Protein AF-X0DCT4-F1 (afdb_monomer_lite)

Radius of gyration: 77.32 Å; chains: 1; bounding box: 174×90×267 Å

Foldseek 3Di:
DVVVVVVVVVVVVVVVVVVVVVVVVLVVQQVVQVVLVVVLVVLQVVLDPDDDPDDPDDPPGGDDPDDPDPVRVVVVVVVVVVVSVVSVVVSVVSVVVVVPDDDPVVVVVVVVVVVVVVVVVVVVVVVVVVVVVVVVVVVVVVVVVVVVVVVVVVVVVVVVVVVVVVVVVVVVVPDDDDDDDDDDDDDDDDDDDPVVVVVVVVVVVVVVVVVVVVVVVVVVVVVVVVVVVVVVVVVVVPDDVVNVCPDVVNVVVVVVVVVVVVVVVVVVVVVVVVVVVVVVVVVVVVVVVVVVVVVVVVVVVVVVVVVVVVVVVVVVVVVVVVVVVVVVVVVVVVVVVVVVVVVLVVLVVVLVVLQVVLVVLVVVLVPDPPPDDDDPDDPVPDDPVRVVVVVVNVVVSVVSCVVSVVSNVVSVVSVVVSVVVVVVVVVVVVVVVVVVVVVVVVVVVVVVVVVVVVVVVVVVVVVVVVVVVVVVVVVVVVVVVVVVVVVVVVVVVVVVVVVVVVVVVVVVVVVVVVVVVVVVVVVVVVVVVVVVVVVVVVVVVVVVVVVVVVVVVVVVVVVVVVVVVVVVVVVVVVVVVVVVVVVVVVVCVVVPDDDDDDDD

Organism: NCBI:txid1089458

Sequence (600 aa):
MQEYSRKASTYESRLEELHKRSVHHDDHLRLIDAWWRQVLEEMELLSDSEITSTTPSDPPYLSGVTFKDLHEFQKHLSDKGKTIKSRAEALLGRLASSRGKIDPDAAALENKVASLLATQKEYLFKLDRLKSEKDQLSEQLNAATLRYFKAEKKLDRAKSFQVQKLEQQAFANATRPSASGDGSAEAGETNGNAGELLLKYEEATAAATKQKEQLDVILAEIKTLQDENSTLKAKRETLTDEDFIRTDVFKQFKNQNEDLIKRINTLEATNKQLREEAEKLQAERSMFRTQLEADANQVTQELEAEIISRDQDLARVRSARDELLAETTQHKARLEQDRASIDQVKALASAKEDRITALEAKLSRLQPNEDQQAIRPDIEALTIDELRLHYTKLERDFNSINTEFPAMEKAYKKIIQIAQKKAMDTSAAEERMAILIAEKSKADQKYFAARKDADTRNNEIRSLRHQNSKSSEIIAQLKDLESQNRTLLGNLDKQLTDLKQANAALMTENKKMETASLDALRRTESLNKQVADLTNLVKSKDAASAVVRERNTMQETEVEKMKVRLEHTQKDRDNWKNKALSNASEEEEMLRVSDPRKQS

Secondary structure (DSSP, 8-state):
-HHHHHHHHHHHHHHHHHHHHHHHHHHHHHHHHHHHHHHHHHHHHHH-SS----S----SS------SSHHHHHHHHHHHHHHHHHHHHHHHHHHHHHT----HHHHHHHHHHHHHHHHHHHHHHHHHHHHHHHHHHHHHHHHHHHHHHHHHHHHHHHHHHHHHHHHHHHHHTS-------------------HHHHHHHHHHHHHHHHHHHHHHHHHHHHHHHHHHHHHHHHHHHHH--HHHHHHSHHHHHHHHHHHHHHHHHHHHHHHHHHHHHHHHHHHHHHHHHHHHHHHHHHHHHHHHHHHHHHHHHHHHHHHHHHHHHHHHHHHHHHHHHHHHHHHHHHHHHHHHHHHHHHHHHHHHHHHS--TT-------GGGS-HHHHHHHHHHHHHHHHHHHHHHHHHHHHHHHHHHHHHHHHHHHHHHHHHHHHHHHHHHHHHHHHHHHHHHHHHHHHHHHHHHHHHHHHHHHHHHHHHHHHHHHHHHHHHHHHHHHHHHHHHHHHHHHHHHHHHHHHHHHHHHHHHHHHHHHHHHHHHHHHHHHHHHHHHHHHHHHHHHHHHHHHHHHHHHHHHHHHHHHHHHHHHHSSS-S------

InterPro domains:
  IPR013956 E3 ubiquitin ligase Bre1 [PTHR23163] (1-374)
  IPR058643 BRE1-like, coiled-coil containing domain [PF26095] (17-158)
  IPR059244 BRE1 E3 ubiquitin ligase [PF08647] (401-495)

Structure (mmCIF, N/CA/C/O backbone):
data_AF-X0DCT4-F1
#
_entry.id   AF-X0DCT4-F1
#
loop_
_atom_site.group_PDB
_atom_site.id
_atom_site.type_symbol
_atom_site.label_atom_id
_atom_site.label_alt_id
_atom_site.label_comp_id
_atom_site.label_asym_id
_atom_site.label_entity_id
_atom_site.label_seq_id
_atom_site.pdbx_PDB_ins_code
_atom_site.Cartn_x
_atom_site.Cartn_y
_atom_site.Cartn_z
_atom_site.occupancy
_atom_site.B_iso_or_equiv
_atom_site.auth_seq_id
_atom_site.auth_comp_id
_atom_site.auth_asym_id
_atom_site.auth_atom_id
_atom_site.pdbx_PDB_model_num
ATOM 1 N N . MET A 1 1 ? 56.841 -25.012 -13.421 1.00 60.53 1 MET A N 1
ATOM 2 C CA . MET A 1 1 ? 57.025 -24.608 -12.004 1.00 60.53 1 MET A CA 1
ATOM 3 C C . MET A 1 1 ? 56.128 -23.440 -11.586 1.00 60.53 1 MET A C 1
ATOM 5 O O . MET A 1 1 ? 55.363 -23.612 -10.648 1.00 60.53 1 MET A O 1
ATOM 9 N N . GLN A 1 2 ? 56.127 -22.291 -12.277 1.00 68.25 2 GLN A N 1
ATOM 10 C CA . GLN A 1 2 ? 55.295 -21.131 -11.886 1.00 68.25 2 GLN A CA 1
ATOM 11 C C . GLN A 1 2 ? 53.773 -21.386 -11.933 1.00 68.25 2 GLN A C 1
ATOM 13 O O . GLN A 1 2 ? 53.050 -20.924 -11.056 1.00 68.25 2 GLN A O 1
ATOM 18 N N . GLU A 1 3 ? 53.272 -22.165 -12.897 1.00 70.88 3 GLU A N 1
ATOM 19 C CA . GLU A 1 3 ? 51.845 -22.533 -12.940 1.00 70.88 3 GLU A CA 1
ATOM 20 C C . GLU A 1 3 ? 51.421 -23.458 -11.794 1.00 70.88 3 GLU A C 1
ATOM 22 O O . GLU A 1 3 ? 50.315 -23.324 -11.278 1.00 70.88 3 GLU A O 1
ATOM 27 N N . TYR A 1 4 ? 52.303 -24.364 -11.363 1.00 72.88 4 TYR A N 1
ATOM 28 C CA . TYR A 1 4 ? 52.052 -25.226 -10.206 1.00 72.88 4 TYR A CA 1
ATOM 29 C C . TYR A 1 4 ? 52.020 -24.416 -8.908 1.00 72.88 4 TYR A C 1
ATOM 31 O O . TYR A 1 4 ? 51.128 -24.629 -8.098 1.00 72.88 4 TYR A O 1
ATOM 39 N N . SER A 1 5 ? 52.907 -23.427 -8.753 1.00 81.75 5 SER A N 1
ATOM 40 C CA . SER A 1 5 ? 52.882 -22.486 -7.623 1.00 81.75 5 SER A CA 1
ATOM 41 C C . SER A 1 5 ? 51.604 -21.632 -7.603 1.00 81.75 5 SER A C 1
ATOM 43 O O . SER A 1 5 ? 50.980 -21.489 -6.555 1.00 81.75 5 SER A O 1
ATOM 45 N N . ARG A 1 6 ? 51.138 -21.142 -8.762 1.00 81.38 6 ARG A N 1
ATOM 46 C CA . ARG A 1 6 ? 49.854 -20.419 -8.861 1.00 81.38 6 ARG A CA 1
ATOM 47 C C . ARG A 1 6 ? 48.655 -21.305 -8.527 1.00 81.38 6 ARG A C 1
ATOM 49 O O . ARG A 1 6 ? 47.757 -20.865 -7.813 1.00 81.38 6 ARG A O 1
ATOM 56 N N . LYS A 1 7 ? 48.633 -22.549 -9.019 1.00 84.19 7 LYS A N 1
ATOM 57 C CA . LYS A 1 7 ? 47.580 -23.522 -8.688 1.00 84.19 7 LYS A CA 1
ATOM 58 C C . LYS A 1 7 ? 47.597 -23.873 -7.198 1.00 84.19 7 LYS A C 1
ATOM 60 O O . LYS A 1 7 ? 46.535 -23.866 -6.594 1.00 84.19 7 LYS A O 1
ATOM 65 N N . ALA A 1 8 ? 48.771 -24.095 -6.604 1.00 85.19 8 ALA A N 1
ATOM 66 C CA . ALA A 1 8 ? 48.926 -24.348 -5.169 1.00 85.19 8 ALA A CA 1
ATOM 67 C C . ALA A 1 8 ? 48.393 -23.182 -4.325 1.00 85.19 8 ALA A C 1
ATOM 69 O O . ALA A 1 8 ? 47.515 -23.398 -3.502 1.00 85.19 8 ALA A O 1
ATOM 70 N N . SER A 1 9 ? 48.794 -21.944 -4.629 1.00 84.12 9 SER A N 1
ATOM 71 C CA . SER A 1 9 ? 48.281 -20.743 -3.951 1.00 84.12 9 SER A CA 1
ATOM 72 C C . SER A 1 9 ? 46.762 -20.567 -4.116 1.00 84.12 9 SER A C 1
ATOM 74 O O . SER A 1 9 ? 46.071 -20.174 -3.179 1.00 84.12 9 SER A O 1
ATOM 76 N N . THR A 1 10 ? 46.206 -20.916 -5.283 1.00 85.25 10 THR A N 1
ATOM 77 C CA . THR A 1 10 ? 44.748 -20.891 -5.508 1.00 85.25 10 THR A CA 1
ATOM 78 C C . THR A 1 10 ? 44.031 -21.959 -4.674 1.00 85.25 10 THR A C 1
ATOM 80 O O . THR A 1 10 ? 42.955 -21.704 -4.138 1.00 85.25 10 THR A O 1
ATOM 83 N N . TYR A 1 11 ? 44.611 -23.158 -4.553 1.00 88.12 11 TYR A N 1
ATOM 84 C CA . TYR A 1 11 ? 44.052 -24.232 -3.732 1.00 88.12 11 TYR A CA 1
ATOM 85 C C . TYR A 1 11 ? 44.164 -23.943 -2.235 1.00 88.12 11 TYR A C 1
ATOM 87 O O . TYR A 1 11 ? 43.200 -24.198 -1.522 1.00 88.12 11 TYR A O 1
ATOM 95 N N . GLU A 1 12 ? 45.276 -23.369 -1.773 1.00 90.25 12 GLU A N 1
ATOM 96 C CA . GLU A 1 12 ? 45.451 -22.897 -0.393 1.00 90.25 12 GLU A CA 1
ATOM 97 C C . GLU A 1 12 ? 44.429 -21.810 -0.054 1.00 90.25 12 GLU A C 1
ATOM 99 O O . GLU A 1 12 ? 43.708 -21.938 0.930 1.00 90.25 12 GLU A O 1
ATOM 104 N N . SER A 1 13 ? 44.262 -20.808 -0.925 1.00 85.06 13 SER A N 1
ATOM 105 C CA . SER A 1 13 ? 43.245 -19.766 -0.746 1.00 85.06 13 SER A CA 1
ATOM 106 C C . SER A 1 13 ? 41.823 -20.342 -0.696 1.00 85.06 13 SER A C 1
ATOM 108 O O . SER A 1 13 ? 41.026 -19.948 0.155 1.00 85.06 13 SER A O 1
ATOM 110 N N . ARG A 1 14 ? 41.508 -21.323 -1.553 1.00 87.62 14 ARG A N 1
ATOM 111 C CA . ARG A 1 14 ? 40.206 -22.007 -1.542 1.00 87.62 14 ARG A CA 1
ATOM 112 C C . ARG A 1 14 ? 40.009 -22.868 -0.290 1.00 87.62 14 ARG A C 1
ATOM 114 O O . ARG A 1 14 ? 38.883 -22.967 0.191 1.00 87.62 14 ARG A O 1
ATOM 121 N N . LEU A 1 15 ? 41.070 -23.493 0.224 1.00 88.94 15 LEU A N 1
ATOM 122 C CA . LEU A 1 15 ? 41.053 -24.255 1.477 1.00 88.94 15 LEU A CA 1
ATOM 123 C C . LEU A 1 15 ? 40.823 -23.342 2.681 1.00 88.94 15 LEU A C 1
ATOM 125 O O . LEU A 1 15 ? 39.982 -23.659 3.517 1.00 88.94 15 LEU A O 1
ATOM 129 N N . GLU A 1 16 ? 41.500 -22.195 2.743 1.00 90.00 16 GLU A N 1
ATOM 130 C CA . GLU A 1 16 ? 41.264 -21.183 3.776 1.00 90.00 16 GLU A CA 1
ATOM 131 C C . GLU A 1 16 ? 39.830 -20.645 3.728 1.00 90.00 16 GLU A C 1
ATOM 133 O O . GLU A 1 16 ? 39.189 -20.495 4.768 1.00 90.00 16 GLU A O 1
ATOM 138 N N . GLU A 1 17 ? 39.298 -20.376 2.534 1.00 85.69 17 GLU A N 1
ATOM 139 C CA . GLU A 1 17 ? 37.915 -19.926 2.359 1.00 85.69 17 GLU A CA 1
ATOM 140 C C . GLU A 1 17 ? 36.903 -21.001 2.787 1.00 85.69 17 GLU A C 1
ATOM 142 O O . GLU A 1 17 ? 35.937 -20.703 3.490 1.00 85.69 17 GLU A O 1
ATOM 147 N N . LEU A 1 18 ? 37.141 -22.266 2.423 1.00 87.44 18 LEU A N 1
ATOM 148 C CA . LEU A 1 18 ? 36.334 -23.404 2.872 1.00 87.44 18 LEU A CA 1
ATOM 149 C C . LEU A 1 18 ? 36.386 -23.578 4.389 1.00 87.44 18 LEU A C 1
ATOM 151 O O . LEU A 1 18 ? 35.343 -23.792 5.002 1.00 87.44 18 LEU A O 1
ATOM 155 N N . HIS A 1 19 ? 37.564 -23.449 4.997 1.00 87.75 19 HIS A N 1
ATOM 156 C CA . HIS A 1 19 ? 37.726 -23.544 6.443 1.00 87.75 19 HIS A CA 1
ATOM 157 C C . HIS A 1 19 ? 36.976 -22.416 7.162 1.00 87.75 19 HIS A C 1
ATOM 159 O O . HIS A 1 19 ? 36.196 -22.687 8.072 1.00 87.75 19 HIS A O 1
ATOM 165 N N . LYS A 1 20 ? 37.112 -21.166 6.692 1.00 87.31 20 LYS A N 1
ATOM 166 C CA . LYS A 1 20 ? 36.346 -20.017 7.207 1.00 87.31 20 LYS A CA 1
ATOM 167 C C . LYS A 1 20 ? 34.841 -20.242 7.094 1.00 87.31 20 LYS A C 1
ATOM 169 O O . LYS A 1 20 ? 34.114 -19.999 8.053 1.00 87.31 20 LYS A O 1
ATOM 174 N N . ARG A 1 21 ? 34.367 -20.742 5.946 1.00 87.00 21 ARG A N 1
ATOM 175 C CA . ARG A 1 21 ? 32.952 -21.092 5.767 1.00 87.00 21 ARG A CA 1
ATOM 176 C C . ARG A 1 21 ? 32.536 -22.201 6.726 1.00 87.00 21 ARG A C 1
ATOM 178 O O . ARG A 1 21 ? 31.468 -22.076 7.302 1.00 87.00 21 ARG A O 1
ATOM 185 N N . SER A 1 22 ? 33.335 -23.247 6.918 1.00 84.50 22 SER A N 1
ATOM 186 C CA . SER A 1 22 ? 33.015 -24.333 7.857 1.00 84.50 22 SER A CA 1
ATOM 187 C C . SER A 1 22 ? 32.808 -23.798 9.272 1.00 84.50 22 SER A C 1
ATOM 189 O O . SER A 1 22 ? 31.739 -23.999 9.832 1.00 84.50 22 SER A O 1
ATOM 191 N N . VAL A 1 23 ? 33.768 -23.024 9.792 1.00 84.44 23 VAL A N 1
ATOM 192 C CA . VAL A 1 23 ? 33.679 -22.414 11.131 1.00 84.44 23 VAL A CA 1
ATOM 193 C C . VAL A 1 23 ? 32.429 -21.540 11.257 1.00 84.44 23 VAL A C 1
ATOM 195 O O . VAL A 1 23 ? 31.693 -21.644 12.231 1.00 84.44 23 VAL A O 1
ATOM 198 N N . HIS A 1 24 ? 32.133 -20.737 10.234 1.00 83.00 24 HIS A N 1
ATOM 199 C CA . HIS A 1 24 ? 30.947 -19.883 10.216 1.00 83.00 24 HIS A CA 1
ATOM 200 C C . HIS A 1 24 ? 29.627 -20.676 10.231 1.00 83.00 24 HIS A C 1
ATOM 202 O O . HIS A 1 24 ? 28.680 -20.290 10.914 1.00 83.00 24 HIS A O 1
ATOM 208 N N . HIS A 1 25 ? 29.535 -21.789 9.494 1.00 84.12 25 HIS A N 1
ATOM 209 C CA . HIS A 1 25 ? 28.353 -22.658 9.553 1.00 84.12 25 HIS A CA 1
ATOM 210 C C . HIS A 1 25 ? 28.250 -23.374 10.904 1.00 84.12 25 HIS A C 1
ATOM 212 O O . HIS A 1 25 ? 27.142 -23.519 11.420 1.00 84.12 25 HIS A O 1
ATOM 218 N N . ASP A 1 26 ? 29.376 -23.769 11.500 1.00 84.00 26 ASP A N 1
ATOM 219 C CA . ASP A 1 26 ? 29.387 -24.391 12.824 1.00 84.00 26 ASP A CA 1
ATOM 220 C C . ASP A 1 26 ? 28.872 -23.421 13.897 1.00 84.00 26 ASP A C 1
ATOM 222 O O . ASP A 1 26 ? 28.058 -23.797 14.743 1.00 84.00 26 ASP A O 1
ATOM 226 N N . ASP A 1 27 ? 29.274 -22.151 13.826 1.00 81.12 27 ASP A N 1
ATOM 227 C CA . ASP A 1 27 ? 28.778 -21.096 14.713 1.00 81.12 27 ASP A CA 1
ATOM 228 C C . ASP A 1 27 ? 27.290 -20.797 14.485 1.00 81.12 27 ASP A C 1
ATOM 230 O O . ASP A 1 27 ? 26.541 -20.631 15.450 1.00 81.12 27 ASP A O 1
ATOM 234 N N . HIS A 1 28 ? 26.819 -20.814 13.234 1.00 82.62 28 HIS A N 1
ATOM 235 C CA . HIS A 1 28 ? 25.389 -20.706 12.930 1.00 82.62 28 HIS A CA 1
ATOM 236 C C . HIS A 1 28 ? 24.576 -21.846 13.553 1.00 82.62 28 HIS A C 1
ATOM 238 O O . HIS A 1 28 ? 23.513 -21.603 14.121 1.00 82.62 28 HIS A O 1
ATOM 244 N N . LEU A 1 29 ? 25.067 -23.087 13.479 1.00 81.94 29 LEU A N 1
ATOM 245 C CA . LEU A 1 29 ? 24.392 -24.241 14.079 1.00 81.94 29 LEU A CA 1
ATOM 246 C C . LEU A 1 29 ? 24.346 -24.140 15.609 1.00 81.94 29 LEU A C 1
ATOM 248 O O . LEU A 1 29 ? 23.309 -24.427 16.208 1.00 81.94 29 LEU A O 1
ATOM 252 N N . ARG A 1 30 ? 25.431 -23.671 16.238 1.00 82.31 30 ARG A N 1
ATOM 253 C CA . ARG A 1 30 ? 25.473 -23.391 17.683 1.00 82.31 30 ARG A CA 1
ATOM 254 C C . ARG A 1 30 ? 24.474 -22.310 18.088 1.00 82.31 30 ARG A C 1
ATOM 256 O O . ARG A 1 30 ? 23.791 -22.471 19.095 1.00 82.31 30 ARG A O 1
ATOM 263 N N . LEU A 1 31 ? 24.369 -21.235 17.307 1.00 82.75 31 LEU A N 1
ATOM 264 C CA . LEU A 1 31 ? 23.426 -20.149 17.570 1.00 82.75 31 LEU A CA 1
ATOM 265 C C . LEU A 1 31 ? 21.972 -20.617 17.437 1.00 82.75 31 LEU A C 1
ATOM 267 O O . LEU A 1 31 ? 21.148 -20.293 18.287 1.00 82.75 31 LEU A O 1
ATOM 271 N N . ILE A 1 32 ? 21.664 -21.419 16.414 1.00 83.06 32 ILE A N 1
ATOM 272 C CA . ILE A 1 32 ? 20.329 -22.004 16.229 1.00 83.06 32 ILE A CA 1
ATOM 273 C C . ILE A 1 32 ? 19.959 -22.909 17.415 1.00 83.06 32 ILE A C 1
ATOM 275 O O . ILE A 1 32 ? 18.835 -22.828 17.909 1.00 83.06 32 ILE A O 1
ATOM 279 N N . ASP A 1 33 ? 20.885 -23.741 17.903 1.00 82.06 33 ASP A N 1
ATOM 280 C CA . ASP A 1 33 ? 20.663 -24.566 19.104 1.00 82.06 33 ASP A CA 1
ATOM 281 C C . ASP A 1 33 ? 20.436 -23.702 20.357 1.00 82.06 33 ASP A C 1
ATOM 283 O O . ASP A 1 33 ? 19.527 -23.975 21.142 1.00 82.06 33 ASP A O 1
ATOM 287 N N . ALA A 1 34 ? 21.206 -22.618 20.521 1.00 79.50 34 ALA A N 1
ATOM 288 C CA . ALA A 1 34 ? 21.024 -21.661 21.614 1.00 79.50 34 ALA A CA 1
ATOM 289 C C . ALA A 1 34 ? 19.634 -21.006 21.579 1.00 79.50 34 ALA A C 1
ATOM 291 O O . ALA A 1 34 ? 18.961 -20.924 22.604 1.00 79.50 34 ALA A O 1
ATOM 292 N N . TRP A 1 35 ? 19.180 -20.586 20.396 1.00 85.19 35 TRP A N 1
ATOM 293 C CA . TRP A 1 35 ? 17.868 -19.966 20.212 1.00 85.19 35 TRP A CA 1
ATOM 294 C C . TRP A 1 35 ? 16.724 -20.918 20.536 1.00 85.19 35 TRP A C 1
ATOM 296 O O . TRP A 1 35 ? 15.781 -20.525 21.215 1.00 85.19 35 TRP A O 1
ATOM 306 N N . TRP A 1 36 ? 16.800 -22.175 20.095 1.00 84.12 36 TRP A N 1
ATOM 307 C CA . TRP A 1 36 ? 15.769 -23.157 20.428 1.00 84.12 36 TRP A CA 1
ATOM 308 C C . TRP A 1 36 ? 15.687 -23.432 21.927 1.00 84.12 36 TRP A C 1
ATOM 310 O O . TRP A 1 36 ? 14.585 -23.565 22.455 1.00 84.12 36 TRP A O 1
ATOM 320 N N . ARG A 1 37 ? 16.829 -23.479 22.622 1.00 81.12 37 ARG A N 1
ATOM 321 C CA . ARG A 1 37 ? 16.858 -23.592 24.087 1.00 81.12 37 ARG A CA 1
ATOM 322 C C . ARG A 1 37 ? 16.219 -22.376 24.752 1.00 81.12 37 ARG A C 1
ATOM 324 O O . ARG A 1 37 ? 15.306 -22.558 25.547 1.00 81.12 37 ARG A O 1
ATOM 331 N N . GLN A 1 38 ? 16.620 -21.169 24.355 1.00 82.75 38 GLN A N 1
ATOM 332 C CA . GLN A 1 38 ? 16.071 -19.924 24.894 1.00 82.75 38 GLN A CA 1
ATOM 333 C C . GLN A 1 38 ? 14.549 -19.841 24.708 1.00 82.75 38 GLN A C 1
ATOM 335 O O . GLN A 1 38 ? 13.829 -19.553 25.656 1.00 82.75 38 GLN A O 1
ATOM 340 N N . VAL A 1 39 ? 14.040 -20.141 23.510 1.00 85.00 39 VAL A N 1
ATOM 341 C CA . VAL A 1 39 ? 12.593 -20.113 23.238 1.00 85.00 39 VAL A CA 1
ATOM 342 C C . VAL A 1 39 ? 11.844 -21.119 24.111 1.00 85.00 39 VAL A C 1
ATOM 344 O O . VAL A 1 39 ? 10.780 -20.799 24.633 1.00 85.00 39 VAL A O 1
ATOM 347 N N . LEU A 1 40 ? 12.383 -22.329 24.294 1.00 82.94 40 LEU A N 1
ATOM 348 C CA . LEU A 1 40 ? 11.762 -23.334 25.158 1.00 82.94 40 LEU A CA 1
ATOM 349 C C . LEU A 1 40 ? 11.764 -22.907 26.633 1.00 82.94 40 LEU A C 1
ATOM 351 O O . LEU A 1 40 ? 10.761 -23.117 27.308 1.00 82.94 40 LEU A O 1
ATOM 355 N N . GLU A 1 41 ? 12.842 -22.287 27.114 1.00 81.44 41 GLU A N 1
ATOM 356 C CA . GLU A 1 41 ? 12.946 -21.748 28.479 1.00 81.44 41 GLU A CA 1
ATOM 357 C C . GLU A 1 41 ? 11.976 -20.576 28.710 1.00 81.44 41 GLU A C 1
ATOM 359 O O . GLU A 1 41 ? 11.281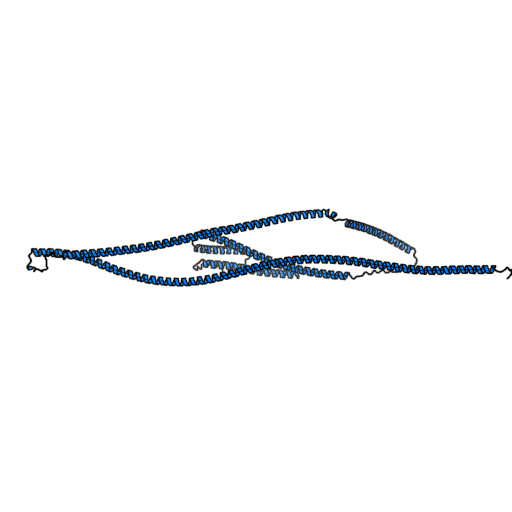 -20.536 29.725 1.00 81.44 41 GLU A O 1
ATOM 364 N N . GLU A 1 42 ? 11.856 -19.652 27.752 1.00 81.50 42 GLU A N 1
ATOM 365 C CA . GLU A 1 42 ? 10.892 -18.545 27.811 1.00 81.50 42 GLU A CA 1
ATOM 366 C C . GLU A 1 42 ? 9.439 -19.048 27.771 1.00 81.50 42 GLU A C 1
ATOM 368 O O . GLU A 1 42 ? 8.586 -18.557 28.513 1.00 81.50 42 GLU A O 1
ATOM 373 N N . MET A 1 43 ? 9.143 -20.057 26.944 1.00 80.06 43 MET A N 1
ATOM 374 C CA . MET A 1 43 ? 7.821 -20.693 26.901 1.00 80.06 43 MET A CA 1
ATOM 375 C C . MET A 1 43 ? 7.480 -21.422 28.203 1.00 80.06 43 MET A C 1
ATOM 377 O O . MET A 1 43 ? 6.323 -21.402 28.622 1.00 80.06 43 MET A O 1
ATOM 381 N N . GLU A 1 44 ? 8.465 -22.055 28.839 1.00 80.88 44 GLU A N 1
ATOM 382 C CA . GLU A 1 44 ? 8.304 -22.705 30.140 1.00 80.88 44 GLU A CA 1
ATOM 383 C C . GLU A 1 44 ? 7.952 -21.677 31.220 1.00 80.88 44 GLU A C 1
ATOM 385 O O . GLU A 1 44 ? 6.957 -21.854 31.925 1.00 80.88 44 GLU A O 1
ATOM 390 N N . LEU A 1 45 ? 8.657 -20.542 31.240 1.00 76.50 45 LEU A N 1
ATOM 391 C CA . LEU A 1 45 ? 8.411 -19.421 32.154 1.00 76.50 45 LEU A CA 1
ATOM 392 C C . LEU A 1 45 ? 7.031 -18.770 31.954 1.00 76.50 45 LEU A C 1
ATOM 394 O O . LEU A 1 45 ? 6.407 -18.334 32.916 1.00 76.50 45 LEU A O 1
ATOM 398 N N . LEU A 1 46 ? 6.521 -18.727 30.719 1.00 74.25 46 LEU A N 1
ATOM 399 C CA . LEU A 1 46 ? 5.160 -18.257 30.424 1.00 74.25 46 LEU A CA 1
ATOM 400 C C . LEU A 1 46 ? 4.071 -19.269 30.815 1.00 74.25 46 LEU A C 1
ATOM 402 O O . LEU A 1 46 ? 2.923 -18.877 31.030 1.00 74.25 46 LEU A O 1
ATOM 406 N N . SER A 1 47 ? 4.402 -20.562 30.857 1.00 72.56 47 SER A N 1
ATOM 407 C CA . SER A 1 47 ? 3.452 -21.634 31.171 1.00 72.56 47 SER A CA 1
ATOM 408 C C . SER A 1 47 ? 3.295 -21.896 32.672 1.00 72.56 47 SER A C 1
ATOM 410 O O . SER A 1 47 ? 2.198 -22.245 33.108 1.00 72.56 47 SER A O 1
ATOM 412 N N . ASP A 1 48 ? 4.352 -21.675 33.456 1.00 64.88 48 ASP A N 1
ATOM 413 C CA . ASP A 1 48 ? 4.375 -21.882 34.902 1.00 64.88 48 ASP A CA 1
ATOM 414 C C . ASP A 1 48 ? 4.252 -20.528 35.631 1.00 64.88 48 ASP A C 1
ATOM 416 O O . ASP A 1 48 ? 5.167 -19.711 35.634 1.00 64.88 48 ASP A O 1
ATOM 420 N N . SER A 1 49 ? 3.113 -20.274 36.291 1.00 54.50 49 SER A N 1
ATOM 421 C CA . SER A 1 49 ? 2.951 -19.106 37.186 1.00 54.50 49 SER A CA 1
ATOM 422 C C . SER A 1 49 ? 3.699 -19.257 38.524 1.00 54.50 49 SER A C 1
ATOM 424 O O . SER A 1 49 ? 3.789 -18.298 39.287 1.00 54.50 49 SER A O 1
ATOM 426 N N . GLU A 1 50 ? 4.260 -20.439 38.800 1.00 47.88 50 GLU A N 1
ATOM 427 C CA . GLU A 1 50 ? 5.144 -20.726 39.932 1.00 47.88 50 GLU A CA 1
ATOM 428 C C . GLU A 1 50 ? 6.390 -21.472 39.441 1.00 47.88 50 GLU A C 1
ATOM 430 O O . GLU A 1 50 ? 6.293 -22.477 38.740 1.00 47.88 50 GLU A O 1
ATOM 435 N N . ILE A 1 51 ? 7.573 -20.982 39.824 1.00 48.00 51 ILE A N 1
ATOM 436 C CA . ILE A 1 51 ? 8.872 -21.549 39.441 1.00 48.00 51 ILE A CA 1
ATOM 437 C C . ILE A 1 51 ? 8.994 -22.953 40.046 1.00 48.00 51 ILE A C 1
ATOM 439 O O . ILE A 1 51 ? 9.392 -23.104 41.202 1.00 48.00 51 ILE A O 1
ATOM 443 N N . THR A 1 52 ? 8.689 -23.991 39.267 1.00 43.81 52 THR A N 1
ATOM 444 C CA . THR A 1 52 ? 8.899 -25.378 39.698 1.00 43.81 52 THR A CA 1
ATOM 445 C C . THR A 1 52 ? 10.172 -25.913 39.052 1.00 43.81 52 THR A C 1
ATOM 447 O O . THR A 1 52 ? 10.168 -26.516 37.984 1.00 43.81 52 THR A O 1
ATOM 450 N N . SER A 1 53 ? 11.307 -25.682 39.712 1.00 47.81 53 SER A N 1
ATOM 451 C CA . SER A 1 53 ? 12.628 -26.144 39.275 1.00 47.81 53 SER A CA 1
ATOM 452 C C . SER A 1 53 ? 12.778 -27.661 39.441 1.00 47.81 53 SER A C 1
ATOM 454 O O . SER A 1 53 ? 13.377 -28.121 40.411 1.00 47.81 53 SER A O 1
ATOM 456 N N . THR A 1 54 ? 12.234 -28.464 38.529 1.00 48.09 54 THR A N 1
ATOM 457 C CA . THR A 1 54 ? 12.502 -29.914 38.502 1.00 48.09 54 THR A CA 1
ATOM 458 C C . THR A 1 54 ? 12.484 -30.497 37.087 1.00 48.09 54 THR A C 1
ATOM 460 O O . THR A 1 54 ? 11.691 -31.375 36.769 1.00 48.09 54 THR A O 1
ATOM 463 N N . THR A 1 55 ? 13.419 -30.091 36.228 1.00 47.47 55 THR A N 1
ATOM 464 C CA . THR A 1 55 ? 13.914 -31.010 35.189 1.00 47.47 55 THR A CA 1
ATOM 465 C C . THR A 1 55 ? 15.442 -30.998 35.150 1.00 47.47 55 THR A C 1
ATOM 467 O O . THR A 1 55 ? 16.051 -29.971 35.455 1.00 47.47 55 THR A O 1
ATOM 470 N N . PRO A 1 56 ? 16.093 -32.144 34.864 1.00 45.69 56 PRO A N 1
ATOM 471 C CA . PRO A 1 56 ? 17.547 -32.229 34.848 1.00 45.69 56 PRO A CA 1
ATOM 472 C C . PRO A 1 56 ? 18.071 -31.269 33.783 1.00 45.69 56 PRO A C 1
ATOM 474 O O . PRO A 1 56 ? 17.700 -31.387 32.616 1.00 45.69 56 PRO A O 1
ATOM 477 N N . SER A 1 57 ? 18.909 -30.319 34.197 1.00 49.91 57 SER A N 1
ATOM 478 C CA . SER A 1 57 ? 19.638 -29.428 33.298 1.00 49.91 57 SER A CA 1
ATOM 479 C C . SER A 1 57 ? 20.353 -30.278 32.255 1.00 49.91 57 SER A C 1
ATOM 481 O O . SER A 1 57 ? 21.308 -30.989 32.578 1.00 49.91 57 SER A O 1
ATOM 483 N N . ASP A 1 58 ? 19.914 -30.174 31.001 1.00 56.34 58 ASP A N 1
ATOM 484 C CA . ASP A 1 58 ? 20.752 -30.512 29.857 1.00 56.34 58 ASP A CA 1
ATOM 485 C C . ASP A 1 58 ? 22.123 -29.825 30.055 1.00 56.34 58 ASP A C 1
ATOM 487 O O . ASP A 1 58 ? 22.187 -28.750 30.668 1.00 56.34 58 ASP A O 1
ATOM 491 N N . PRO A 1 59 ? 23.236 -30.412 29.584 1.00 56.94 59 PRO A N 1
ATOM 492 C CA . PRO A 1 59 ? 24.554 -29.821 29.768 1.00 56.94 59 PRO A CA 1
ATOM 493 C C . PRO A 1 59 ? 24.566 -28.351 29.310 1.00 56.94 59 PRO A C 1
ATOM 495 O O . PRO A 1 59 ? 23.956 -28.039 28.278 1.00 56.94 59 PRO A O 1
ATOM 498 N N . PRO A 1 60 ? 25.292 -27.460 30.015 1.00 57.16 60 PRO A N 1
ATOM 499 C CA . PRO A 1 60 ? 25.332 -26.021 29.724 1.00 57.16 60 PRO A CA 1
ATOM 500 C C . PRO A 1 60 ? 26.004 -25.685 28.382 1.00 57.16 60 PRO A C 1
ATOM 502 O O . PRO A 1 60 ? 26.086 -24.522 27.997 1.00 57.16 60 PRO A O 1
ATOM 505 N N . TYR A 1 61 ? 26.509 -26.690 27.667 1.00 56.75 61 TYR A N 1
ATOM 506 C CA . TYR A 1 61 ? 27.240 -26.524 26.422 1.00 56.75 61 TYR A CA 1
ATOM 507 C C . TYR A 1 61 ? 26.324 -26.722 25.208 1.00 56.75 61 TYR A C 1
ATOM 509 O O . TYR A 1 61 ? 25.494 -27.638 25.157 1.00 56.75 61 TYR A O 1
ATOM 517 N N . LEU A 1 62 ? 26.503 -25.841 24.221 1.00 59.78 62 LEU A N 1
ATOM 518 C CA . LEU A 1 62 ? 25.875 -25.919 22.902 1.00 59.78 62 LEU A CA 1
ATOM 519 C C . LEU A 1 62 ? 26.265 -27.231 22.214 1.00 59.78 62 LEU A C 1
ATOM 521 O O . LEU A 1 62 ? 27.352 -27.763 22.450 1.00 59.78 62 LEU A O 1
ATOM 525 N N . SER A 1 63 ? 25.364 -27.749 21.381 1.00 64.44 63 SER A N 1
ATOM 526 C CA . SER A 1 63 ? 25.541 -28.991 20.623 1.00 64.44 63 SER A CA 1
ATOM 527 C C . SER A 1 63 ? 26.952 -29.134 20.039 1.00 64.44 63 SER A C 1
ATOM 529 O O . SER A 1 63 ? 27.463 -28.221 19.387 1.00 64.44 63 SER A O 1
ATOM 531 N N . GLY A 1 64 ? 27.585 -30.291 20.256 1.00 66.31 64 GLY A N 1
ATOM 532 C CA . GLY A 1 64 ? 28.860 -30.606 19.616 1.00 66.31 64 GLY A CA 1
ATOM 533 C C . GLY A 1 64 ? 28.678 -30.608 18.101 1.00 66.31 64 GLY A C 1
ATOM 534 O O . GLY A 1 64 ? 27.794 -31.291 17.606 1.00 66.31 64 GLY A O 1
ATOM 535 N N . VAL A 1 65 ? 29.476 -29.822 17.374 1.00 68.75 65 VAL A N 1
ATOM 536 C CA . VAL A 1 65 ? 29.402 -29.719 15.898 1.00 68.75 65 VAL A CA 1
ATOM 537 C C . VAL A 1 65 ? 30.412 -30.645 15.205 1.00 68.75 65 VAL A C 1
ATOM 539 O O . VAL A 1 65 ? 30.431 -30.799 13.990 1.00 68.75 65 VAL A O 1
ATOM 542 N N . THR A 1 66 ? 31.260 -31.297 15.996 1.00 75.12 66 THR A N 1
ATOM 543 C CA . THR A 1 66 ? 32.291 -32.225 15.539 1.00 75.12 66 THR A CA 1
ATOM 544 C C . THR A 1 66 ? 31.750 -33.650 15.555 1.00 75.12 66 THR A C 1
ATOM 546 O O . THR A 1 66 ? 31.684 -34.277 16.613 1.00 75.12 66 THR A O 1
ATOM 549 N N . PHE A 1 67 ? 31.390 -34.160 14.381 1.00 77.62 67 PHE A N 1
ATOM 550 C CA . PHE A 1 67 ? 30.919 -35.532 14.179 1.00 77.62 67 PHE A CA 1
ATOM 551 C C . PHE A 1 67 ? 31.945 -36.322 13.372 1.00 77.62 67 PHE A C 1
ATOM 553 O O . PHE A 1 67 ? 32.628 -35.752 12.518 1.00 77.62 67 PHE A O 1
ATOM 560 N N . LYS A 1 68 ? 32.077 -37.627 13.636 1.00 77.12 68 LYS A N 1
ATOM 561 C CA . LYS A 1 68 ? 33.024 -38.469 12.887 1.00 77.12 68 LYS A CA 1
ATOM 562 C C . LYS A 1 68 ? 32.537 -38.740 11.469 1.00 77.12 68 LYS A C 1
ATOM 564 O O . LYS A 1 68 ? 33.353 -38.863 10.559 1.00 77.12 68 LYS A O 1
ATOM 569 N N . ASP A 1 69 ? 31.222 -38.817 11.286 1.00 79.81 69 ASP A N 1
ATOM 570 C CA . ASP A 1 69 ? 30.586 -39.007 9.992 1.00 79.81 69 ASP A CA 1
ATOM 571 C C . ASP A 1 69 ? 29.214 -38.308 9.903 1.00 79.81 69 ASP A C 1
ATOM 573 O O . ASP A 1 69 ? 28.666 -37.782 10.877 1.00 79.81 69 ASP A O 1
ATOM 577 N N . LEU A 1 70 ? 28.658 -38.290 8.687 1.00 82.12 70 LEU A N 1
ATOM 578 C CA . LEU A 1 70 ? 27.347 -37.703 8.400 1.00 82.12 70 LEU A CA 1
ATOM 579 C C . LEU A 1 70 ? 26.207 -38.438 9.128 1.00 82.12 70 LEU A C 1
ATOM 581 O O . LEU A 1 70 ? 25.167 -37.841 9.405 1.00 82.12 70 LEU A O 1
ATOM 585 N N . HIS A 1 71 ? 26.386 -39.724 9.434 1.00 82.62 71 HIS A N 1
ATOM 586 C CA . HIS A 1 71 ? 25.351 -40.551 10.042 1.00 82.62 71 HIS A CA 1
ATOM 587 C C . HIS A 1 71 ? 25.173 -40.215 11.528 1.00 82.62 71 HIS A C 1
ATOM 589 O O . HIS A 1 71 ? 24.044 -40.039 11.988 1.00 82.62 71 HIS A O 1
ATOM 595 N N . GLU A 1 72 ? 26.274 -40.036 12.261 1.00 81.75 72 GLU A N 1
ATOM 596 C CA . GLU A 1 72 ? 26.291 -39.530 13.634 1.00 81.75 72 GLU A CA 1
ATOM 597 C C . GLU A 1 72 ? 25.671 -38.129 13.718 1.00 81.75 72 GLU A C 1
ATOM 599 O O . GLU A 1 72 ? 24.846 -37.884 14.601 1.00 81.75 72 GLU A O 1
ATOM 604 N N . PHE A 1 73 ? 25.989 -37.237 12.770 1.00 81.31 73 PHE A N 1
ATOM 605 C CA . PHE A 1 73 ? 25.373 -35.908 12.694 1.00 81.31 73 PHE A CA 1
ATOM 606 C C . PHE A 1 73 ? 23.857 -35.982 12.481 1.00 81.31 73 PHE A C 1
ATOM 608 O O . PHE A 1 73 ? 23.088 -35.357 13.213 1.00 81.31 73 PHE A O 1
ATOM 615 N N . GLN A 1 74 ? 23.407 -36.772 11.503 1.00 83.75 74 GLN A N 1
ATOM 616 C CA . GLN A 1 74 ? 21.987 -36.914 11.187 1.00 83.75 74 GLN A CA 1
ATOM 617 C C . GLN A 1 74 ? 21.206 -37.546 12.346 1.00 83.75 74 GLN A C 1
ATOM 619 O O . GLN A 1 74 ? 20.083 -37.128 12.638 1.00 83.75 74 GLN A O 1
ATOM 624 N N . LYS A 1 75 ? 21.810 -38.517 13.042 1.00 85.31 75 LYS A N 1
ATOM 625 C CA . LYS A 1 75 ? 21.241 -39.122 14.248 1.00 85.31 75 LYS A CA 1
ATOM 626 C C . LYS A 1 75 ? 21.116 -38.099 15.376 1.00 85.31 75 LYS A C 1
ATOM 628 O O . LYS A 1 75 ? 20.027 -37.946 15.922 1.00 85.31 75 LYS A O 1
ATOM 633 N N . HIS A 1 76 ? 22.180 -37.348 15.663 1.00 83.31 76 HIS A N 1
ATOM 634 C CA . HIS A 1 76 ? 22.157 -36.283 16.666 1.00 83.31 76 HIS A CA 1
ATOM 635 C C . HIS A 1 76 ? 21.084 -35.228 16.356 1.00 83.31 76 HIS A C 1
ATOM 637 O O . HIS A 1 76 ? 20.311 -34.855 17.237 1.00 83.31 76 HIS A O 1
ATOM 643 N N . LEU A 1 77 ? 20.982 -34.790 15.096 1.00 82.56 77 LEU A N 1
ATOM 644 C CA . LEU A 1 77 ? 19.965 -33.834 14.658 1.00 82.56 77 LEU A CA 1
ATOM 645 C C . LEU A 1 77 ? 18.546 -34.393 14.831 1.00 82.56 77 LEU A C 1
ATOM 647 O O . LEU A 1 77 ? 17.657 -33.684 15.302 1.00 82.56 77 LEU A O 1
ATOM 651 N N . SER A 1 78 ? 18.329 -35.668 14.493 1.00 85.06 78 SER A N 1
ATOM 652 C CA . SER A 1 78 ? 17.036 -36.324 14.698 1.00 85.06 78 SER A CA 1
ATOM 653 C C . SER A 1 78 ? 16.677 -36.443 16.177 1.00 85.06 78 SER A C 1
ATOM 655 O O . SER A 1 78 ? 15.510 -36.251 16.517 1.00 85.06 78 SER A O 1
ATOM 657 N N . ASP A 1 79 ? 17.629 -36.795 17.038 1.00 84.44 79 ASP A N 1
ATOM 658 C CA . ASP A 1 79 ? 17.384 -36.976 18.468 1.00 84.44 79 ASP A CA 1
ATOM 659 C C . ASP A 1 79 ? 17.112 -35.625 19.140 1.00 84.44 79 ASP A C 1
ATOM 661 O O . ASP A 1 79 ? 16.113 -35.484 19.845 1.00 84.44 79 ASP A O 1
ATOM 665 N N . LYS A 1 80 ? 17.894 -34.586 18.817 1.00 81.94 80 LYS A N 1
ATOM 666 C CA . LYS A 1 80 ? 17.613 -33.210 19.258 1.00 81.94 80 LYS A CA 1
ATOM 667 C C . LYS A 1 80 ? 16.265 -32.702 18.752 1.00 81.94 80 LYS A C 1
ATOM 669 O O . LYS A 1 80 ? 15.504 -32.135 19.533 1.00 81.94 80 LYS A O 1
ATOM 674 N N . GLY A 1 81 ? 15.932 -32.950 17.486 1.00 84.81 81 GLY A N 1
ATOM 675 C CA . GLY A 1 81 ? 14.634 -32.584 16.916 1.00 84.81 81 GLY A CA 1
ATOM 676 C C . GLY A 1 81 ? 13.461 -33.247 17.645 1.00 84.81 81 GLY A C 1
ATOM 677 O O . GLY A 1 81 ? 12.466 -32.583 17.933 1.00 84.81 81 GLY A O 1
ATOM 678 N N . LYS A 1 82 ? 13.590 -34.531 18.010 1.00 86.19 82 LYS A N 1
ATOM 679 C CA . LYS A 1 82 ? 12.588 -35.237 18.827 1.00 86.19 82 LYS A CA 1
ATOM 680 C C . LYS A 1 82 ? 12.446 -34.606 20.210 1.00 86.19 82 LYS A C 1
ATOM 682 O O . LYS A 1 82 ? 11.317 -34.357 20.619 1.00 86.19 82 LYS A O 1
ATOM 687 N N . THR A 1 83 ? 13.554 -34.305 20.888 1.00 84.00 83 THR A N 1
ATOM 688 C CA . THR A 1 83 ? 13.541 -33.686 22.224 1.00 84.00 83 THR A CA 1
ATOM 689 C C . THR A 1 83 ? 12.891 -32.301 22.214 1.00 84.00 83 THR A C 1
ATOM 691 O O . THR A 1 83 ? 12.045 -32.010 23.062 1.00 84.00 83 THR A O 1
ATOM 694 N N . ILE A 1 84 ? 13.237 -31.455 21.234 1.00 84.69 84 ILE A N 1
ATOM 695 C CA . ILE A 1 84 ? 12.626 -30.127 21.058 1.00 84.69 84 ILE A CA 1
ATOM 696 C C . ILE A 1 84 ? 11.121 -30.275 20.832 1.00 84.69 84 ILE A C 1
ATOM 698 O O . ILE A 1 84 ? 10.331 -29.615 21.504 1.00 84.69 84 ILE A O 1
ATOM 702 N N . LYS A 1 85 ? 10.719 -31.183 19.934 1.00 85.94 85 LYS A N 1
ATOM 703 C CA . LYS A 1 85 ? 9.309 -31.429 19.625 1.00 85.94 85 LYS A CA 1
ATOM 704 C C . LYS A 1 85 ? 8.530 -31.900 20.854 1.00 85.94 85 LYS A C 1
ATOM 706 O O . LYS A 1 85 ? 7.499 -31.313 21.160 1.00 85.94 85 LYS A O 1
ATOM 711 N N . SER A 1 86 ? 9.040 -32.887 21.593 1.00 85.31 86 SER A N 1
ATOM 712 C CA . SER A 1 86 ? 8.360 -33.399 22.788 1.00 85.31 86 SER A CA 1
ATOM 713 C C . SER A 1 86 ? 8.222 -32.341 23.884 1.00 85.31 86 SER A C 1
ATOM 715 O O . SER A 1 86 ? 7.184 -32.268 24.538 1.00 85.31 86 SER A O 1
ATOM 717 N N . ARG A 1 87 ? 9.247 -31.496 24.082 1.00 83.12 87 ARG A N 1
ATOM 718 C CA . ARG A 1 87 ? 9.208 -30.427 25.093 1.00 83.12 87 ARG A CA 1
ATOM 719 C C . ARG A 1 87 ? 8.245 -29.311 24.683 1.00 83.12 87 ARG A C 1
ATOM 721 O O . ARG A 1 87 ? 7.440 -28.882 25.503 1.00 83.12 87 ARG A O 1
ATOM 728 N N . ALA A 1 88 ? 8.263 -28.901 23.415 1.00 83.88 88 ALA A N 1
ATOM 729 C CA . ALA A 1 88 ? 7.329 -27.911 22.882 1.00 83.88 88 ALA A CA 1
ATOM 730 C C . ALA A 1 88 ? 5.868 -28.390 22.953 1.00 83.88 88 ALA A C 1
ATOM 732 O O . ALA A 1 88 ? 5.003 -27.630 23.378 1.00 83.88 88 ALA A O 1
ATOM 733 N N . GLU A 1 89 ? 5.587 -29.647 22.590 1.00 85.06 89 GLU A N 1
ATOM 734 C CA . GLU A 1 89 ? 4.243 -30.239 22.682 1.00 85.06 89 GLU A CA 1
ATOM 735 C C . GLU A 1 89 ? 3.732 -30.268 24.130 1.00 85.06 89 GLU A C 1
ATOM 737 O O . GLU A 1 89 ? 2.582 -29.907 24.382 1.00 85.06 89 GLU A O 1
ATOM 742 N N . ALA A 1 90 ? 4.592 -30.622 25.092 1.00 83.00 90 ALA A N 1
ATOM 743 C CA . ALA A 1 90 ? 4.240 -30.606 26.509 1.00 83.00 90 ALA A CA 1
ATOM 744 C C . ALA A 1 90 ? 3.910 -29.188 27.018 1.00 83.00 90 ALA A C 1
ATOM 746 O O . ALA A 1 90 ? 2.899 -29.005 27.700 1.00 83.00 90 ALA A O 1
ATOM 747 N N . LEU A 1 91 ? 4.720 -28.183 26.665 1.00 81.69 91 LEU A N 1
ATOM 748 C CA . LEU A 1 91 ? 4.515 -26.786 27.074 1.00 81.69 91 LEU A CA 1
ATOM 749 C C . LEU A 1 91 ? 3.275 -26.162 26.419 1.00 81.69 91 LEU A C 1
ATOM 751 O O . LEU A 1 91 ? 2.452 -25.547 27.098 1.00 81.69 91 LEU A O 1
ATOM 755 N N . LEU A 1 92 ? 3.090 -26.369 25.112 1.00 82.44 92 LEU A N 1
ATOM 756 C CA . LEU A 1 92 ? 1.909 -25.898 24.384 1.00 82.44 92 LEU A CA 1
ATOM 757 C C . LEU A 1 92 ? 0.628 -26.569 24.889 1.00 82.44 92 LEU A C 1
ATOM 759 O O . LEU A 1 92 ? -0.396 -25.902 25.004 1.00 82.44 92 LEU A O 1
ATOM 763 N N . GLY A 1 93 ? 0.683 -27.856 25.243 1.00 80.06 93 GLY A N 1
ATOM 764 C CA . GLY A 1 93 ? -0.439 -28.567 25.856 1.00 80.06 93 GLY A CA 1
ATOM 765 C C . GLY A 1 93 ? -0.846 -27.977 27.209 1.00 80.06 93 GLY A C 1
ATOM 766 O O . GLY A 1 93 ? -2.040 -27.807 27.470 1.00 80.06 93 GLY A O 1
ATOM 767 N N . ARG A 1 94 ? 0.125 -27.593 28.052 1.00 80.00 94 ARG A N 1
ATOM 768 C CA . ARG A 1 94 ? -0.143 -26.895 29.325 1.00 80.00 94 ARG A CA 1
ATOM 769 C C . ARG A 1 94 ? -0.747 -25.507 29.103 1.00 80.00 94 ARG A C 1
ATOM 771 O O . ARG A 1 94 ? -1.765 -25.197 29.713 1.00 80.00 94 ARG A O 1
ATOM 778 N N . LEU A 1 95 ? -0.186 -24.713 28.187 1.00 76.00 95 LEU A N 1
ATOM 779 C CA . LEU A 1 95 ? -0.709 -23.388 27.816 1.00 76.00 95 LEU A CA 1
ATOM 780 C C . LEU A 1 95 ? -2.119 -23.454 27.206 1.00 76.00 95 LEU A C 1
ATOM 782 O O . LEU A 1 95 ? -2.961 -22.601 27.471 1.00 76.00 95 LEU A O 1
ATOM 786 N N . ALA A 1 96 ? -2.404 -24.473 26.397 1.00 74.94 96 ALA A N 1
ATOM 787 C CA . ALA A 1 96 ? -3.745 -24.700 25.866 1.00 74.94 96 ALA A CA 1
ATOM 788 C C . ALA A 1 96 ? -4.727 -25.091 26.982 1.00 74.94 96 ALA A C 1
ATOM 790 O O . ALA A 1 96 ? -5.865 -24.629 26.993 1.00 74.94 96 ALA A O 1
ATOM 791 N N . SER A 1 97 ? -4.273 -25.889 27.953 1.00 74.06 97 SER A N 1
ATOM 792 C CA . SER A 1 97 ? -5.080 -26.298 29.109 1.00 74.06 97 SER A CA 1
ATOM 793 C C . SER A 1 97 ? -5.381 -25.132 30.061 1.00 74.06 97 SER A C 1
ATOM 795 O O . SER A 1 97 ? -6.473 -25.084 30.626 1.00 74.06 97 SER A O 1
ATOM 797 N N . SER A 1 98 ? -4.467 -24.163 30.210 1.00 69.31 98 SER A N 1
ATOM 798 C CA . SER A 1 98 ? -4.694 -22.953 31.020 1.00 69.31 98 SER A CA 1
ATOM 799 C C . SER A 1 98 ? -5.665 -21.957 30.372 1.00 69.31 98 SER A C 1
ATOM 801 O O . SER A 1 98 ? -6.262 -21.138 31.068 1.00 69.31 98 SER A O 1
ATOM 803 N N . ARG A 1 99 ? -5.885 -22.057 29.053 1.00 68.69 99 ARG A N 1
ATOM 804 C CA . ARG A 1 99 ? -6.785 -21.190 28.272 1.00 68.69 99 ARG A CA 1
ATOM 805 C C . ARG A 1 99 ? -8.284 -21.466 28.478 1.00 68.69 99 ARG A C 1
ATOM 807 O O . ARG A 1 99 ? -9.104 -20.660 28.044 1.00 68.69 99 ARG A O 1
ATOM 814 N N . GLY A 1 100 ? -8.655 -22.567 29.140 1.00 67.75 100 GLY A N 1
ATOM 815 C CA . GLY A 1 100 ? -10.054 -22.950 29.380 1.00 67.75 100 GLY A CA 1
ATOM 816 C C . GLY A 1 100 ? -10.790 -23.472 28.133 1.00 67.75 100 GLY A C 1
ATOM 817 O O . GLY A 1 100 ? -10.184 -23.755 27.103 1.00 67.75 100 GLY A O 1
ATOM 818 N N . LYS A 1 101 ? -12.121 -23.647 28.223 1.00 66.69 101 LYS A N 1
ATOM 819 C CA . LYS A 1 101 ? -12.951 -24.075 27.078 1.00 66.69 101 LYS A CA 1
ATOM 820 C C . LYS A 1 101 ? -13.118 -22.920 26.087 1.00 66.69 101 LYS A C 1
ATOM 822 O O . LYS A 1 101 ? -13.808 -21.952 26.390 1.00 66.69 101 LYS A O 1
ATOM 827 N N . ILE A 1 102 ? -12.512 -23.058 24.912 1.00 68.50 102 ILE A N 1
ATOM 828 C CA . ILE A 1 102 ? -12.642 -22.129 23.783 1.00 68.50 102 ILE A CA 1
ATOM 829 C C . ILE A 1 102 ? -13.902 -22.492 22.984 1.00 68.50 102 ILE A C 1
ATOM 831 O O . ILE A 1 102 ? -14.191 -23.672 22.778 1.00 68.50 102 ILE A O 1
ATOM 835 N N . ASP A 1 103 ? -14.651 -21.477 22.557 1.00 78.12 103 ASP A N 1
ATOM 836 C CA . ASP A 1 103 ? -15.815 -21.621 21.679 1.00 78.12 103 ASP A CA 1
ATOM 837 C C . ASP A 1 103 ? -15.411 -22.324 20.358 1.00 78.12 103 ASP A C 1
ATOM 839 O O . ASP A 1 103 ? -14.399 -21.937 19.760 1.00 78.12 103 ASP A O 1
ATOM 843 N N . PRO A 1 104 ? -16.135 -23.361 19.890 1.00 78.44 104 PRO A N 1
ATOM 844 C CA . PRO A 1 104 ? -15.810 -24.076 18.653 1.00 78.44 104 PRO A CA 1
ATOM 845 C C . PRO A 1 104 ? -15.667 -23.169 17.419 1.00 78.44 104 PRO A C 1
ATOM 847 O O . PRO A 1 104 ? -14.799 -23.438 16.583 1.00 78.44 104 PRO A O 1
ATOM 850 N N . ASP A 1 105 ? -16.429 -22.074 17.324 1.00 78.94 105 ASP A N 1
ATOM 851 C CA . ASP A 1 105 ? -16.306 -21.127 16.206 1.00 78.94 105 ASP A CA 1
ATOM 852 C C . ASP A 1 105 ? -15.022 -20.291 16.310 1.00 78.94 105 ASP A C 1
ATOM 854 O O . ASP A 1 105 ? -14.329 -20.067 15.312 1.00 78.94 105 ASP A O 1
ATOM 858 N N . ALA A 1 106 ? -14.639 -19.899 17.528 1.00 79.12 106 ALA A N 1
ATOM 859 C CA . ALA A 1 106 ? -13.375 -19.213 17.781 1.00 79.12 106 ALA A CA 1
ATOM 860 C C . ALA A 1 106 ? -12.173 -20.119 17.467 1.00 79.12 106 ALA A C 1
ATOM 862 O O . ALA A 1 106 ? -11.219 -19.670 16.836 1.00 79.12 106 ALA A O 1
ATOM 863 N N . ALA A 1 107 ? -12.244 -21.409 17.810 1.00 79.75 107 ALA A N 1
ATOM 864 C CA . ALA A 1 107 ? -11.208 -22.385 17.469 1.00 79.75 107 ALA A CA 1
ATOM 865 C C . ALA A 1 107 ? -11.088 -22.607 15.947 1.00 79.75 107 ALA A C 1
ATOM 867 O O . ALA A 1 107 ? -9.982 -22.738 15.413 1.00 79.75 107 ALA A O 1
ATOM 868 N N . ALA A 1 108 ? -12.208 -22.619 15.216 1.00 82.44 108 ALA A N 1
ATOM 869 C CA . ALA A 1 108 ? -12.203 -22.710 13.755 1.00 82.44 108 ALA A CA 1
ATOM 870 C C . ALA A 1 108 ? -11.568 -21.466 13.100 1.00 82.44 108 ALA A C 1
ATOM 872 O O . ALA A 1 108 ? -10.769 -21.591 12.164 1.00 82.44 108 ALA A O 1
ATOM 873 N N . LEU A 1 109 ? -11.872 -20.273 13.619 1.00 83.31 109 LEU A N 1
ATOM 874 C CA . LEU A 1 109 ? -11.264 -19.007 13.201 1.00 83.31 109 LEU A CA 1
ATOM 875 C C . LEU A 1 109 ? -9.764 -18.950 13.514 1.00 83.31 109 LEU A C 1
ATOM 877 O O . LEU A 1 109 ? -8.983 -18.606 12.626 1.00 83.31 109 LEU A O 1
ATOM 881 N N . GLU A 1 110 ? -9.342 -19.343 14.719 1.00 83.50 110 GLU A N 1
ATOM 882 C CA . GLU A 1 110 ? -7.925 -19.423 15.099 1.00 83.50 110 GLU A CA 1
ATOM 883 C C . GLU A 1 110 ? -7.148 -20.359 14.163 1.00 83.50 110 GLU A C 1
ATOM 885 O O . GLU A 1 110 ? -6.088 -19.986 13.659 1.00 83.50 110 GLU A O 1
ATOM 890 N N . ASN A 1 111 ? -7.702 -21.533 13.843 1.00 84.56 111 ASN A N 1
ATOM 891 C CA . ASN A 1 111 ? -7.087 -22.473 12.902 1.00 84.56 111 ASN A CA 1
ATOM 892 C C . ASN A 1 111 ? -6.974 -21.895 11.485 1.00 84.56 111 ASN A C 1
ATOM 894 O O . ASN A 1 111 ? -5.942 -22.051 10.826 1.00 84.56 111 ASN A O 1
ATOM 898 N N . LYS A 1 112 ? -8.009 -21.192 11.010 1.00 89.69 112 LYS A N 1
ATOM 899 C CA . LYS A 1 112 ? -7.988 -20.539 9.694 1.00 89.69 112 LYS A CA 1
ATOM 900 C C . LYS A 1 112 ? -6.948 -19.420 9.642 1.00 89.69 112 LYS A C 1
ATOM 902 O O . LYS A 1 112 ? -6.217 -19.315 8.656 1.00 89.69 112 LYS A O 1
ATOM 907 N N . VAL A 1 113 ? -6.841 -18.624 10.705 1.00 87.62 113 VAL A N 1
ATOM 908 C CA . VAL A 1 113 ? -5.824 -17.574 10.838 1.00 87.62 113 VAL A CA 1
ATOM 909 C C . VAL A 1 113 ? -4.425 -18.184 10.894 1.00 87.62 113 VAL A C 1
ATOM 911 O O . VAL A 1 113 ? -3.557 -17.736 10.152 1.00 87.62 113 VAL A O 1
ATOM 914 N N . ALA A 1 114 ? -4.204 -19.238 11.682 1.00 86.38 114 ALA A N 1
ATOM 915 C CA . ALA A 1 114 ? -2.918 -19.931 11.756 1.00 86.38 114 ALA A CA 1
ATOM 916 C C . ALA A 1 114 ? -2.492 -20.509 10.394 1.00 86.38 114 ALA A C 1
ATOM 918 O O . ALA A 1 114 ? -1.344 -20.337 9.983 1.00 86.38 114 ALA A O 1
ATOM 919 N N . SER A 1 115 ? -3.430 -21.119 9.662 1.00 89.62 115 SER A N 1
ATOM 920 C CA . SER A 1 115 ? -3.238 -21.597 8.286 1.00 89.62 115 SER A CA 1
ATOM 921 C C . SER A 1 115 ? -2.820 -20.464 7.344 1.00 89.62 115 SER A C 1
ATOM 923 O O . SER A 1 115 ? -1.798 -20.557 6.663 1.00 89.62 115 SER A O 1
ATOM 925 N N . LEU A 1 116 ? -3.578 -19.363 7.325 1.00 89.75 116 LEU A N 1
ATOM 926 C CA . LEU A 1 116 ? -3.269 -18.216 6.469 1.00 89.75 116 LEU A CA 1
ATOM 927 C C . LEU A 1 116 ? -1.913 -17.599 6.827 1.00 89.75 116 LEU A C 1
ATOM 929 O O . LEU A 1 116 ? -1.122 -17.296 5.937 1.00 89.75 116 LEU A O 1
ATOM 933 N N . LEU A 1 117 ? -1.595 -17.493 8.115 1.00 89.50 117 LEU A N 1
ATOM 934 C CA . LEU A 1 117 ? -0.330 -16.949 8.601 1.00 89.50 117 LEU A CA 1
ATOM 935 C C . LEU A 1 117 ? 0.854 -17.859 8.224 1.00 89.50 117 LEU A C 1
ATOM 937 O O . LEU A 1 117 ? 1.911 -17.361 7.834 1.00 89.50 117 LEU A O 1
ATOM 941 N N . ALA A 1 118 ? 0.675 -19.184 8.248 1.00 88.00 118 ALA A N 1
ATOM 942 C CA . ALA A 1 118 ? 1.662 -20.134 7.737 1.00 88.00 118 ALA A CA 1
ATOM 943 C C . ALA A 1 118 ? 1.902 -19.949 6.228 1.00 88.00 118 ALA A C 1
ATOM 945 O O . ALA A 1 118 ? 3.052 -19.804 5.809 1.00 88.00 118 ALA A O 1
ATOM 946 N N . THR A 1 119 ? 0.836 -19.853 5.422 1.00 89.94 119 THR A N 1
ATOM 947 C CA . THR A 1 119 ? 0.970 -19.608 3.971 1.00 89.94 119 THR A CA 1
ATOM 948 C C . THR A 1 119 ? 1.615 -18.253 3.666 1.00 89.94 119 THR A C 1
ATOM 950 O O . THR A 1 119 ? 2.475 -18.156 2.794 1.00 89.94 119 THR A O 1
ATOM 953 N N . GLN A 1 120 ? 1.284 -17.204 4.425 1.00 90.12 120 GLN A N 1
ATOM 954 C CA . GLN A 1 120 ? 1.897 -15.883 4.293 1.00 90.12 120 GLN A CA 1
ATOM 955 C C . GLN A 1 120 ? 3.401 -15.931 4.584 1.00 90.12 120 GLN A C 1
ATOM 957 O O . GLN A 1 120 ? 4.189 -15.366 3.826 1.00 90.12 120 GLN A O 1
ATOM 962 N N . LYS A 1 121 ? 3.813 -16.622 5.654 1.00 91.44 121 LYS A N 1
ATOM 963 C CA . LYS A 1 121 ? 5.233 -16.817 5.985 1.00 91.44 121 LYS A CA 1
ATOM 964 C C . LYS A 1 121 ? 5.969 -17.584 4.888 1.00 91.44 121 LYS A C 1
ATOM 966 O O . LYS A 1 121 ? 7.087 -17.213 4.539 1.00 91.44 121 LYS A O 1
ATOM 971 N N . GLU A 1 122 ? 5.336 -18.596 4.298 1.00 91.00 122 GLU A N 1
ATOM 972 C CA . GLU A 1 122 ? 5.903 -19.323 3.160 1.00 91.00 122 GLU A CA 1
ATOM 973 C C . GLU A 1 122 ? 6.106 -18.406 1.941 1.00 91.00 122 GLU A C 1
ATOM 975 O O . GLU A 1 122 ? 7.168 -18.429 1.314 1.00 91.00 122 GLU A O 1
ATOM 980 N N . TYR A 1 123 ? 5.130 -17.547 1.625 1.00 89.62 123 TYR A N 1
ATOM 981 C CA . TYR A 1 123 ? 5.271 -16.557 0.555 1.00 89.62 123 TYR A CA 1
ATOM 982 C C . TYR A 1 123 ? 6.361 -15.526 0.843 1.00 89.62 123 TYR A C 1
ATOM 984 O O . TYR A 1 123 ? 7.114 -15.186 -0.068 1.00 89.62 123 TYR A O 1
ATOM 992 N N . LEU A 1 124 ? 6.485 -15.056 2.087 1.00 87.75 124 LEU A N 1
ATOM 993 C CA . LEU A 1 124 ? 7.560 -14.146 2.486 1.00 87.75 124 LEU A CA 1
ATOM 994 C C . LEU A 1 124 ? 8.934 -14.788 2.288 1.00 87.75 124 LEU A C 1
ATOM 996 O O . LEU A 1 124 ? 9.814 -14.150 1.719 1.00 87.75 124 LEU A O 1
ATOM 1000 N N . PHE A 1 125 ? 9.097 -16.059 2.664 1.00 87.12 125 PHE A N 1
ATOM 1001 C CA . PHE A 1 125 ? 10.349 -16.785 2.451 1.00 87.12 125 PHE A CA 1
ATOM 1002 C C . PHE A 1 125 ? 10.666 -16.960 0.959 1.00 87.12 125 PHE A C 1
ATOM 1004 O O . PHE A 1 125 ? 11.793 -16.724 0.527 1.00 87.12 125 PHE A O 1
ATOM 1011 N N . LYS A 1 126 ? 9.667 -17.315 0.138 1.00 91.50 126 LYS A N 1
ATOM 1012 C CA . LYS A 1 126 ? 9.831 -17.391 -1.325 1.00 91.50 126 LYS A CA 1
ATOM 1013 C C . LYS A 1 126 ? 10.220 -16.039 -1.921 1.00 91.50 126 LYS A C 1
ATOM 1015 O O . LYS A 1 126 ? 11.075 -15.985 -2.799 1.00 91.50 126 LYS A O 1
ATOM 1020 N N . LEU A 1 127 ? 9.608 -14.958 -1.448 1.00 90.25 127 LEU A N 1
ATOM 1021 C CA . LEU A 1 127 ? 9.872 -13.603 -1.917 1.00 90.25 127 LEU A CA 1
ATOM 1022 C C . LEU A 1 127 ? 11.278 -13.134 -1.531 1.00 90.25 127 LEU A C 1
ATOM 1024 O O . LEU A 1 127 ? 11.950 -12.522 -2.354 1.00 90.25 127 LEU A O 1
ATOM 1028 N N . ASP A 1 128 ? 11.736 -13.452 -0.322 1.00 90.06 128 ASP A N 1
ATOM 1029 C CA . ASP A 1 128 ? 13.094 -13.142 0.125 1.00 90.06 128 ASP A CA 1
ATOM 1030 C C . ASP A 1 128 ? 14.146 -13.936 -0.665 1.00 90.06 128 ASP A C 1
ATOM 1032 O O . ASP A 1 128 ? 15.116 -13.370 -1.171 1.00 90.06 128 ASP A O 1
ATOM 1036 N N . ARG A 1 129 ? 13.885 -15.228 -0.913 1.00 90.81 129 ARG A N 1
ATOM 1037 C CA . ARG A 1 129 ? 14.728 -16.057 -1.785 1.00 90.81 129 ARG A CA 1
ATOM 1038 C C . ARG A 1 129 ? 14.823 -15.483 -3.199 1.00 90.81 129 ARG A C 1
ATOM 1040 O O . ARG A 1 129 ? 15.922 -15.318 -3.716 1.00 90.81 129 ARG A O 1
ATOM 1047 N N . LEU A 1 130 ? 13.686 -15.135 -3.806 1.00 90.25 130 LEU A N 1
ATOM 1048 C CA . LEU A 1 130 ? 13.641 -14.542 -5.146 1.00 90.25 130 LEU A CA 1
ATOM 1049 C C . LEU A 1 130 ? 14.325 -13.170 -5.201 1.00 90.25 130 LEU A C 1
ATOM 1051 O O . LEU A 1 130 ? 14.937 -12.839 -6.214 1.00 90.25 130 LEU A O 1
ATOM 1055 N N . LYS A 1 131 ? 14.250 -12.371 -4.129 1.00 89.25 131 LYS A N 1
ATOM 1056 C CA . LYS A 1 131 ? 15.006 -11.114 -4.019 1.00 89.25 131 LYS A CA 1
ATOM 1057 C C . LYS A 1 131 ? 16.508 -11.372 -3.996 1.00 89.25 131 LYS A C 1
ATOM 1059 O O . LYS A 1 131 ? 17.219 -10.769 -4.789 1.00 89.25 131 LYS A O 1
ATOM 1064 N N . SER A 1 132 ? 16.971 -12.305 -3.166 1.00 90.31 132 SER A N 1
ATOM 1065 C CA . SER A 1 132 ? 18.389 -12.675 -3.114 1.00 90.31 132 SER A CA 1
ATOM 1066 C C . SER A 1 132 ? 18.889 -13.214 -4.461 1.00 90.31 132 SER A C 1
ATOM 1068 O O . SER A 1 132 ? 19.937 -12.789 -4.943 1.00 90.31 132 SER A O 1
ATOM 1070 N N . GLU A 1 133 ? 18.111 -14.078 -5.124 1.00 91.81 133 GLU A N 1
ATOM 1071 C CA . GLU A 1 133 ? 18.416 -14.577 -6.473 1.00 91.81 133 GLU A CA 1
ATOM 1072 C C . GLU A 1 133 ? 18.474 -13.436 -7.504 1.00 91.81 133 GLU A C 1
ATOM 1074 O O . GLU A 1 133 ? 19.398 -13.381 -8.317 1.00 91.81 133 GLU A O 1
ATOM 1079 N N . LYS A 1 134 ? 17.530 -12.486 -7.458 1.00 93.88 134 LYS A N 1
ATOM 1080 C CA . LYS A 1 134 ? 17.531 -11.297 -8.323 1.00 93.88 134 LYS A CA 1
ATOM 1081 C C . LYS A 1 134 ? 18.779 -10.444 -8.102 1.00 93.88 134 LYS A C 1
ATOM 1083 O O . LYS A 1 134 ? 19.387 -10.013 -9.081 1.00 93.88 134 LYS A O 1
ATOM 1088 N N . ASP A 1 135 ? 19.149 -10.187 -6.852 1.00 90.50 135 ASP A N 1
ATOM 1089 C CA . ASP A 1 135 ? 20.306 -9.357 -6.518 1.00 90.50 135 ASP A CA 1
ATOM 1090 C C . ASP A 1 135 ? 21.608 -10.031 -6.973 1.00 90.50 135 ASP A C 1
ATOM 1092 O O . ASP A 1 135 ? 22.437 -9.386 -7.616 1.00 90.50 135 ASP A O 1
ATOM 1096 N N . GLN A 1 136 ? 21.738 -11.348 -6.777 1.00 89.50 136 GLN A N 1
ATOM 1097 C CA . GLN A 1 136 ? 22.861 -12.134 -7.302 1.00 89.50 136 GLN A CA 1
ATOM 1098 C C . GLN A 1 136 ? 22.930 -12.100 -8.834 1.00 89.50 136 GLN A C 1
ATOM 1100 O O . GLN A 1 136 ? 24.005 -11.898 -9.398 1.00 89.50 136 GLN A O 1
ATOM 1105 N N . LEU A 1 137 ? 21.801 -12.277 -9.530 1.00 88.00 137 LEU A N 1
ATOM 1106 C CA . LEU A 1 137 ? 21.751 -12.207 -10.994 1.00 88.00 137 LEU A CA 1
ATOM 1107 C C . LEU A 1 137 ? 22.070 -10.798 -11.510 1.00 88.00 137 LEU A C 1
ATOM 1109 O O . LEU A 1 137 ? 22.764 -10.658 -12.515 1.00 88.00 137 LEU A O 1
ATOM 1113 N N . SER A 1 138 ? 21.613 -9.759 -10.811 1.00 88.88 138 SER A N 1
ATOM 1114 C CA . SER A 1 138 ? 21.940 -8.360 -11.102 1.00 88.88 138 SER A CA 1
ATOM 1115 C C . SER A 1 138 ? 23.441 -8.098 -10.951 1.00 88.88 138 SER A C 1
ATOM 1117 O O . SER A 1 138 ? 24.069 -7.512 -11.833 1.00 88.88 138 SER A O 1
ATOM 1119 N N . GLU A 1 139 ? 24.057 -8.596 -9.878 1.00 90.12 139 GLU A N 1
ATOM 1120 C CA . GLU A 1 139 ? 25.497 -8.476 -9.656 1.00 90.12 139 GLU A CA 1
ATOM 1121 C C . GLU A 1 139 ? 26.307 -9.247 -10.711 1.00 90.12 139 GLU A C 1
ATOM 1123 O O . GLU A 1 139 ? 27.261 -8.707 -11.280 1.00 90.12 139 GLU A O 1
ATOM 1128 N N . GLN A 1 140 ? 25.886 -10.468 -11.060 1.00 88.38 140 GLN A N 1
ATOM 1129 C CA . GLN A 1 140 ? 26.486 -11.243 -12.150 1.00 88.38 140 GLN A CA 1
ATOM 1130 C C . GLN A 1 140 ? 26.366 -10.524 -13.499 1.00 88.38 140 GLN A C 1
ATOM 1132 O O . GLN A 1 140 ? 27.342 -10.482 -14.254 1.00 88.38 140 GLN A O 1
ATOM 1137 N N . LEU A 1 141 ? 25.212 -9.918 -13.794 1.00 87.56 141 LEU A N 1
ATOM 1138 C CA . LEU A 1 141 ? 24.993 -9.130 -15.005 1.00 87.56 141 LEU A CA 1
ATOM 1139 C C . LEU A 1 141 ? 25.902 -7.896 -15.038 1.00 87.56 141 LEU A C 1
ATOM 1141 O O . LEU A 1 141 ? 26.535 -7.630 -16.061 1.00 87.56 141 LEU A O 1
ATOM 1145 N N . ASN A 1 142 ? 26.035 -7.174 -13.924 1.00 86.81 142 ASN A N 1
ATOM 1146 C CA . ASN A 1 142 ? 26.936 -6.027 -13.809 1.00 86.81 142 ASN A CA 1
ATOM 1147 C C . ASN A 1 142 ? 28.404 -6.440 -14.007 1.00 86.81 142 ASN A C 1
ATOM 1149 O O . ASN A 1 142 ? 29.143 -5.796 -14.757 1.00 86.81 142 ASN A O 1
ATOM 1153 N N . ALA A 1 143 ? 28.827 -7.556 -13.406 1.00 85.62 143 ALA A N 1
ATOM 1154 C CA . ALA A 1 143 ? 30.172 -8.099 -13.572 1.00 85.62 143 ALA A CA 1
ATOM 1155 C C . ALA A 1 143 ? 30.445 -8.557 -15.017 1.00 85.62 143 ALA A C 1
ATOM 1157 O O . ALA A 1 143 ? 31.528 -8.301 -15.559 1.00 85.62 143 ALA A O 1
ATOM 1158 N N . ALA A 1 144 ? 29.468 -9.201 -15.664 1.00 82.50 144 ALA A N 1
ATOM 1159 C CA . ALA A 1 144 ? 29.539 -9.601 -17.068 1.00 82.50 144 ALA A CA 1
ATOM 1160 C C . ALA A 1 144 ? 29.606 -8.382 -17.999 1.00 82.50 144 ALA A C 1
ATOM 1162 O O . ALA A 1 144 ? 30.462 -8.336 -18.882 1.00 82.50 144 ALA A O 1
ATOM 1163 N N . THR A 1 145 ? 28.792 -7.357 -17.742 1.00 84.88 145 THR A N 1
ATOM 1164 C CA . THR A 1 145 ? 28.787 -6.089 -18.487 1.00 84.88 145 THR A CA 1
ATOM 1165 C C . THR A 1 145 ? 30.133 -5.377 -18.363 1.00 84.88 145 THR A C 1
ATOM 1167 O O . THR A 1 145 ? 30.715 -4.962 -19.365 1.00 84.88 145 THR A O 1
ATOM 1170 N N . LEU A 1 146 ? 30.709 -5.319 -17.157 1.00 82.25 146 LEU A N 1
ATOM 1171 C CA . LEU A 1 146 ? 32.038 -4.746 -16.937 1.00 82.25 146 LEU A CA 1
ATOM 1172 C C . LEU A 1 146 ? 33.137 -5.546 -17.656 1.00 82.25 146 LEU A C 1
ATOM 1174 O O . LEU A 1 146 ? 34.080 -4.958 -18.195 1.00 82.25 146 LEU A O 1
ATOM 1178 N N . ARG A 1 147 ? 33.044 -6.884 -17.676 1.00 85.75 147 ARG A N 1
ATOM 1179 C CA . ARG A 1 147 ? 33.953 -7.737 -18.462 1.00 85.75 147 ARG A CA 1
ATOM 1180 C C . ARG A 1 147 ? 33.825 -7.460 -19.955 1.00 85.75 147 ARG A C 1
ATOM 1182 O O . ARG A 1 147 ? 34.859 -7.335 -20.609 1.00 85.75 147 ARG A O 1
ATOM 1189 N N . TYR A 1 148 ? 32.604 -7.328 -20.467 1.00 82.12 148 TYR A N 1
ATOM 1190 C CA . TYR A 1 148 ? 32.348 -7.044 -21.876 1.00 82.12 148 TYR A CA 1
ATOM 1191 C C . TYR A 1 148 ? 32.901 -5.673 -22.271 1.00 82.12 148 TYR A C 1
ATOM 1193 O O . TYR A 1 148 ? 33.701 -5.586 -23.193 1.00 82.12 148 TYR A O 1
ATOM 1201 N N . PHE A 1 149 ? 32.630 -4.633 -21.480 1.00 84.25 149 PHE A N 1
ATOM 1202 C CA . PHE A 1 149 ? 33.177 -3.291 -21.688 1.00 84.25 149 PHE A CA 1
ATOM 1203 C C . PHE A 1 149 ? 34.716 -3.263 -21.666 1.00 84.25 149 PHE A C 1
ATOM 1205 O O . PHE A 1 149 ? 35.364 -2.580 -22.460 1.00 84.25 149 PHE A O 1
ATOM 1212 N N . LYS A 1 150 ? 35.344 -4.037 -20.768 1.00 85.31 150 LYS A N 1
ATOM 1213 C CA . LYS A 1 150 ? 36.808 -4.202 -20.746 1.00 85.31 150 LYS A CA 1
ATOM 1214 C C . LYS A 1 150 ? 37.326 -4.948 -21.981 1.00 85.31 150 LYS A C 1
ATOM 1216 O O . LYS A 1 150 ? 38.418 -4.626 -22.450 1.00 85.31 150 LYS A O 1
ATOM 1221 N N . ALA A 1 151 ? 36.595 -5.944 -22.478 1.00 80.44 151 ALA A N 1
ATOM 1222 C CA . ALA A 1 151 ? 36.947 -6.685 -23.687 1.00 80.44 151 ALA A CA 1
ATOM 1223 C C . ALA A 1 151 ? 36.793 -5.818 -24.946 1.00 80.44 151 ALA A C 1
ATOM 1225 O O . ALA A 1 151 ? 37.693 -5.802 -25.779 1.00 80.44 151 ALA A O 1
ATOM 1226 N N . GLU A 1 152 ? 35.729 -5.025 -25.028 1.00 78.06 152 GLU A N 1
ATOM 1227 C CA . GLU A 1 152 ? 35.464 -4.062 -26.099 1.00 78.06 152 GLU A CA 1
ATOM 1228 C C . GLU A 1 152 ? 36.550 -2.981 -26.156 1.00 78.06 152 GLU A C 1
ATOM 1230 O O . GLU A 1 152 ? 37.205 -2.816 -27.181 1.00 78.06 152 GLU A O 1
ATOM 1235 N N . LYS A 1 153 ? 36.905 -2.372 -25.014 1.00 82.44 153 LYS A N 1
ATOM 1236 C CA . LYS A 1 153 ? 38.050 -1.443 -24.943 1.00 82.44 153 LYS A CA 1
ATOM 1237 C C . LYS A 1 153 ? 39.379 -2.073 -25.367 1.00 82.44 153 LYS A C 1
ATOM 1239 O O . LYS A 1 153 ? 40.254 -1.372 -25.874 1.00 82.44 153 LYS A O 1
ATOM 1244 N N . LYS A 1 154 ? 39.586 -3.371 -25.122 1.00 80.81 154 LYS A N 1
ATOM 1245 C CA . LYS A 1 154 ? 40.784 -4.091 -25.590 1.00 80.81 154 LYS A CA 1
ATOM 1246 C C . LYS A 1 154 ? 40.734 -4.347 -27.097 1.00 80.81 154 LYS A C 1
ATOM 1248 O O . LYS A 1 154 ? 41.765 -4.207 -27.749 1.00 80.81 154 LYS A O 1
ATOM 1253 N N . LEU A 1 155 ? 39.562 -4.681 -27.634 1.00 75.38 155 LEU A N 1
ATOM 1254 C CA . LEU A 1 155 ? 39.325 -4.854 -29.065 1.00 75.38 155 LEU A CA 1
ATOM 1255 C C . LEU A 1 155 ? 39.588 -3.548 -29.826 1.00 75.38 155 LEU A C 1
ATOM 1257 O O . LEU A 1 155 ? 40.298 -3.569 -30.825 1.00 75.38 155 LEU A O 1
ATOM 1261 N N . ASP A 1 156 ? 39.098 -2.415 -29.324 1.00 77.62 156 ASP A N 1
ATOM 1262 C CA . ASP A 1 156 ? 39.304 -1.105 -29.954 1.00 77.62 156 ASP A CA 1
ATOM 1263 C C . ASP A 1 156 ? 40.775 -0.685 -29.951 1.00 77.62 156 ASP A C 1
ATOM 1265 O O . ASP A 1 156 ? 41.294 -0.221 -30.966 1.00 77.62 156 ASP A O 1
ATOM 1269 N N . ARG A 1 157 ? 41.493 -0.933 -28.847 1.00 76.81 157 ARG A N 1
ATOM 1270 C CA . ARG A 1 157 ? 42.951 -0.725 -28.786 1.00 76.81 157 ARG A CA 1
ATOM 1271 C C . ARG A 1 157 ? 43.696 -1.603 -29.793 1.00 76.81 157 ARG A C 1
ATOM 1273 O O . ARG A 1 157 ? 44.620 -1.124 -30.442 1.00 76.81 157 ARG A O 1
ATOM 1280 N N . ALA A 1 158 ? 43.295 -2.867 -29.940 1.00 72.69 158 ALA A N 1
ATOM 1281 C CA . ALA A 1 158 ? 43.904 -3.783 -30.902 1.00 72.69 158 ALA A CA 1
ATOM 1282 C C . ALA A 1 158 ? 43.611 -3.374 -32.355 1.00 72.69 158 ALA A C 1
ATOM 1284 O O . ALA A 1 158 ? 44.518 -3.390 -33.182 1.00 72.69 158 ALA A O 1
ATOM 1285 N N . LYS A 1 159 ? 42.379 -2.946 -32.660 1.00 74.69 159 LYS A N 1
ATOM 1286 C CA . LYS A 1 159 ? 42.001 -2.418 -33.979 1.00 74.69 159 LYS A CA 1
ATOM 1287 C C . LYS A 1 159 ? 42.771 -1.144 -34.316 1.00 74.69 159 LYS A C 1
ATOM 1289 O O . LYS A 1 159 ? 43.316 -1.057 -35.407 1.00 74.69 159 LYS A O 1
ATOM 1294 N N . SER A 1 160 ? 42.885 -0.203 -33.379 1.00 74.06 160 SER A N 1
ATOM 1295 C CA . SER A 1 160 ? 43.661 1.030 -33.566 1.00 74.06 160 SER A CA 1
ATOM 1296 C C . SER A 1 160 ? 45.145 0.739 -33.829 1.00 74.06 160 SER A C 1
ATOM 1298 O O . SER A 1 160 ? 45.714 1.290 -34.766 1.00 74.06 160 SER A O 1
ATOM 1300 N N . PHE A 1 161 ? 45.748 -0.205 -33.098 1.00 74.06 161 PHE A N 1
ATOM 1301 C CA . PHE A 1 161 ? 47.129 -0.638 -33.341 1.00 74.06 161 PHE A CA 1
ATOM 1302 C C . PHE A 1 161 ? 47.305 -1.340 -34.701 1.00 74.06 161 PHE A C 1
ATOM 1304 O O . PHE A 1 161 ? 48.284 -1.104 -35.408 1.00 74.06 161 PHE A O 1
ATOM 1311 N N . GLN A 1 162 ? 46.347 -2.184 -35.097 1.00 70.56 162 GLN A N 1
ATOM 1312 C CA . GLN A 1 162 ? 46.367 -2.884 -36.384 1.00 70.56 162 GLN A CA 1
ATOM 1313 C C . GLN A 1 162 ? 46.216 -1.910 -37.563 1.00 70.56 162 GLN A C 1
ATOM 1315 O O . GLN A 1 162 ? 46.930 -2.043 -38.555 1.00 70.56 162 GLN A O 1
ATOM 1320 N N . VAL A 1 163 ? 45.324 -0.921 -37.444 1.00 67.06 163 VAL A N 1
ATOM 1321 C CA . VAL A 1 163 ? 45.129 0.145 -38.439 1.00 67.06 163 VAL A CA 1
ATOM 1322 C C . VAL A 1 163 ? 46.399 0.986 -38.567 1.00 67.06 163 VAL A C 1
ATOM 1324 O O . VAL A 1 163 ? 46.895 1.155 -39.673 1.00 67.06 163 VAL A O 1
ATOM 1327 N N . GLN A 1 164 ? 47.013 1.382 -37.451 1.00 67.31 164 GLN A N 1
ATOM 1328 C CA . GLN A 1 164 ? 48.262 2.151 -37.450 1.00 67.31 164 GLN A CA 1
ATOM 1329 C C . GLN A 1 164 ? 49.440 1.382 -38.084 1.00 67.31 164 GLN A C 1
ATOM 1331 O O . GLN A 1 164 ? 50.287 1.961 -38.766 1.00 67.31 164 GLN A O 1
ATOM 1336 N N . LYS A 1 165 ? 49.482 0.053 -37.911 1.00 73.38 165 LYS A N 1
ATOM 1337 C CA . LYS A 1 165 ? 50.469 -0.820 -38.565 1.00 73.38 165 LYS A CA 1
ATOM 1338 C C . LYS A 1 165 ? 50.213 -0.962 -40.069 1.00 73.38 165 LYS A C 1
ATOM 1340 O O . LYS A 1 165 ? 51.169 -0.958 -40.840 1.00 73.38 165 LYS A O 1
ATOM 1345 N N . LEU A 1 166 ? 48.951 -1.070 -40.489 1.00 67.81 166 LEU A N 1
ATOM 1346 C CA . LEU A 1 166 ? 48.570 -1.111 -41.906 1.00 67.81 166 LEU A CA 1
ATOM 1347 C C . LEU A 1 166 ? 48.858 0.225 -42.608 1.00 67.81 166 LEU A C 1
ATOM 1349 O O . LEU A 1 166 ? 49.348 0.218 -43.734 1.00 67.81 166 LEU A O 1
ATOM 1353 N N . GLU A 1 167 ? 48.654 1.351 -41.924 1.00 60.81 167 GLU A N 1
ATOM 1354 C CA . GLU A 1 167 ? 49.027 2.684 -42.409 1.00 60.81 167 GLU A CA 1
ATOM 1355 C C . GLU A 1 167 ? 50.551 2.818 -42.581 1.00 60.81 167 GLU A C 1
ATOM 1357 O O . GLU A 1 167 ? 51.011 3.252 -43.637 1.00 60.81 167 GLU A O 1
ATOM 1362 N N . GLN A 1 168 ? 51.361 2.356 -41.618 1.00 63.59 168 GLN A N 1
ATOM 1363 C CA . GLN A 1 168 ? 52.827 2.328 -41.769 1.00 63.59 168 GLN A CA 1
ATOM 1364 C C . GLN A 1 168 ? 53.300 1.414 -42.910 1.00 63.59 168 GLN A C 1
ATOM 1366 O O . GLN A 1 168 ? 54.261 1.739 -43.610 1.00 63.59 168 GLN A O 1
ATOM 1371 N N . GLN A 1 169 ? 52.631 0.280 -43.126 1.00 59.88 169 GLN A N 1
ATOM 1372 C CA . GLN A 1 169 ? 52.989 -0.670 -44.180 1.00 59.88 169 GLN A CA 1
ATOM 1373 C C . GLN A 1 169 ? 52.594 -0.162 -45.579 1.00 59.88 169 GLN A C 1
ATOM 1375 O O . GLN A 1 169 ? 53.320 -0.399 -46.545 1.00 59.88 169 GLN A O 1
ATOM 1380 N N . ALA A 1 170 ? 51.500 0.598 -45.683 1.00 52.75 170 ALA A N 1
ATOM 1381 C CA . ALA A 1 170 ? 51.092 1.274 -46.913 1.00 52.75 170 ALA A CA 1
ATOM 1382 C C . ALA A 1 170 ? 52.071 2.394 -47.315 1.00 52.75 170 ALA A C 1
ATOM 1384 O O . ALA A 1 170 ? 52.386 2.533 -48.496 1.00 52.75 170 ALA A O 1
ATOM 1385 N N . PHE A 1 171 ? 52.627 3.132 -46.346 1.00 53.56 171 PHE A N 1
ATOM 1386 C CA . PHE A 1 171 ? 53.664 4.140 -46.607 1.00 53.56 171 PHE A CA 1
ATOM 1387 C C . PHE A 1 171 ? 55.017 3.534 -47.019 1.00 53.56 171 PHE A C 1
ATOM 1389 O O . PHE A 1 171 ? 55.717 4.119 -47.843 1.00 53.56 171 PHE A O 1
ATOM 1396 N N . ALA A 1 172 ? 55.382 2.356 -46.503 1.00 54.53 172 ALA A N 1
ATOM 1397 C CA . ALA A 1 172 ? 56.651 1.694 -46.830 1.00 54.53 172 ALA A CA 1
ATOM 1398 C C . ALA A 1 172 ? 56.678 1.042 -48.229 1.00 54.53 172 ALA A C 1
ATOM 1400 O O . ALA A 1 172 ? 57.753 0.868 -48.804 1.00 54.53 172 ALA A O 1
ATOM 1401 N N . ASN A 1 173 ? 55.516 0.701 -48.797 1.00 45.34 173 ASN A N 1
ATOM 1402 C CA . ASN A 1 173 ? 55.412 0.080 -50.125 1.00 45.34 173 ASN A CA 1
ATOM 1403 C C . ASN A 1 173 ? 55.322 1.085 -51.290 1.00 45.34 173 ASN A C 1
ATOM 1405 O O . ASN A 1 173 ? 55.414 0.672 -52.444 1.00 45.34 173 ASN A O 1
ATOM 1409 N N . ALA A 1 174 ? 55.171 2.386 -51.020 1.00 46.44 174 ALA A N 1
ATOM 1410 C CA . ALA A 1 174 ? 55.043 3.418 -52.054 1.00 46.44 174 ALA A CA 1
ATOM 1411 C C . ALA A 1 174 ? 56.393 3.956 -52.590 1.00 46.44 174 ALA A C 1
ATOM 1413 O O . ALA A 1 174 ? 56.405 4.738 -53.538 1.00 46.44 174 ALA A O 1
ATOM 1414 N N . THR A 1 175 ? 57.537 3.543 -52.027 1.00 40.00 175 THR A N 1
ATOM 1415 C CA . THR A 1 175 ? 58.870 4.123 -52.312 1.00 40.00 175 THR A CA 1
ATOM 1416 C C . THR A 1 175 ? 59.946 3.081 -52.659 1.00 40.00 175 THR A C 1
ATOM 1418 O O . THR A 1 175 ? 61.015 3.035 -52.052 1.00 40.00 175 THR A O 1
ATOM 1421 N N . ARG A 1 176 ? 59.721 2.263 -53.699 1.00 35.06 176 ARG A N 1
ATOM 1422 C CA . ARG A 1 176 ? 60.811 1.518 -54.369 1.00 35.06 176 ARG A CA 1
ATOM 1423 C C . ARG A 1 176 ? 60.707 1.575 -55.901 1.00 35.06 176 ARG A C 1
ATOM 1425 O O . ARG A 1 176 ? 59.767 1.005 -56.449 1.00 35.06 176 ARG A O 1
ATOM 1432 N N . PRO A 1 177 ? 61.675 2.192 -56.606 1.00 36.44 177 PRO A N 1
ATOM 1433 C CA . PRO A 1 177 ? 61.813 2.060 -58.052 1.00 36.44 177 PRO A CA 1
ATOM 1434 C C . PRO A 1 177 ? 62.631 0.807 -58.412 1.00 36.44 177 PRO A C 1
ATOM 1436 O O . PRO A 1 177 ? 63.670 0.536 -57.809 1.00 36.44 177 PRO A O 1
ATOM 1439 N N . SER A 1 178 ? 62.153 0.044 -59.401 1.00 31.25 178 SER A N 1
ATOM 1440 C CA . SER A 1 178 ? 62.906 -1.043 -60.045 1.00 31.25 178 SER A CA 1
ATOM 1441 C C . SER A 1 178 ? 63.929 -0.459 -61.014 1.00 31.25 178 SER A C 1
ATOM 1443 O O . SER A 1 178 ? 63.561 0.310 -61.899 1.00 31.25 178 SER A O 1
ATOM 1445 N N . ALA A 1 179 ? 65.195 -0.848 -60.863 1.00 30.11 179 ALA A N 1
ATOM 1446 C CA . ALA A 1 179 ? 66.254 -0.578 -61.825 1.00 30.11 179 ALA A CA 1
ATOM 1447 C C . ALA A 1 179 ? 66.569 -1.868 -62.594 1.00 30.11 179 ALA A C 1
ATOM 1449 O O . ALA A 1 179 ? 67.018 -2.860 -62.022 1.00 30.11 179 ALA A O 1
ATOM 1450 N N . SER A 1 180 ? 66.289 -1.835 -63.892 1.00 33.19 180 SER A N 1
ATOM 1451 C CA . SER A 1 180 ? 66.724 -2.788 -64.907 1.00 33.19 180 SER A CA 1
ATOM 1452 C C . SER A 1 180 ? 68.219 -2.609 -65.177 1.00 33.19 180 SER A C 1
ATOM 1454 O O . SER A 1 180 ? 68.637 -1.527 -65.590 1.00 33.19 180 SER A O 1
ATOM 1456 N N . GLY A 1 181 ? 69.009 -3.657 -64.942 1.00 29.98 181 GLY A N 1
ATOM 1457 C CA . GLY A 1 181 ? 70.406 -3.747 -65.359 1.00 29.98 181 GLY A CA 1
ATOM 1458 C C . GLY A 1 181 ? 70.521 -4.662 -66.573 1.00 29.98 181 GLY A C 1
ATOM 1459 O O . GLY A 1 181 ? 70.303 -5.863 -66.448 1.00 29.98 181 GLY A O 1
ATOM 1460 N N . ASP A 1 182 ? 70.841 -4.074 -67.721 1.00 33.66 182 ASP A N 1
ATOM 1461 C CA . ASP A 1 182 ? 71.348 -4.760 -68.908 1.00 33.66 182 ASP A CA 1
ATOM 1462 C C . ASP A 1 182 ? 72.840 -4.415 -69.046 1.00 33.66 182 ASP A C 1
ATOM 1464 O O . ASP A 1 182 ? 73.254 -3.298 -68.722 1.00 33.66 182 ASP A O 1
ATOM 1468 N N . GLY A 1 183 ? 73.652 -5.390 -69.450 1.00 30.61 183 GLY A N 1
ATOM 1469 C CA . GLY A 1 183 ? 75.110 -5.305 -69.384 1.00 30.61 183 GLY A CA 1
ATOM 1470 C C . GLY A 1 183 ? 75.825 -6.547 -69.914 1.00 30.61 183 GLY A C 1
ATOM 1471 O O . GLY A 1 183 ? 76.299 -7.365 -69.137 1.00 30.61 183 GLY A O 1
ATOM 1472 N N . SER A 1 184 ? 75.878 -6.655 -71.245 1.00 31.44 184 SER A N 1
ATOM 1473 C CA . SER A 1 184 ? 77.084 -6.877 -72.072 1.00 31.44 184 SER A CA 1
ATOM 1474 C C . SER A 1 184 ? 78.289 -7.620 -71.462 1.00 31.44 184 SER A C 1
ATOM 1476 O O . SER A 1 184 ? 78.921 -7.094 -70.549 1.00 31.44 184 SER A O 1
ATOM 1478 N N . ALA A 1 185 ? 78.758 -8.686 -72.133 1.00 30.61 185 ALA A N 1
ATOM 1479 C CA . ALA A 1 185 ? 80.191 -9.008 -72.216 1.00 30.61 185 ALA A CA 1
ATOM 1480 C C . ALA A 1 185 ? 80.566 -9.879 -73.441 1.00 30.61 185 ALA A C 1
ATOM 1482 O O . ALA A 1 185 ? 80.219 -11.052 -73.527 1.00 30.61 185 ALA A O 1
ATOM 1483 N N . GLU A 1 186 ? 81.314 -9.230 -74.335 1.00 30.75 186 GLU A N 1
ATOM 1484 C CA . GLU A 1 186 ? 82.638 -9.608 -74.861 1.00 30.75 186 GLU A CA 1
ATOM 1485 C C . GLU A 1 186 ? 82.868 -10.619 -76.000 1.00 30.75 186 GLU A C 1
ATOM 1487 O O . GLU A 1 186 ? 82.374 -11.741 -76.071 1.00 30.75 186 GLU A O 1
ATOM 1492 N N . ALA A 1 187 ? 83.736 -10.115 -76.882 1.00 33.62 187 ALA A N 1
ATOM 1493 C CA . ALA A 1 187 ? 84.380 -10.683 -78.048 1.00 33.62 187 ALA A CA 1
ATOM 1494 C C . ALA A 1 187 ? 85.672 -11.438 -77.683 1.00 33.62 187 ALA A C 1
ATOM 1496 O O . ALA A 1 187 ? 86.236 -11.233 -76.611 1.00 33.62 187 ALA A O 1
ATOM 1497 N N . GLY A 1 188 ? 86.207 -12.234 -78.613 1.00 32.66 188 GLY A N 1
ATOM 1498 C CA . GLY A 1 188 ? 87.561 -12.778 -78.480 1.00 32.66 188 GLY A CA 1
ATOM 1499 C C . GLY A 1 188 ? 87.906 -13.825 -79.533 1.00 32.66 188 GLY A C 1
ATOM 1500 O O . GLY A 1 188 ? 87.338 -14.908 -79.550 1.00 32.66 188 GLY A O 1
ATOM 1501 N N . GLU A 1 189 ? 88.828 -13.473 -80.417 1.00 31.69 189 GLU A N 1
ATOM 1502 C CA . GLU A 1 189 ? 89.202 -14.124 -81.672 1.00 31.69 189 GLU A CA 1
ATOM 1503 C C . GLU A 1 189 ? 90.027 -15.431 -81.564 1.00 31.69 189 GLU A C 1
ATOM 1505 O O . GLU A 1 189 ? 90.874 -15.593 -80.694 1.00 31.69 189 GLU A O 1
ATOM 1510 N N . THR A 1 190 ? 89.840 -16.289 -82.584 1.00 31.36 190 THR A N 1
ATOM 1511 C CA . THR A 1 190 ? 90.845 -17.106 -83.318 1.00 31.36 190 THR A CA 1
ATOM 1512 C C . THR A 1 190 ? 91.716 -18.136 -82.572 1.00 31.36 190 THR A C 1
ATOM 1514 O O . THR A 1 190 ? 92.603 -17.779 -81.811 1.00 31.36 190 THR A O 1
ATOM 1517 N N . ASN A 1 191 ? 91.643 -19.423 -82.948 1.00 35.75 191 ASN A N 1
ATOM 1518 C CA . ASN A 1 191 ? 92.448 -20.019 -84.032 1.00 35.75 191 ASN A CA 1
ATOM 1519 C C . ASN A 1 191 ? 91.998 -21.477 -84.307 1.00 35.75 191 ASN A C 1
ATOM 1521 O O . ASN A 1 191 ? 91.370 -22.111 -83.466 1.00 35.75 191 ASN A O 1
ATOM 1525 N N . GLY A 1 192 ? 92.244 -21.965 -85.522 1.00 47.53 192 GLY A N 1
ATOM 1526 C CA . GLY A 1 192 ? 91.469 -23.019 -86.182 1.00 47.53 192 GLY A CA 1
ATOM 1527 C C . GLY A 1 192 ? 91.423 -24.402 -85.520 1.00 47.53 192 GLY A C 1
ATOM 1528 O O . GLY A 1 192 ? 92.447 -25.032 -85.279 1.00 47.53 192 GLY A O 1
ATOM 1529 N N . ASN A 1 193 ? 90.200 -24.921 -85.369 1.00 45.53 193 ASN A N 1
ATOM 1530 C CA . ASN A 1 193 ? 89.933 -26.351 -85.240 1.00 45.53 193 ASN A CA 1
ATOM 1531 C C . ASN A 1 193 ? 88.543 -26.652 -85.836 1.00 45.53 193 ASN A C 1
ATOM 1533 O O . ASN A 1 193 ? 87.517 -26.558 -85.164 1.00 45.53 193 ASN A O 1
ATOM 1537 N N . ALA A 1 194 ? 88.489 -26.930 -87.144 1.00 54.03 194 ALA A N 1
ATOM 1538 C CA . ALA A 1 194 ? 87.244 -27.034 -87.917 1.00 54.03 194 ALA A CA 1
ATOM 1539 C C . ALA A 1 194 ? 86.246 -28.085 -87.383 1.00 54.03 194 ALA A C 1
ATOM 1541 O O . ALA A 1 194 ? 85.059 -27.975 -87.662 1.00 54.03 194 ALA A O 1
ATOM 1542 N N . GLY A 1 195 ? 86.695 -29.064 -86.587 1.00 57.91 195 GLY A N 1
ATOM 1543 C CA . GLY A 1 195 ? 85.817 -30.049 -85.942 1.00 57.91 195 GLY A CA 1
ATOM 1544 C C . GLY A 1 195 ? 85.109 -29.543 -84.678 1.00 57.91 195 GLY A C 1
ATOM 1545 O O . GLY A 1 195 ? 83.973 -29.919 -84.416 1.00 57.91 195 GLY A O 1
ATOM 1546 N N . GLU A 1 196 ? 85.735 -28.649 -83.914 1.00 57.88 196 GLU A N 1
ATOM 1547 C CA . GLU A 1 196 ? 85.195 -28.152 -82.638 1.00 57.88 196 GLU A CA 1
ATOM 1548 C C . GLU A 1 196 ? 84.159 -27.037 -82.856 1.00 57.88 196 GLU A C 1
ATOM 1550 O O . GLU A 1 196 ? 83.192 -26.904 -82.108 1.00 57.88 196 GLU A O 1
ATOM 1555 N N . LEU A 1 197 ? 84.325 -26.272 -83.940 1.00 58.84 197 LEU A N 1
ATOM 1556 C CA . LEU A 1 197 ? 83.349 -25.280 -84.390 1.00 58.84 197 LEU A CA 1
ATOM 1557 C C . LEU A 1 197 ? 82.077 -25.941 -84.942 1.00 58.84 197 LEU A C 1
ATOM 1559 O O . LEU A 1 197 ? 80.985 -25.410 -84.764 1.00 58.84 197 LEU A O 1
ATOM 1563 N N . LEU A 1 198 ? 82.224 -27.103 -85.584 1.00 68.81 198 LEU A N 1
ATOM 1564 C CA . LEU A 1 198 ? 81.119 -27.874 -86.152 1.00 68.81 198 LEU A CA 1
ATOM 1565 C C . LEU A 1 198 ? 80.298 -28.541 -85.041 1.00 68.81 198 LEU A C 1
ATOM 1567 O O . LEU A 1 198 ? 79.080 -28.413 -85.041 1.00 68.81 198 LEU A O 1
ATOM 1571 N N . LEU A 1 199 ? 80.961 -29.109 -84.026 1.00 72.00 199 LEU A N 1
ATOM 1572 C CA . LEU A 1 199 ? 80.293 -29.647 -82.836 1.00 72.00 199 LEU A CA 1
ATOM 1573 C C . LEU A 1 199 ? 79.545 -28.554 -82.052 1.00 72.00 199 LEU A C 1
ATOM 1575 O O . LEU A 1 199 ? 78.378 -28.727 -81.723 1.00 72.00 199 LEU A O 1
ATOM 1579 N N . LYS A 1 200 ? 80.165 -27.388 -81.815 1.00 73.75 200 LYS A N 1
ATOM 1580 C CA . LYS A 1 200 ? 79.485 -26.257 -81.154 1.00 73.75 200 LYS A CA 1
ATOM 1581 C C . LYS A 1 200 ? 78.329 -25.698 -81.983 1.00 73.75 200 LYS A C 1
ATOM 1583 O O . LYS A 1 200 ? 77.338 -25.247 -81.416 1.00 73.75 200 LYS A O 1
ATOM 1588 N N . TYR A 1 201 ? 78.437 -25.720 -83.312 1.00 73.12 201 TYR A N 1
ATOM 1589 C CA . TYR A 1 201 ? 77.346 -25.330 -84.203 1.00 73.12 201 TYR A CA 1
ATOM 1590 C C . TYR A 1 201 ? 76.184 -26.330 -84.141 1.00 73.12 201 TYR A C 1
ATOM 1592 O O . TYR A 1 201 ? 75.031 -25.909 -84.054 1.00 73.12 201 TYR A O 1
ATOM 1600 N N . GLU A 1 202 ? 76.471 -27.633 -84.119 1.00 72.81 202 GLU A N 1
ATOM 1601 C CA . GLU A 1 202 ? 75.478 -28.702 -83.944 1.00 72.81 202 GLU A CA 1
ATOM 1602 C C . GLU A 1 202 ? 74.813 -28.651 -82.556 1.00 72.81 202 GLU A C 1
ATOM 1604 O O . GLU A 1 202 ? 73.591 -28.724 -82.451 1.00 72.81 202 GLU A O 1
ATOM 1609 N N . GLU A 1 203 ? 75.577 -28.423 -81.485 1.00 76.56 203 GLU A N 1
ATOM 1610 C CA . GLU A 1 203 ? 75.047 -28.241 -80.127 1.00 76.56 203 GLU A CA 1
ATOM 1611 C C . GLU A 1 203 ? 74.185 -26.976 -80.009 1.00 76.56 203 GLU A C 1
ATOM 1613 O O . GLU A 1 203 ? 73.100 -27.013 -79.424 1.00 76.56 203 GLU A O 1
ATOM 1618 N N . ALA A 1 204 ? 74.620 -25.859 -80.601 1.00 73.94 204 ALA A N 1
ATOM 1619 C CA . ALA A 1 204 ? 73.856 -24.614 -80.611 1.00 73.94 204 ALA A CA 1
ATOM 1620 C C . ALA A 1 204 ? 72.574 -24.733 -81.447 1.00 73.94 204 ALA A C 1
ATOM 1622 O O . ALA A 1 204 ? 71.531 -24.215 -81.047 1.00 73.94 204 ALA A O 1
ATOM 1623 N N . THR A 1 205 ? 72.611 -25.442 -82.578 1.00 77.44 205 THR A N 1
ATOM 1624 C CA . THR A 1 205 ? 71.412 -25.691 -83.394 1.00 77.44 205 THR A CA 1
ATOM 1625 C C . THR A 1 205 ? 70.451 -26.664 -82.719 1.00 77.44 205 THR A C 1
ATOM 1627 O O . THR A 1 205 ? 69.243 -26.426 -82.778 1.00 77.44 205 THR A O 1
ATOM 1630 N N . ALA A 1 206 ? 70.942 -27.684 -82.006 1.00 77.06 206 ALA A N 1
ATOM 1631 C CA . ALA A 1 206 ? 70.127 -28.577 -81.177 1.00 77.06 206 ALA A CA 1
ATOM 1632 C C . ALA A 1 206 ? 69.487 -27.845 -79.980 1.00 77.06 206 ALA A C 1
ATOM 1634 O O . ALA A 1 206 ? 68.302 -28.020 -79.686 1.00 77.06 206 ALA A O 1
ATOM 1635 N N . ALA A 1 207 ? 70.239 -26.970 -79.304 1.00 77.12 207 ALA A N 1
ATOM 1636 C CA . ALA A 1 207 ? 69.710 -26.129 -78.233 1.00 77.12 207 ALA A CA 1
ATOM 1637 C C . ALA A 1 207 ? 68.664 -25.134 -78.762 1.00 77.12 207 ALA A C 1
ATOM 1639 O O . ALA A 1 207 ? 67.603 -24.986 -78.157 1.00 77.12 207 ALA A O 1
ATOM 1640 N N . ALA A 1 208 ? 68.915 -24.511 -79.918 1.00 73.06 208 ALA A N 1
ATOM 1641 C CA . ALA A 1 208 ? 67.982 -23.587 -80.557 1.00 73.06 208 ALA A CA 1
ATOM 1642 C C . ALA A 1 208 ? 66.698 -24.285 -81.035 1.00 73.06 208 ALA A C 1
ATOM 1644 O O . ALA A 1 208 ? 65.610 -23.733 -80.879 1.00 73.06 208 ALA A O 1
ATOM 1645 N N . THR A 1 209 ? 66.790 -25.508 -81.568 1.00 78.12 209 THR A N 1
ATOM 1646 C CA . THR A 1 209 ? 65.599 -26.299 -81.933 1.00 78.12 209 THR A CA 1
ATOM 1647 C C . THR A 1 209 ? 64.790 -26.680 -80.702 1.00 78.12 209 THR A C 1
ATOM 1649 O O . THR A 1 209 ? 63.579 -26.479 -80.699 1.00 78.12 209 THR A O 1
ATOM 1652 N N . LYS A 1 210 ? 65.436 -27.114 -79.616 1.00 82.69 210 LYS A N 1
ATOM 1653 C CA . LYS A 1 210 ? 64.734 -27.450 -78.370 1.00 82.69 210 LYS A CA 1
ATOM 1654 C C . LYS A 1 210 ? 64.102 -26.233 -77.688 1.00 82.69 210 LYS A C 1
ATOM 1656 O O . LYS A 1 210 ? 62.992 -26.326 -77.173 1.00 82.69 210 LYS A O 1
ATOM 1661 N N . GLN A 1 211 ? 64.773 -25.080 -77.707 1.00 78.12 211 GLN A N 1
ATOM 1662 C CA . GLN A 1 211 ? 64.203 -23.818 -77.222 1.00 78.12 211 GLN A CA 1
ATOM 1663 C C . GLN A 1 211 ? 63.013 -23.370 -78.073 1.00 78.12 211 GLN A C 1
ATOM 1665 O O . GLN A 1 211 ? 62.023 -22.891 -77.527 1.00 78.12 211 GLN A O 1
ATOM 1670 N N . LYS A 1 212 ? 63.076 -23.564 -79.395 1.00 83.31 212 LYS A N 1
ATOM 1671 C CA . LYS A 1 212 ? 61.957 -23.284 -80.296 1.00 83.31 212 LYS A CA 1
ATOM 1672 C C . LYS A 1 212 ? 60.756 -24.183 -80.002 1.00 83.31 212 LYS A C 1
ATOM 1674 O O . LYS A 1 212 ? 59.657 -23.667 -79.863 1.00 83.31 212 LYS A O 1
ATOM 1679 N N . GLU A 1 213 ? 60.964 -25.487 -79.818 1.00 81.69 213 GLU A N 1
ATOM 1680 C CA . GLU A 1 213 ? 59.895 -26.414 -79.418 1.00 81.69 213 GLU A CA 1
ATOM 1681 C C . GLU A 1 213 ? 59.261 -26.015 -78.076 1.00 81.69 213 GLU A C 1
ATOM 1683 O O . GLU A 1 213 ? 58.040 -26.012 -77.941 1.00 81.69 213 GLU A O 1
ATOM 1688 N N . GLN A 1 214 ? 60.070 -25.626 -77.086 1.00 81.44 214 GLN A N 1
ATOM 1689 C CA . GLN A 1 214 ? 59.563 -25.156 -75.793 1.00 81.44 214 GLN A CA 1
ATOM 1690 C C . GLN A 1 214 ? 58.776 -23.846 -75.911 1.00 81.44 214 GLN A C 1
ATOM 1692 O O . GLN A 1 214 ? 57.731 -23.703 -75.277 1.00 81.44 214 GLN A O 1
ATOM 1697 N N . LEU A 1 215 ? 59.247 -22.903 -76.732 1.00 80.62 215 LEU A N 1
ATOM 1698 C CA . LEU A 1 215 ? 58.526 -21.663 -77.014 1.00 80.62 215 LEU A CA 1
ATOM 1699 C C . LEU A 1 215 ? 57.206 -21.934 -77.737 1.00 80.62 215 LEU A C 1
ATOM 1701 O O . LEU A 1 215 ? 56.197 -21.346 -77.362 1.00 80.62 215 LEU A O 1
ATOM 1705 N N . ASP A 1 216 ? 57.184 -22.850 -78.704 1.00 85.00 216 ASP A N 1
ATOM 1706 C CA . ASP A 1 216 ? 55.966 -23.224 -79.427 1.00 85.00 216 ASP A CA 1
ATOM 1707 C C . ASP A 1 216 ? 54.927 -23.860 -78.483 1.00 85.00 216 ASP A C 1
ATOM 1709 O O . ASP A 1 216 ? 53.740 -23.537 -78.566 1.00 85.00 216 ASP A O 1
ATOM 1713 N N . VAL A 1 217 ? 55.361 -24.690 -77.523 1.00 88.56 217 VAL A N 1
ATOM 1714 C CA . VAL A 1 217 ? 54.481 -25.258 -76.483 1.00 88.56 217 VAL A CA 1
ATOM 1715 C C . VAL A 1 217 ? 53.928 -24.173 -75.555 1.00 88.56 217 VAL A C 1
ATOM 1717 O O . VAL A 1 217 ? 52.720 -24.129 -75.324 1.00 88.56 217 VAL A O 1
ATOM 1720 N N . ILE A 1 218 ? 54.774 -23.267 -75.057 1.00 84.81 218 ILE A N 1
ATOM 1721 C CA . ILE A 1 218 ? 54.338 -22.181 -74.163 1.00 84.81 218 ILE A CA 1
ATOM 1722 C C . ILE A 1 218 ? 53.386 -21.226 -74.893 1.00 84.81 218 ILE A C 1
ATOM 1724 O O . ILE A 1 218 ? 52.381 -20.800 -74.329 1.00 84.81 218 ILE A O 1
ATOM 1728 N N . LEU A 1 219 ? 53.659 -20.901 -76.158 1.00 84.25 219 LEU A N 1
ATOM 1729 C CA . LEU A 1 219 ? 52.781 -20.057 -76.968 1.00 84.25 219 LEU A CA 1
ATOM 1730 C C . LEU A 1 219 ? 51.426 -20.728 -77.226 1.00 84.25 219 LEU A C 1
ATOM 1732 O O . LEU A 1 219 ? 50.399 -20.046 -77.204 1.00 84.25 219 LEU A O 1
ATOM 1736 N N . ALA A 1 220 ? 51.401 -22.049 -77.423 1.00 88.88 220 ALA A N 1
ATOM 1737 C CA . ALA A 1 220 ? 50.157 -22.804 -77.522 1.00 88.88 220 ALA A CA 1
ATOM 1738 C C . ALA A 1 220 ? 49.358 -22.761 -76.208 1.00 88.88 220 ALA A C 1
ATOM 1740 O O . ALA A 1 220 ? 48.154 -22.506 -76.238 1.00 88.88 220 ALA A O 1
ATOM 1741 N N . GLU A 1 221 ? 50.016 -22.927 -75.058 1.00 90.19 221 GLU A N 1
ATOM 1742 C CA . GLU A 1 221 ? 49.367 -22.870 -73.743 1.00 90.19 221 GLU A CA 1
ATOM 1743 C C . GLU A 1 221 ? 48.829 -21.465 -73.423 1.00 90.19 221 GLU A C 1
ATOM 1745 O O . GLU A 1 221 ? 47.668 -21.316 -73.032 1.00 90.19 221 GLU A O 1
ATOM 1750 N N . ILE A 1 222 ? 49.617 -20.416 -73.689 1.00 84.50 222 ILE A N 1
ATOM 1751 C CA . ILE A 1 222 ? 49.179 -19.018 -73.549 1.00 84.50 222 ILE A CA 1
ATOM 1752 C C . ILE A 1 222 ? 47.930 -18.771 -74.390 1.00 84.50 222 ILE A C 1
ATOM 1754 O O . ILE A 1 222 ? 46.970 -18.183 -73.894 1.00 84.50 222 ILE A O 1
ATOM 1758 N N . LYS A 1 223 ? 47.906 -19.262 -75.633 1.00 90.06 223 LYS A N 1
ATOM 1759 C CA . LYS A 1 223 ? 46.737 -19.136 -76.502 1.00 90.06 223 LYS A CA 1
ATOM 1760 C C . LYS A 1 223 ? 45.511 -19.832 -75.901 1.00 90.06 223 LYS A C 1
ATOM 1762 O O . LYS A 1 223 ? 44.455 -19.212 -75.831 1.00 90.06 223 LYS A O 1
ATOM 1767 N N . THR A 1 224 ? 45.652 -21.062 -75.401 1.00 90.06 224 THR A N 1
ATOM 1768 C CA . THR A 1 224 ? 44.530 -21.787 -74.774 1.00 90.06 224 THR A CA 1
ATOM 1769 C C . THR A 1 224 ? 43.988 -21.082 -73.532 1.00 90.06 224 THR A C 1
ATOM 1771 O O . THR A 1 224 ? 42.781 -20.876 -73.422 1.00 90.06 224 THR A O 1
ATOM 1774 N N . LEU A 1 225 ? 44.861 -20.612 -72.637 1.00 88.12 225 LEU A N 1
ATOM 1775 C CA . LEU A 1 225 ? 44.451 -19.876 -71.441 1.00 88.12 225 LEU A CA 1
ATOM 1776 C C . LEU A 1 225 ? 43.803 -18.535 -71.796 1.00 88.12 225 LEU A C 1
ATOM 1778 O O . LEU A 1 225 ? 42.867 -18.093 -71.129 1.00 88.12 225 LEU A O 1
ATOM 1782 N N . GLN A 1 226 ? 44.283 -17.875 -72.848 1.00 89.00 226 GLN A N 1
ATOM 1783 C CA . GLN A 1 226 ? 43.723 -16.615 -73.320 1.00 89.00 226 GLN A CA 1
ATOM 1784 C C . GLN A 1 226 ? 42.331 -16.811 -73.941 1.00 89.00 226 GLN A C 1
ATOM 1786 O O . GLN A 1 226 ? 41.438 -15.994 -73.690 1.00 89.00 226 GLN A O 1
ATOM 1791 N N . ASP A 1 227 ? 42.110 -17.916 -74.657 1.00 88.12 227 ASP A N 1
ATOM 1792 C CA . ASP A 1 227 ? 40.802 -18.313 -75.188 1.00 88.12 227 ASP A CA 1
ATOM 1793 C C . ASP A 1 227 ? 39.822 -18.682 -74.055 1.00 88.12 227 ASP A C 1
ATOM 1795 O O . ASP A 1 227 ? 38.679 -18.210 -74.036 1.00 88.12 227 ASP A O 1
ATOM 1799 N N . GLU A 1 228 ? 40.262 -19.439 -73.045 1.00 90.56 228 GLU A N 1
ATOM 1800 C CA . GLU A 1 228 ? 39.453 -19.773 -71.864 1.00 90.56 228 GLU A CA 1
ATOM 1801 C C . GLU A 1 228 ? 39.060 -18.529 -71.061 1.00 90.56 228 GLU A C 1
ATOM 1803 O O . GLU A 1 228 ? 37.896 -18.351 -70.693 1.00 90.56 228 GLU A O 1
ATOM 1808 N N . ASN A 1 229 ? 40.010 -17.622 -70.828 1.00 85.12 229 ASN A N 1
ATOM 1809 C CA . ASN A 1 229 ? 39.771 -16.389 -70.083 1.00 85.12 229 ASN A CA 1
ATOM 1810 C C . ASN A 1 229 ? 38.821 -15.455 -70.848 1.00 85.12 229 ASN A C 1
ATOM 1812 O O . ASN A 1 229 ? 37.921 -14.861 -70.254 1.00 85.12 229 ASN A O 1
ATOM 1816 N N . SER A 1 230 ? 38.952 -15.383 -72.175 1.00 86.44 230 SER A N 1
ATOM 1817 C CA . SER A 1 230 ? 38.012 -14.649 -73.032 1.00 86.44 230 SER A CA 1
ATOM 1818 C C . SER A 1 230 ? 36.612 -15.263 -72.980 1.00 86.44 230 SER A C 1
ATOM 1820 O O . SER A 1 230 ? 35.625 -14.542 -72.847 1.00 86.44 230 SER A O 1
ATOM 1822 N N . THR A 1 231 ? 36.517 -16.595 -72.978 1.00 85.69 231 THR A N 1
ATOM 1823 C CA . THR A 1 231 ? 35.242 -17.320 -72.886 1.00 85.69 231 THR A CA 1
ATOM 1824 C C . THR A 1 231 ? 34.563 -17.119 -71.529 1.00 85.69 231 THR A C 1
ATOM 1826 O O . THR A 1 231 ? 33.352 -16.906 -71.463 1.00 85.69 231 THR A O 1
ATOM 1829 N N . LEU A 1 232 ? 35.322 -17.145 -70.432 1.00 83.12 232 LEU A N 1
ATOM 1830 C CA . LEU A 1 232 ? 34.803 -16.890 -69.086 1.00 83.12 232 LEU A CA 1
ATOM 1831 C C . LEU A 1 232 ? 34.396 -15.426 -68.891 1.00 83.12 232 LEU A C 1
ATOM 1833 O O . LEU A 1 232 ? 33.358 -15.165 -68.282 1.00 83.12 232 LEU A O 1
ATOM 1837 N N . LYS A 1 233 ? 35.163 -14.472 -69.434 1.00 84.94 233 LYS A N 1
ATOM 1838 C CA . LYS A 1 233 ? 34.796 -13.048 -69.425 1.00 84.94 233 LYS A CA 1
ATOM 1839 C C . LYS A 1 233 ? 33.510 -12.797 -70.201 1.00 84.94 233 LYS A C 1
ATOM 1841 O O . LYS A 1 233 ? 32.610 -12.176 -69.647 1.00 84.94 233 LYS A O 1
ATOM 1846 N N . ALA A 1 234 ? 33.390 -13.356 -71.407 1.00 79.50 234 ALA A N 1
ATOM 1847 C CA . ALA A 1 234 ? 32.170 -13.267 -72.201 1.00 79.50 234 ALA A CA 1
ATOM 1848 C C . ALA A 1 234 ? 30.975 -13.857 -71.439 1.00 79.50 234 ALA A C 1
ATOM 1850 O O . ALA A 1 234 ? 29.965 -13.182 -71.286 1.00 79.50 234 ALA A O 1
ATOM 1851 N N . LYS A 1 235 ? 31.116 -15.056 -70.853 1.00 79.75 235 LYS A N 1
ATOM 1852 C CA . LYS A 1 235 ? 30.061 -15.671 -70.026 1.00 79.75 235 LYS A CA 1
ATOM 1853 C C . LYS A 1 235 ? 29.653 -14.797 -68.839 1.00 79.75 235 LYS A C 1
ATOM 1855 O O . LYS A 1 235 ? 28.466 -14.684 -68.552 1.00 79.75 235 LYS A O 1
ATOM 1860 N N . ARG A 1 236 ? 30.617 -14.172 -68.157 1.00 78.75 236 ARG A N 1
ATOM 1861 C CA . ARG A 1 236 ? 30.351 -13.275 -67.024 1.00 78.75 236 ARG A CA 1
ATOM 1862 C C . ARG A 1 236 ? 29.614 -12.008 -67.455 1.00 78.75 236 ARG A C 1
ATOM 1864 O O . ARG A 1 236 ? 28.743 -11.554 -66.728 1.00 78.75 236 ARG A O 1
ATOM 1871 N N . GLU A 1 237 ? 29.971 -11.443 -68.603 1.00 78.25 237 GLU A N 1
ATOM 1872 C CA . GLU A 1 237 ? 29.330 -10.240 -69.148 1.00 78.25 237 GLU A CA 1
ATOM 1873 C C . GLU A 1 237 ? 27.942 -10.524 -69.738 1.00 78.25 237 GLU A C 1
ATOM 1875 O O . GLU A 1 237 ? 27.113 -9.622 -69.795 1.00 78.25 237 GLU A O 1
ATOM 1880 N N . THR A 1 238 ? 27.659 -11.773 -70.125 1.00 75.38 238 THR A N 1
ATOM 1881 C CA . THR A 1 238 ? 26.344 -12.188 -70.642 1.00 75.38 238 THR A CA 1
ATOM 1882 C C . THR A 1 238 ? 25.352 -12.652 -69.576 1.00 75.38 238 THR A C 1
ATOM 1884 O O . THR A 1 238 ? 24.183 -12.824 -69.905 1.00 75.38 238 THR A O 1
ATOM 1887 N N . LEU A 1 239 ? 25.784 -12.891 -68.332 1.00 77.69 239 LEU A N 1
ATOM 1888 C CA . LEU A 1 239 ? 24.875 -13.272 -67.246 1.00 77.69 239 LEU A CA 1
ATOM 1889 C C . LEU A 1 239 ? 24.045 -12.063 -66.811 1.00 77.69 239 LEU A C 1
ATOM 1891 O O . LEU A 1 239 ? 24.590 -11.032 -66.418 1.00 77.69 239 LEU A O 1
ATOM 1895 N N . THR A 1 240 ? 22.725 -12.210 -66.861 1.00 79.00 240 THR A N 1
ATOM 1896 C CA . THR A 1 240 ? 21.761 -11.161 -66.507 1.00 79.00 240 THR A CA 1
ATOM 1897 C C . THR A 1 240 ? 21.017 -11.497 -65.216 1.00 79.00 240 THR A C 1
ATOM 1899 O O . THR A 1 240 ? 20.990 -12.647 -64.775 1.00 79.00 240 THR A O 1
ATOM 1902 N N . ASP A 1 241 ? 20.359 -10.506 -64.608 1.00 77.19 241 ASP A N 1
ATOM 1903 C CA . ASP A 1 241 ? 19.534 -10.716 -63.408 1.00 77.19 241 ASP A CA 1
ATOM 1904 C C . ASP A 1 241 ? 18.412 -11.747 -63.642 1.00 77.19 241 ASP A C 1
ATOM 1906 O O . ASP A 1 241 ? 18.034 -12.481 -62.729 1.00 77.19 241 ASP A O 1
ATOM 1910 N N . GLU A 1 242 ? 17.932 -11.880 -64.881 1.00 80.69 242 GLU A N 1
ATOM 1911 C CA . GLU A 1 242 ? 16.968 -12.909 -65.288 1.00 80.69 242 GLU A CA 1
ATOM 1912 C C . GLU A 1 242 ? 17.527 -14.332 -65.146 1.00 80.69 242 GLU A C 1
ATOM 1914 O O . GLU A 1 242 ? 16.810 -15.247 -64.732 1.00 80.69 242 GLU A O 1
ATOM 1919 N N . ASP A 1 243 ? 18.816 -14.532 -65.421 1.00 80.62 243 ASP A N 1
ATOM 1920 C CA . ASP A 1 243 ? 19.477 -15.828 -65.241 1.00 80.62 243 ASP A CA 1
ATOM 1921 C C . ASP A 1 243 ? 19.622 -16.165 -63.749 1.00 80.62 243 ASP A C 1
ATOM 1923 O O . ASP A 1 243 ? 19.441 -17.314 -63.328 1.00 80.62 243 ASP A O 1
ATOM 1927 N N . PHE A 1 244 ? 19.851 -15.146 -62.916 1.00 79.69 244 PHE A N 1
ATOM 1928 C CA . PHE A 1 244 ? 19.898 -15.298 -61.464 1.00 79.69 244 PHE A CA 1
ATOM 1929 C C . PHE A 1 244 ? 18.517 -15.623 -60.874 1.00 79.69 244 PHE A C 1
ATOM 1931 O O . PHE A 1 244 ? 18.391 -16.552 -60.076 1.00 79.69 244 PHE A O 1
ATOM 1938 N N . ILE A 1 245 ? 17.457 -14.943 -61.325 1.00 86.81 245 ILE A N 1
ATOM 1939 C CA . ILE A 1 245 ? 16.069 -15.200 -60.901 1.00 86.81 245 ILE A CA 1
ATOM 1940 C C . ILE A 1 245 ? 15.621 -16.624 -61.263 1.00 86.81 245 ILE A C 1
ATOM 1942 O O . ILE A 1 245 ? 14.850 -17.259 -60.535 1.00 86.81 245 ILE A O 1
ATOM 1946 N N . ARG A 1 246 ? 16.117 -17.160 -62.383 1.00 85.38 246 ARG A N 1
ATOM 1947 C CA . ARG A 1 246 ? 15.827 -18.532 -62.821 1.00 85.38 246 ARG A CA 1
ATOM 1948 C C . ARG A 1 246 ? 16.548 -19.596 -62.000 1.00 85.38 246 ARG A C 1
ATOM 1950 O O . ARG A 1 246 ? 16.114 -20.750 -62.045 1.00 85.38 246 ARG A O 1
ATOM 1957 N N . THR A 1 247 ? 17.577 -19.223 -61.242 1.00 89.06 247 THR A N 1
ATOM 1958 C CA . THR A 1 247 ? 18.339 -20.146 -60.398 1.00 89.06 247 THR A CA 1
ATOM 1959 C C . THR A 1 247 ? 17.458 -20.687 -59.269 1.00 89.06 247 THR A C 1
ATOM 1961 O O . THR A 1 247 ? 16.733 -19.944 -58.605 1.00 89.06 247 THR A O 1
ATOM 1964 N N . ASP A 1 248 ? 17.533 -21.993 -59.009 1.00 90.56 248 ASP A N 1
ATOM 1965 C CA . ASP A 1 248 ? 16.678 -22.651 -58.011 1.00 90.56 248 ASP A CA 1
ATOM 1966 C C . ASP A 1 248 ? 16.911 -22.133 -56.587 1.00 90.56 248 ASP A C 1
ATOM 1968 O O . ASP A 1 248 ? 15.969 -22.036 -55.802 1.00 90.56 248 ASP A O 1
ATOM 1972 N N . VAL A 1 249 ? 18.136 -21.693 -56.284 1.00 89.50 249 VAL A N 1
ATOM 1973 C CA . VAL A 1 249 ? 18.482 -21.036 -55.014 1.00 89.50 249 VAL A CA 1
ATOM 1974 C C . VAL A 1 249 ? 17.664 -19.757 -54.812 1.00 89.50 249 VAL A C 1
ATOM 1976 O O . VAL A 1 249 ? 17.127 -19.536 -53.728 1.00 89.50 249 VAL A O 1
ATOM 1979 N N . PHE A 1 250 ? 17.513 -18.931 -55.855 1.00 91.88 250 PHE A N 1
ATOM 1980 C CA . PHE A 1 250 ? 16.722 -17.702 -55.776 1.00 91.88 250 PHE A CA 1
ATOM 1981 C C . PHE A 1 250 ? 15.233 -18.005 -55.595 1.00 91.88 250 PHE A C 1
ATOM 1983 O O . PHE A 1 250 ? 14.580 -17.401 -54.746 1.00 91.88 250 PHE A O 1
ATOM 1990 N N . LYS A 1 251 ? 14.692 -18.979 -56.337 1.00 93.38 251 LYS A N 1
ATOM 1991 C CA . LYS A 1 251 ? 13.291 -19.407 -56.190 1.00 93.38 251 LYS A CA 1
ATOM 1992 C C . LYS A 1 251 ? 13.009 -19.958 -54.793 1.00 93.38 251 LYS A C 1
ATOM 1994 O O . LYS A 1 251 ? 11.995 -19.608 -54.197 1.00 93.38 251 LYS A O 1
ATOM 1999 N N . GLN A 1 252 ? 13.911 -20.777 -54.250 1.00 93.12 252 GLN A N 1
ATOM 2000 C CA . GLN A 1 252 ? 13.789 -21.307 -52.894 1.00 93.12 252 GLN A CA 1
ATOM 2001 C C . GLN A 1 252 ? 13.815 -20.180 -51.856 1.00 93.12 252 GLN A C 1
ATOM 2003 O O . GLN A 1 252 ? 12.958 -20.151 -50.974 1.00 93.12 252 GLN A O 1
ATOM 2008 N N . PHE A 1 253 ? 14.743 -19.229 -51.991 1.00 92.19 253 PHE A N 1
ATOM 2009 C CA . PHE A 1 253 ? 14.814 -18.060 -51.118 1.00 92.19 253 PHE A CA 1
ATOM 2010 C C . PHE A 1 253 ? 13.549 -17.194 -51.208 1.00 92.19 253 PHE A C 1
ATOM 2012 O O . PHE A 1 253 ? 12.998 -16.799 -50.182 1.00 92.19 253 PHE A O 1
ATOM 2019 N N . LYS A 1 254 ? 13.034 -16.950 -52.420 1.00 94.44 254 LYS A N 1
ATOM 2020 C CA . LYS A 1 254 ? 11.783 -16.214 -52.640 1.00 94.44 254 LYS A CA 1
ATOM 2021 C C . LYS A 1 254 ? 10.598 -16.904 -51.962 1.00 94.44 254 LYS A C 1
ATOM 2023 O O . LYS A 1 254 ? 9.873 -16.244 -51.226 1.00 94.44 254 LYS A O 1
ATOM 2028 N N . ASN A 1 255 ? 10.436 -18.213 -52.155 1.00 94.31 255 ASN A N 1
ATOM 2029 C CA . ASN A 1 255 ? 9.352 -18.980 -51.535 1.00 94.31 255 ASN A CA 1
ATOM 2030 C C . ASN A 1 255 ? 9.441 -18.939 -50.002 1.00 94.31 255 ASN A C 1
ATOM 2032 O O . ASN A 1 255 ? 8.444 -18.686 -49.333 1.00 94.31 255 ASN A O 1
ATOM 2036 N N . GLN A 1 256 ? 10.645 -19.108 -49.444 1.00 95.25 256 GLN A N 1
ATOM 2037 C CA . GLN A 1 256 ? 10.865 -18.969 -48.002 1.00 95.25 256 GLN A CA 1
ATOM 2038 C C . GLN A 1 256 ? 10.496 -17.570 -47.504 1.00 95.25 256 GLN A C 1
ATOM 2040 O O . GLN A 1 256 ? 9.859 -17.439 -46.462 1.00 95.25 256 GLN A O 1
ATOM 2045 N N . ASN A 1 257 ? 10.862 -16.523 -48.244 1.00 95.06 257 ASN A N 1
ATOM 2046 C CA . ASN A 1 257 ? 10.530 -15.153 -47.878 1.00 95.06 257 ASN A CA 1
ATOM 2047 C C . ASN A 1 257 ? 9.014 -14.891 -47.945 1.00 95.06 257 ASN A C 1
ATOM 2049 O O . ASN A 1 257 ? 8.458 -14.272 -47.042 1.00 95.06 257 ASN A O 1
ATOM 2053 N N . GLU A 1 258 ? 8.320 -15.406 -48.961 1.00 96.81 258 GLU A N 1
ATOM 2054 C CA . GLU A 1 258 ? 6.857 -15.325 -49.062 1.00 96.81 258 GLU A CA 1
ATOM 2055 C C . GLU A 1 258 ? 6.154 -16.055 -47.908 1.00 96.81 258 GLU A C 1
ATOM 2057 O O . GLU A 1 258 ? 5.194 -15.530 -47.336 1.00 96.81 258 GLU A O 1
ATOM 2062 N N . ASP A 1 259 ? 6.643 -17.232 -47.519 1.00 96.00 259 ASP A N 1
ATOM 2063 C CA . ASP A 1 259 ? 6.102 -17.985 -46.385 1.00 96.00 259 ASP A CA 1
ATOM 2064 C C . ASP A 1 259 ? 6.367 -17.282 -45.048 1.00 96.00 259 ASP A C 1
ATOM 2066 O O . ASP A 1 259 ? 5.486 -17.239 -44.182 1.00 96.00 259 ASP A O 1
ATOM 2070 N N . LEU A 1 260 ? 7.541 -16.662 -44.887 1.00 95.75 260 LEU A N 1
ATOM 2071 C CA . LEU A 1 260 ? 7.844 -15.816 -43.732 1.00 95.75 260 LEU A CA 1
ATOM 2072 C C . LEU A 1 260 ? 6.900 -14.613 -43.661 1.00 95.75 260 LEU A C 1
ATOM 2074 O O . LEU A 1 260 ? 6.350 -14.355 -42.593 1.00 95.75 260 LEU A O 1
ATOM 2078 N N . ILE A 1 261 ? 6.647 -13.929 -44.780 1.00 96.94 261 ILE A N 1
ATOM 2079 C CA . ILE A 1 261 ? 5.702 -12.803 -44.841 1.00 96.94 261 ILE A CA 1
ATOM 2080 C C . ILE A 1 261 ? 4.294 -13.258 -44.433 1.00 96.94 261 ILE A C 1
ATOM 2082 O O . ILE A 1 261 ? 3.666 -12.630 -43.582 1.00 96.94 261 ILE A O 1
ATOM 2086 N N . LYS A 1 262 ? 3.800 -14.385 -44.967 1.00 97.44 262 LYS A N 1
ATOM 2087 C CA . LYS A 1 262 ? 2.483 -14.934 -44.585 1.00 97.44 262 LYS A CA 1
ATOM 2088 C C . LYS A 1 262 ? 2.412 -15.264 -43.094 1.00 97.44 262 LYS A C 1
ATOM 2090 O O . LYS A 1 262 ? 1.407 -14.968 -42.440 1.00 97.44 262 LYS A O 1
ATOM 2095 N N . ARG A 1 263 ? 3.474 -15.857 -42.541 1.00 96.75 263 ARG A N 1
ATOM 2096 C CA . ARG A 1 263 ? 3.550 -16.192 -41.115 1.00 96.75 263 ARG A CA 1
ATOM 2097 C C . ARG A 1 263 ? 3.578 -14.942 -40.241 1.00 96.75 263 ARG A C 1
ATOM 2099 O O . ARG A 1 263 ? 2.869 -14.919 -39.241 1.00 96.75 263 ARG A O 1
ATOM 2106 N N . ILE A 1 264 ? 4.342 -13.918 -40.623 1.00 95.88 264 ILE A N 1
ATOM 2107 C CA . ILE A 1 264 ? 4.381 -12.626 -39.925 1.00 95.88 264 ILE A CA 1
ATOM 2108 C C . ILE A 1 264 ? 2.990 -11.994 -39.923 1.00 95.88 264 ILE A C 1
ATOM 2110 O O . ILE A 1 264 ? 2.480 -11.706 -38.849 1.00 95.88 264 ILE A O 1
ATOM 2114 N N . ASN A 1 265 ? 2.321 -11.902 -41.074 1.00 96.81 265 ASN A N 1
ATOM 2115 C CA . ASN A 1 265 ? 0.976 -11.323 -41.159 1.00 96.81 265 ASN A CA 1
ATOM 2116 C C . ASN A 1 265 ? -0.043 -12.081 -40.289 1.00 96.81 265 ASN A C 1
ATOM 2118 O O . ASN A 1 265 ? -0.878 -11.476 -39.620 1.00 96.81 265 ASN A O 1
ATOM 2122 N N . THR A 1 266 ? 0.040 -13.415 -40.259 1.00 96.62 266 THR A N 1
ATOM 2123 C CA . THR A 1 266 ? -0.823 -14.245 -39.400 1.00 96.62 266 THR A CA 1
ATOM 2124 C C . THR A 1 266 ? -0.525 -13.996 -37.917 1.00 96.62 266 THR A C 1
ATOM 2126 O O . THR A 1 266 ? -1.440 -13.849 -37.107 1.00 96.62 266 THR A O 1
ATOM 2129 N N . LEU A 1 267 ? 0.756 -13.904 -37.547 1.00 95.12 267 LEU A N 1
ATOM 2130 C CA . LEU A 1 267 ? 1.170 -13.582 -36.181 1.00 95.12 267 LEU A CA 1
ATOM 2131 C C . LEU A 1 267 ? 0.734 -12.171 -35.772 1.00 95.12 267 LEU A C 1
ATOM 2133 O O . LEU A 1 267 ? 0.256 -11.993 -34.660 1.00 95.12 267 LEU A O 1
ATOM 2137 N N . GLU A 1 268 ? 0.824 -11.182 -36.655 1.00 96.44 268 GLU A N 1
ATOM 2138 C CA . GLU A 1 268 ? 0.355 -9.820 -36.391 1.00 96.44 268 GLU A CA 1
ATOM 2139 C C . GLU A 1 268 ? -1.162 -9.768 -36.184 1.00 96.44 268 GLU A C 1
ATOM 2141 O O . GLU A 1 268 ? -1.628 -9.150 -35.224 1.00 96.44 268 GLU A O 1
ATOM 2146 N N . ALA A 1 269 ? -1.932 -10.475 -37.019 1.00 96.81 269 ALA A N 1
ATOM 2147 C CA . ALA A 1 269 ? -3.383 -10.572 -36.874 1.00 96.81 269 ALA A CA 1
ATOM 2148 C C . ALA A 1 269 ? -3.785 -11.237 -35.546 1.00 96.81 269 ALA A C 1
ATOM 2150 O O . ALA A 1 269 ? -4.602 -10.692 -34.804 1.00 96.81 269 ALA A O 1
ATOM 2151 N N . THR A 1 270 ? -3.164 -12.371 -35.203 1.00 96.69 270 THR A N 1
ATOM 2152 C CA . THR A 1 270 ? -3.419 -13.053 -33.919 1.00 96.69 270 THR A CA 1
ATOM 2153 C C . THR A 1 270 ? -2.987 -12.206 -32.723 1.00 96.69 270 THR A C 1
ATOM 2155 O O . THR A 1 270 ? -3.693 -12.154 -31.721 1.00 96.69 270 THR A O 1
ATOM 2158 N N . ASN A 1 271 ? -1.868 -11.483 -32.820 1.00 93.56 271 ASN A N 1
ATOM 2159 C CA . ASN A 1 271 ? -1.409 -10.601 -31.751 1.00 93.56 271 ASN A CA 1
ATOM 2160 C C . ASN A 1 271 ? -2.376 -9.430 -31.528 1.00 93.56 271 ASN A C 1
ATOM 2162 O O . ASN A 1 271 ? -2.654 -9.080 -30.383 1.00 93.56 271 ASN A O 1
ATOM 2166 N N . LYS A 1 272 ? -2.924 -8.860 -32.608 1.00 96.69 272 LYS A N 1
ATOM 2167 C CA . LYS A 1 272 ? -3.968 -7.834 -32.530 1.00 96.69 272 LYS A CA 1
ATOM 2168 C C . LYS A 1 272 ? -5.228 -8.372 -31.846 1.00 96.69 272 LYS A C 1
ATOM 2170 O O . LYS A 1 272 ? -5.695 -7.746 -30.902 1.00 96.69 272 LYS A O 1
ATOM 2175 N N . GLN A 1 273 ? -5.713 -9.545 -32.254 1.00 96.88 273 GLN A N 1
ATOM 2176 C CA . GLN A 1 273 ? -6.887 -10.169 -31.639 1.00 96.88 273 GLN A CA 1
ATOM 2177 C C . GLN A 1 273 ? -6.674 -10.438 -30.140 1.00 96.88 273 GLN A C 1
ATOM 2179 O O . GLN A 1 273 ? -7.518 -10.082 -29.323 1.00 96.88 273 GLN A O 1
ATOM 2184 N N . LEU A 1 274 ? -5.521 -10.996 -29.757 1.00 94.62 274 LEU A N 1
ATOM 2185 C CA . LEU A 1 274 ? -5.203 -11.264 -28.350 1.00 94.62 274 LEU A CA 1
ATOM 2186 C C . LEU A 1 274 ? -5.122 -9.982 -27.508 1.00 94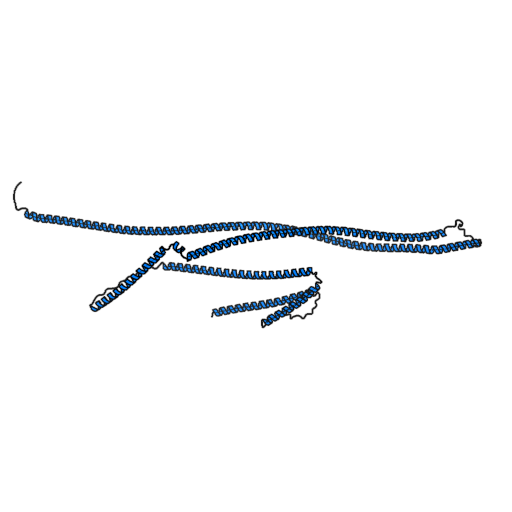.62 274 LEU A C 1
ATOM 2188 O O . LEU A 1 274 ? -5.478 -10.005 -26.332 1.00 94.62 274 LEU A O 1
ATOM 2192 N N . ARG A 1 275 ? -4.666 -8.861 -28.085 1.00 94.81 275 ARG A N 1
ATOM 2193 C CA . ARG A 1 275 ? -4.678 -7.557 -27.402 1.00 94.81 275 ARG A CA 1
ATOM 2194 C C . ARG A 1 275 ? -6.099 -7.046 -27.185 1.00 94.81 275 ARG A C 1
ATOM 2196 O O . ARG A 1 275 ? -6.415 -6.649 -26.070 1.00 94.81 275 ARG A O 1
ATOM 2203 N N . GLU A 1 276 ? -6.948 -7.108 -28.207 1.00 97.12 276 GLU A N 1
ATOM 2204 C CA . GLU A 1 276 ? -8.355 -6.692 -28.110 1.00 97.12 276 GLU A CA 1
ATOM 2205 C C . GLU A 1 276 ? -9.127 -7.545 -27.085 1.00 97.12 276 GLU A C 1
ATOM 2207 O O . GLU A 1 276 ? -9.880 -7.016 -26.267 1.00 97.12 276 GLU A O 1
ATOM 2212 N N . GLU A 1 277 ? -8.894 -8.861 -27.059 1.00 96.38 277 GLU A N 1
ATOM 2213 C CA . GLU A 1 277 ? -9.475 -9.763 -26.057 1.00 96.38 277 GLU A CA 1
ATOM 2214 C C . GLU A 1 277 ? -8.966 -9.460 -24.639 1.00 96.38 277 GLU A C 1
ATOM 2216 O O . GLU A 1 277 ? -9.756 -9.447 -23.692 1.00 96.38 277 GLU A O 1
ATOM 2221 N N . ALA A 1 278 ? -7.671 -9.169 -24.476 1.00 90.31 278 ALA A N 1
ATOM 2222 C CA . ALA A 1 278 ? -7.103 -8.792 -23.184 1.00 90.31 278 ALA A CA 1
ATOM 2223 C C . ALA A 1 278 ? -7.684 -7.467 -22.660 1.00 90.31 278 ALA A C 1
ATOM 2225 O O . ALA A 1 278 ? -8.041 -7.381 -21.484 1.00 90.31 278 ALA A O 1
ATOM 2226 N N . GLU A 1 279 ? -7.830 -6.458 -23.525 1.00 94.69 279 GLU A N 1
ATOM 2227 C CA . GLU A 1 279 ? -8.463 -5.179 -23.182 1.00 94.69 279 GLU A CA 1
ATOM 2228 C C . GLU A 1 279 ? -9.931 -5.368 -22.786 1.00 94.69 279 GLU A C 1
ATOM 2230 O O . GLU A 1 279 ? -10.372 -4.834 -21.764 1.00 94.69 279 GLU A O 1
ATOM 2235 N N . LYS A 1 280 ? -10.675 -6.192 -23.534 1.00 97.31 280 LYS A N 1
ATOM 2236 C CA . LYS A 1 280 ? -12.067 -6.525 -23.218 1.00 97.31 280 LYS A CA 1
ATOM 2237 C C . LYS A 1 280 ? -12.196 -7.219 -21.860 1.00 97.31 280 LYS A C 1
ATOM 2239 O O . LYS A 1 280 ? -12.989 -6.778 -21.030 1.00 97.31 280 LYS A O 1
ATOM 2244 N N . LEU A 1 281 ? -11.393 -8.253 -21.596 1.00 94.88 281 LEU A N 1
ATOM 2245 C CA . LEU A 1 281 ? -11.404 -8.964 -20.312 1.00 94.88 281 LEU A CA 1
ATOM 2246 C C . LEU A 1 281 ? -11.005 -8.050 -19.146 1.00 94.88 281 LEU A C 1
ATOM 2248 O O . LEU A 1 281 ? -11.555 -8.162 -18.048 1.00 94.88 281 LEU A O 1
ATOM 2252 N N . GLN A 1 282 ? -10.070 -7.123 -19.366 1.00 94.62 282 GLN A N 1
ATOM 2253 C CA . GLN A 1 282 ? -9.692 -6.135 -18.360 1.00 94.62 282 GLN A CA 1
ATOM 2254 C C . GLN A 1 282 ? -10.839 -5.157 -18.065 1.00 94.62 282 GLN A C 1
ATOM 2256 O O . GLN A 1 282 ? -11.099 -4.870 -16.892 1.00 94.62 282 GLN A O 1
ATOM 2261 N N . ALA A 1 283 ? -11.545 -4.683 -19.094 1.00 94.56 283 ALA A N 1
ATOM 2262 C CA . ALA A 1 283 ? -12.716 -3.824 -18.936 1.00 94.56 283 ALA A CA 1
ATOM 2263 C C . ALA A 1 283 ? -13.853 -4.547 -18.195 1.00 94.56 283 ALA A C 1
ATOM 2265 O O . ALA A 1 283 ? -14.380 -4.013 -17.220 1.00 94.56 283 ALA A O 1
ATOM 2266 N N . GLU A 1 284 ? -14.174 -5.786 -18.581 1.00 96.81 284 GLU A N 1
ATOM 2267 C CA . GLU A 1 284 ? -15.181 -6.621 -17.910 1.00 96.81 284 GLU A CA 1
ATOM 2268 C C . GLU A 1 284 ? -14.830 -6.869 -16.440 1.00 96.81 284 GLU A C 1
ATOM 2270 O O . GLU A 1 284 ? -15.670 -6.679 -15.559 1.00 96.81 284 GLU A O 1
ATOM 2275 N N . ARG A 1 285 ? -13.567 -7.204 -16.142 1.00 95.06 285 ARG A N 1
ATOM 2276 C CA . ARG A 1 285 ? -13.096 -7.377 -14.762 1.00 95.06 285 ARG A CA 1
ATOM 2277 C C . ARG A 1 285 ? -13.208 -6.088 -13.951 1.00 95.06 285 ARG A C 1
ATOM 2279 O O . ARG A 1 285 ? -13.566 -6.148 -12.776 1.00 95.06 285 ARG A O 1
ATOM 2286 N N . SER A 1 286 ? -12.896 -4.939 -14.551 1.00 94.25 286 SER A N 1
ATOM 2287 C CA . SER A 1 286 ? -13.032 -3.642 -13.884 1.00 94.25 286 SER A CA 1
ATOM 2288 C C . SER A 1 286 ? -14.494 -3.327 -13.578 1.00 94.25 286 SER A C 1
ATOM 2290 O O . SER A 1 286 ? -14.799 -2.956 -12.449 1.00 94.25 286 SER A O 1
ATOM 2292 N N . MET A 1 287 ? -15.396 -3.521 -14.545 1.00 96.56 287 MET A N 1
ATOM 2293 C CA . MET A 1 287 ? -16.834 -3.305 -14.354 1.00 96.56 287 MET A CA 1
ATOM 2294 C C . MET A 1 287 ? -17.403 -4.230 -13.279 1.00 96.56 287 MET A C 1
ATOM 2296 O O . MET A 1 287 ? -18.092 -3.762 -12.378 1.00 96.56 287 MET A O 1
ATOM 2300 N N . PHE A 1 288 ? -17.066 -5.522 -13.325 1.00 96.44 288 PHE A N 1
ATOM 2301 C CA . PHE A 1 288 ? -17.517 -6.486 -12.323 1.00 96.44 288 PHE A CA 1
ATOM 2302 C C . PHE A 1 288 ? -17.013 -6.127 -10.924 1.00 96.44 288 PHE A C 1
ATOM 2304 O O . PHE A 1 288 ? -17.772 -6.194 -9.963 1.00 96.44 288 PHE A O 1
ATOM 2311 N N . ARG A 1 289 ? -15.750 -5.694 -10.800 1.00 96.38 289 ARG A N 1
ATOM 2312 C CA . ARG A 1 289 ? -15.205 -5.242 -9.515 1.00 96.38 289 ARG A CA 1
ATOM 2313 C C . ARG A 1 289 ? -15.957 -4.023 -8.988 1.00 96.38 289 ARG A C 1
ATOM 2315 O O . ARG A 1 289 ? -16.333 -4.019 -7.824 1.00 96.38 289 ARG A O 1
ATOM 2322 N N . THR A 1 290 ? -16.188 -3.018 -9.831 1.00 94.31 290 THR A N 1
ATOM 2323 C CA . THR A 1 290 ? -16.933 -1.814 -9.441 1.00 94.31 290 THR A CA 1
ATOM 2324 C C . THR A 1 290 ? -18.367 -2.143 -9.034 1.00 94.31 290 THR A C 1
ATOM 2326 O O . THR A 1 290 ? -18.835 -1.610 -8.034 1.00 94.31 290 THR A O 1
ATOM 2329 N N . GLN A 1 291 ? -19.042 -3.047 -9.750 1.00 97.06 291 GLN A N 1
ATOM 2330 C CA . GLN A 1 291 ? -20.388 -3.485 -9.384 1.00 97.06 291 GLN A CA 1
ATOM 2331 C C . GLN A 1 291 ? -20.392 -4.232 -8.048 1.00 97.06 291 GLN A C 1
ATOM 2333 O O . GLN A 1 291 ? -21.189 -3.913 -7.177 1.00 97.06 291 GLN A O 1
ATOM 2338 N N . LEU A 1 292 ? -19.462 -5.171 -7.850 1.00 95.94 292 LEU A N 1
ATOM 2339 C CA . LEU A 1 292 ? -19.355 -5.925 -6.601 1.00 95.94 292 LEU A CA 1
ATOM 2340 C C . LEU A 1 292 ? -19.057 -5.010 -5.403 1.00 95.94 292 LEU A C 1
ATOM 2342 O O . LEU A 1 292 ? -19.620 -5.201 -4.329 1.00 95.94 292 LEU A O 1
ATOM 2346 N N . GLU A 1 293 ? -18.187 -4.012 -5.583 1.00 95.00 293 GLU A N 1
ATOM 2347 C CA . GLU A 1 293 ? -17.910 -2.988 -4.569 1.00 95.00 293 GLU A CA 1
ATOM 2348 C C . GLU A 1 293 ? -19.154 -2.132 -4.281 1.00 95.00 293 GLU A C 1
ATOM 2350 O O . GLU A 1 293 ? -19.438 -1.848 -3.119 1.00 95.00 293 GLU A O 1
ATOM 2355 N N . ALA A 1 294 ? -19.918 -1.745 -5.306 1.00 96.75 294 ALA A N 1
ATOM 2356 C CA . ALA A 1 294 ? -21.156 -0.985 -5.140 1.00 96.75 294 ALA A CA 1
ATOM 2357 C C . ALA A 1 294 ? -22.231 -1.788 -4.389 1.00 96.75 294 ALA A C 1
ATOM 2359 O O . ALA A 1 294 ? -22.785 -1.281 -3.414 1.00 96.75 294 ALA A O 1
ATOM 2360 N N . ASP A 1 295 ? -22.461 -3.043 -4.778 1.00 96.44 295 ASP A N 1
ATOM 2361 C CA . ASP A 1 295 ? -23.441 -3.930 -4.145 1.00 96.44 295 ASP A CA 1
ATOM 2362 C C . ASP A 1 295 ? -23.061 -4.211 -2.681 1.00 96.44 295 ASP A C 1
ATOM 2364 O O . ASP A 1 295 ? -23.899 -4.121 -1.783 1.00 96.44 295 ASP A O 1
ATOM 2368 N N . ALA A 1 296 ? -21.779 -4.482 -2.405 1.00 93.19 296 ALA A N 1
ATOM 2369 C CA . ALA A 1 296 ? -21.286 -4.686 -1.043 1.00 93.19 296 ALA A CA 1
ATOM 2370 C C . ALA A 1 296 ? -21.445 -3.429 -0.171 1.00 93.19 296 ALA A C 1
ATOM 2372 O O . ALA A 1 296 ? -21.848 -3.526 0.992 1.00 93.19 296 ALA A O 1
ATOM 2373 N N . ASN A 1 297 ? -21.163 -2.245 -0.726 1.00 94.75 297 ASN A N 1
ATOM 2374 C CA . ASN A 1 297 ? -21.364 -0.977 -0.027 1.00 94.75 297 ASN A CA 1
ATOM 2375 C C . ASN A 1 297 ? -22.848 -0.715 0.253 1.00 94.75 297 ASN A C 1
ATOM 2377 O O . ASN A 1 297 ? -23.179 -0.267 1.348 1.00 94.75 297 ASN A O 1
ATOM 2381 N N . GLN A 1 298 ? -23.736 -1.020 -0.696 1.00 97.81 298 GLN A N 1
ATOM 2382 C CA . GLN A 1 298 ? -25.176 -0.864 -0.509 1.00 97.81 298 GLN A CA 1
ATOM 2383 C C . GLN A 1 298 ? -25.694 -1.769 0.616 1.00 97.81 298 GLN A C 1
ATOM 2385 O O . GLN A 1 298 ? -26.345 -1.278 1.535 1.00 97.81 298 GLN A O 1
ATOM 2390 N N . VAL A 1 299 ? -25.342 -3.060 0.604 1.00 96.88 299 VAL A N 1
ATOM 2391 C CA . VAL A 1 299 ? -25.740 -4.004 1.665 1.00 96.88 299 VAL A CA 1
ATOM 2392 C C . VAL A 1 299 ? -25.200 -3.564 3.026 1.00 96.88 299 VAL A C 1
ATOM 2394 O O . VAL A 1 299 ? -25.903 -3.645 4.030 1.00 96.88 299 VAL A O 1
ATOM 2397 N N . THR A 1 300 ? -23.967 -3.053 3.071 1.00 94.75 300 THR A N 1
ATOM 2398 C CA . THR A 1 300 ? -23.379 -2.530 4.312 1.00 94.75 300 THR A CA 1
ATOM 2399 C C . THR A 1 300 ? -24.182 -1.339 4.842 1.00 94.75 300 THR A C 1
ATOM 2401 O O . THR A 1 300 ? -24.524 -1.323 6.020 1.00 94.75 300 THR A O 1
ATOM 2404 N N . GLN A 1 301 ? -24.554 -0.385 3.983 1.00 97.31 301 GLN A N 1
ATOM 2405 C CA . GLN A 1 301 ? -25.368 0.773 4.375 1.00 97.31 301 GLN A CA 1
ATOM 2406 C C . GLN A 1 301 ? -26.772 0.375 4.846 1.00 97.31 301 GLN A C 1
ATOM 2408 O O . GLN A 1 301 ? -27.277 0.941 5.815 1.00 97.31 301 GLN A O 1
ATOM 2413 N N . GLU A 1 302 ? -27.401 -0.603 4.191 1.00 97.69 302 GLU A N 1
ATOM 2414 C CA . GLU A 1 302 ? -28.711 -1.127 4.592 1.00 97.69 302 GLU A CA 1
ATOM 2415 C C . GLU A 1 302 ? -28.646 -1.791 5.978 1.00 97.69 302 GLU A C 1
ATOM 2417 O O . GLU A 1 302 ? -29.472 -1.492 6.844 1.00 97.69 302 GLU A O 1
ATOM 2422 N N . LEU A 1 303 ? -27.623 -2.618 6.228 1.00 96.25 303 LEU A N 1
ATOM 2423 C CA . LEU A 1 303 ? -27.408 -3.258 7.530 1.00 96.25 303 LEU A CA 1
ATOM 2424 C C . LEU A 1 303 ? -27.073 -2.243 8.630 1.00 96.25 303 LEU A C 1
ATOM 2426 O O . LEU A 1 303 ? -27.590 -2.351 9.741 1.00 96.25 303 LEU A O 1
ATOM 2430 N N . GLU A 1 304 ? -26.247 -1.237 8.341 1.00 95.75 304 GLU A N 1
ATOM 2431 C CA . GLU A 1 304 ? -25.951 -0.152 9.284 1.00 95.75 304 GLU A CA 1
ATOM 2432 C C . GLU A 1 304 ? -27.214 0.641 9.644 1.00 95.75 304 GLU A C 1
ATOM 2434 O O . GLU A 1 304 ? -27.449 0.930 10.821 1.00 95.75 304 GLU A O 1
ATOM 2439 N N . ALA A 1 305 ? -28.064 0.952 8.661 1.00 97.25 305 ALA A N 1
ATOM 2440 C CA . ALA A 1 305 ? -29.333 1.631 8.896 1.00 97.25 305 ALA A CA 1
ATOM 2441 C C . ALA A 1 305 ? -30.288 0.787 9.759 1.00 97.25 305 ALA A C 1
ATOM 2443 O O . ALA A 1 305 ? -30.932 1.320 10.669 1.00 97.25 305 ALA A O 1
ATOM 2444 N N . GLU A 1 306 ? -30.353 -0.528 9.522 1.00 97.00 306 GLU A N 1
ATOM 2445 C CA . GLU A 1 306 ? -31.159 -1.435 10.340 1.00 97.00 306 GLU A CA 1
ATOM 2446 C C . GLU A 1 306 ? -30.633 -1.521 11.779 1.00 97.00 306 GLU A C 1
ATOM 2448 O O . GLU A 1 306 ? -31.424 -1.407 12.718 1.00 97.00 306 GLU A O 1
ATOM 2453 N N . ILE A 1 307 ? -29.313 -1.635 11.974 1.00 95.06 307 ILE A N 1
ATOM 2454 C CA . ILE A 1 307 ? -28.685 -1.626 13.305 1.00 95.06 307 ILE A CA 1
ATOM 2455 C C . ILE A 1 307 ? -29.033 -0.337 14.051 1.00 95.06 307 ILE A C 1
ATOM 2457 O O . ILE A 1 307 ? -29.507 -0.400 15.184 1.00 95.06 307 ILE A O 1
ATOM 2461 N N . ILE A 1 308 ? -28.886 0.827 13.408 1.00 95.94 308 ILE A N 1
ATOM 2462 C CA . ILE A 1 308 ? -29.223 2.119 14.021 1.00 95.94 308 ILE A CA 1
ATOM 2463 C C . ILE A 1 308 ? -30.704 2.162 14.421 1.00 95.94 308 ILE A C 1
ATOM 2465 O O . ILE A 1 308 ? -31.033 2.612 15.521 1.00 95.94 308 ILE A O 1
ATOM 2469 N N . SER A 1 309 ? -31.608 1.679 13.563 1.00 97.50 309 SER A N 1
ATOM 2470 C CA . SER A 1 309 ? -33.035 1.607 13.892 1.00 97.50 309 SER A CA 1
ATOM 2471 C C . SER A 1 309 ? -33.295 0.692 15.092 1.00 97.50 309 SER A C 1
ATOM 2473 O O . SER A 1 309 ? -34.063 1.054 15.983 1.00 97.50 309 SER A O 1
ATOM 2475 N N . ARG A 1 310 ? -32.659 -0.483 15.138 1.00 96.25 310 ARG A N 1
ATOM 2476 C CA . ARG A 1 310 ? -32.801 -1.440 16.244 1.00 96.25 310 ARG A CA 1
ATOM 2477 C C . ARG A 1 310 ? -32.236 -0.890 17.551 1.00 96.25 310 ARG A C 1
ATOM 2479 O O . ARG A 1 310 ? -32.872 -1.056 18.589 1.00 96.25 310 ARG A O 1
ATOM 2486 N N . ASP A 1 311 ? -31.111 -0.184 17.512 1.00 95.88 311 ASP A N 1
ATOM 2487 C CA . ASP A 1 311 ? -30.524 0.474 18.683 1.00 95.88 311 ASP A CA 1
ATOM 2488 C C . ASP A 1 311 ? -31.434 1.578 19.236 1.00 95.88 311 ASP A C 1
ATOM 2490 O O . ASP A 1 311 ? -31.596 1.702 20.454 1.00 95.88 311 ASP A O 1
ATOM 2494 N N . GLN A 1 312 ? -32.085 2.350 18.360 1.00 96.06 312 GLN A N 1
ATOM 2495 C CA . GLN A 1 312 ? -33.081 3.344 18.767 1.00 96.06 312 GLN A CA 1
ATOM 2496 C C . GLN A 1 312 ? -34.299 2.694 19.431 1.00 96.06 312 GLN A C 1
ATOM 2498 O O . GLN A 1 312 ? -34.743 3.159 20.485 1.00 96.06 312 GLN A O 1
ATOM 2503 N N . ASP A 1 313 ? -34.825 1.611 18.856 1.00 96.75 313 ASP A N 1
ATOM 2504 C CA . ASP A 1 313 ? -35.937 0.856 19.441 1.00 96.75 313 ASP A CA 1
ATOM 2505 C C . ASP A 1 313 ? -35.550 0.279 20.811 1.00 96.75 313 ASP A C 1
ATOM 2507 O O . ASP A 1 313 ? -36.299 0.395 21.783 1.00 96.75 313 ASP A O 1
ATOM 2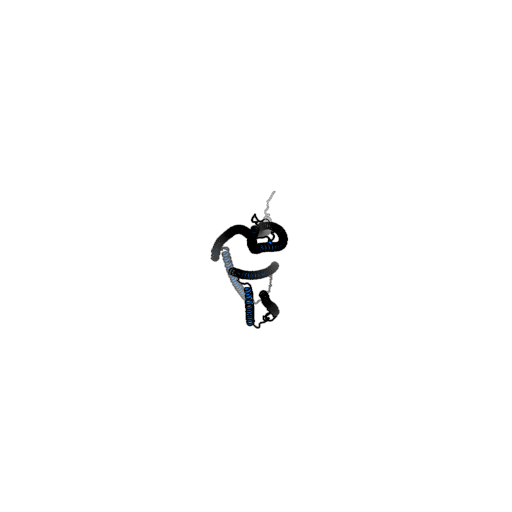511 N N . LEU A 1 314 ? -34.340 -0.269 20.930 1.00 95.94 314 LEU A N 1
ATOM 2512 C CA . LEU A 1 314 ? -33.817 -0.824 22.174 1.00 95.94 314 LEU A CA 1
ATOM 2513 C C . LEU A 1 314 ? -33.649 0.261 23.248 1.00 95.94 314 LEU A C 1
ATOM 2515 O O . LEU A 1 314 ? -34.013 0.043 24.407 1.00 95.94 314 LEU A O 1
ATOM 2519 N N . ALA A 1 315 ? -33.155 1.445 22.879 1.00 93.69 315 ALA A N 1
ATOM 2520 C CA . ALA A 1 315 ? -33.070 2.592 23.779 1.00 93.69 315 ALA A CA 1
ATOM 2521 C C . ALA A 1 315 ? -34.457 3.027 24.287 1.00 93.69 315 ALA A C 1
ATOM 2523 O O . ALA A 1 315 ? -34.621 3.257 25.487 1.00 93.69 315 ALA A O 1
ATOM 2524 N N . ARG A 1 316 ? -35.471 3.064 23.409 1.00 97.00 316 ARG A N 1
ATOM 2525 C CA . ARG A 1 316 ? -36.865 3.351 23.796 1.00 97.00 316 ARG A CA 1
ATOM 2526 C C . ARG A 1 316 ? -37.410 2.303 24.766 1.00 97.00 316 ARG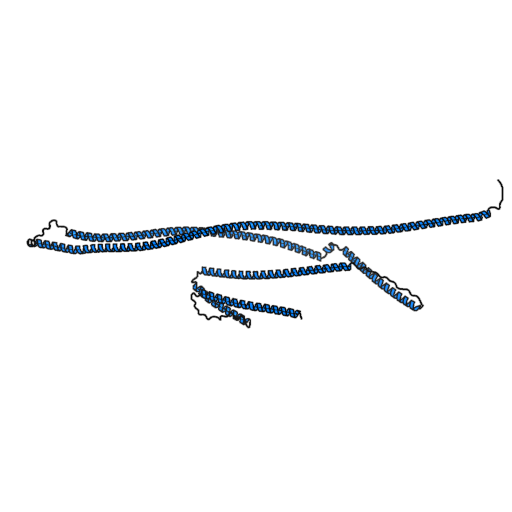 A C 1
ATOM 2528 O O . ARG A 1 316 ? -37.959 2.670 25.801 1.00 97.00 316 ARG A O 1
ATOM 2535 N N . VAL A 1 317 ? -37.212 1.013 24.479 1.00 96.50 317 VAL A N 1
ATOM 2536 C CA . VAL A 1 317 ? -37.657 -0.088 25.353 1.00 96.50 317 VAL A CA 1
ATOM 2537 C C . VAL A 1 317 ? -36.965 -0.032 26.716 1.00 96.50 317 VAL A C 1
ATOM 2539 O O . VAL A 1 317 ? -37.622 -0.227 27.736 1.00 96.50 317 VAL A O 1
ATOM 2542 N N . ARG A 1 318 ? -35.660 0.270 26.764 1.00 94.94 318 ARG A N 1
ATOM 2543 C CA . ARG A 1 318 ? -34.935 0.464 28.031 1.00 94.94 318 ARG A CA 1
ATOM 2544 C C . ARG A 1 318 ? -35.513 1.625 28.834 1.00 94.94 318 ARG A C 1
ATOM 2546 O O . ARG A 1 318 ? -35.801 1.432 30.007 1.00 94.94 318 ARG A O 1
ATOM 2553 N N . SER A 1 319 ? -35.746 2.774 28.199 1.00 93.62 319 SER A N 1
ATOM 2554 C CA . SER A 1 319 ? -36.348 3.936 28.864 1.00 93.62 319 SER A CA 1
ATOM 2555 C C . SER A 1 319 ? -37.720 3.602 29.452 1.00 93.62 319 SER A C 1
ATOM 2557 O O . SER A 1 319 ? -37.951 3.856 30.629 1.00 93.62 319 SER A O 1
ATOM 2559 N N . ALA A 1 320 ? -38.602 2.975 28.667 1.00 95.88 320 ALA A N 1
ATOM 2560 C CA . ALA A 1 320 ? -39.936 2.589 29.127 1.00 95.88 320 ALA A CA 1
ATOM 2561 C C . ALA A 1 320 ? -39.880 1.550 30.260 1.00 95.88 320 ALA A C 1
ATOM 2563 O O . ALA A 1 320 ? -40.630 1.630 31.230 1.00 95.88 320 ALA A O 1
ATOM 2564 N N . ARG A 1 321 ? -38.965 0.576 30.172 1.00 96.50 321 ARG A N 1
ATOM 2565 C CA . ARG A 1 321 ? -38.747 -0.410 31.238 1.00 96.50 321 ARG A CA 1
ATOM 2566 C C . ARG A 1 321 ? -38.287 0.264 32.528 1.00 96.50 321 ARG A C 1
ATOM 2568 O O . ARG A 1 321 ? -38.788 -0.078 33.594 1.00 96.50 321 ARG A O 1
ATOM 2575 N N . ASP A 1 322 ? -37.322 1.171 32.440 1.00 93.00 322 ASP A N 1
ATOM 2576 C CA . ASP A 1 322 ? -36.748 1.831 33.610 1.00 93.00 322 ASP A CA 1
ATOM 2577 C C . ASP A 1 322 ? -37.780 2.767 34.272 1.00 93.00 322 ASP A C 1
ATOM 2579 O O . ASP A 1 322 ? -37.875 2.799 35.500 1.00 93.00 322 ASP A O 1
ATOM 2583 N N . GLU A 1 323 ? -38.628 3.430 33.478 1.00 94.44 323 GLU A N 1
ATOM 2584 C CA . GLU A 1 323 ? -39.782 4.206 33.951 1.00 94.44 323 GLU A CA 1
ATOM 2585 C C . GLU A 1 323 ? -40.802 3.323 34.692 1.00 94.44 323 GLU A C 1
ATOM 2587 O O . GLU A 1 323 ? -41.101 3.575 35.860 1.00 94.44 323 GLU A O 1
ATOM 2592 N N . LEU A 1 324 ? -41.246 2.215 34.086 1.00 94.25 324 LEU A N 1
ATOM 2593 C CA . LEU A 1 324 ? -42.185 1.275 34.718 1.00 94.25 324 LEU A CA 1
ATOM 2594 C C . LEU A 1 324 ? -41.619 0.635 35.995 1.00 94.25 324 LEU A C 1
ATOM 2596 O O . LEU A 1 324 ? -42.350 0.391 36.962 1.00 94.25 324 LEU A O 1
ATOM 2600 N N . LEU A 1 325 ? -40.315 0.346 36.026 1.00 94.44 325 LEU A N 1
ATOM 2601 C CA . LEU A 1 325 ? -39.641 -0.159 37.222 1.00 94.44 325 LEU A CA 1
ATOM 2602 C C . LEU A 1 325 ? -39.615 0.890 38.338 1.00 94.44 325 LEU A C 1
ATOM 2604 O O . LEU A 1 325 ? -39.857 0.543 39.501 1.00 94.44 325 LEU A O 1
ATOM 2608 N N . ALA A 1 326 ? -39.356 2.155 38.004 1.00 92.25 326 ALA A N 1
ATOM 2609 C CA . ALA A 1 326 ? -39.397 3.257 38.958 1.00 92.25 326 ALA A CA 1
ATOM 2610 C C . ALA A 1 326 ? -40.813 3.444 39.529 1.00 92.25 326 ALA A C 1
ATOM 2612 O O . ALA A 1 326 ? -40.974 3.465 40.754 1.00 92.25 326 ALA A O 1
ATOM 2613 N N . GLU A 1 327 ? -41.839 3.472 38.674 1.00 94.25 327 GLU A N 1
ATOM 2614 C CA . GLU A 1 327 ? -43.246 3.554 39.088 1.00 94.25 327 GLU A CA 1
ATOM 2615 C C . GLU A 1 327 ? -43.640 2.382 39.992 1.00 94.25 327 GLU A C 1
ATOM 2617 O O . GLU A 1 327 ? -44.188 2.581 41.078 1.00 94.25 327 GLU A O 1
ATOM 2622 N N . THR A 1 328 ? -43.298 1.150 39.605 1.00 93.62 328 THR A N 1
ATOM 2623 C CA . THR A 1 328 ? -43.593 -0.053 40.399 1.00 93.62 328 THR A CA 1
ATOM 2624 C C . THR A 1 328 ? -42.935 0.009 41.777 1.00 93.62 328 THR A C 1
ATOM 2626 O O . THR A 1 328 ? -43.545 -0.358 42.785 1.00 93.62 328 THR A O 1
ATOM 2629 N N . THR A 1 329 ? -41.689 0.478 41.840 1.00 91.88 329 THR A N 1
ATOM 2630 C CA . THR A 1 329 ? -40.948 0.618 43.100 1.00 91.88 329 THR A CA 1
ATOM 2631 C C . THR A 1 329 ? -41.584 1.685 43.988 1.00 91.88 329 THR A C 1
ATOM 2633 O O . THR A 1 329 ? -41.794 1.447 45.179 1.00 91.88 329 THR A O 1
ATOM 2636 N N . GLN A 1 330 ? -41.971 2.826 43.410 1.00 90.00 330 GLN A N 1
ATOM 2637 C CA . GLN A 1 330 ? -42.657 3.893 44.133 1.00 90.00 330 GLN A CA 1
ATOM 2638 C C . GLN A 1 330 ? -44.030 3.439 44.648 1.00 90.00 330 GLN A C 1
ATOM 2640 O O . GLN A 1 330 ? -44.364 3.698 45.805 1.00 90.00 330 GLN A O 1
ATOM 2645 N N . HIS A 1 331 ? -44.809 2.726 43.833 1.00 91.44 331 HIS A N 1
ATOM 2646 C CA . HIS A 1 331 ? -46.101 2.176 44.235 1.00 91.44 331 HIS A CA 1
ATOM 2647 C C . HIS A 1 331 ? -45.971 1.159 45.368 1.00 91.44 331 HIS A C 1
ATOM 2649 O O . HIS A 1 331 ? -46.723 1.239 46.338 1.00 91.44 331 HIS A O 1
ATOM 2655 N N . LYS A 1 332 ? -44.996 0.244 45.296 1.00 93.12 332 LYS A N 1
ATOM 2656 C CA . LYS A 1 332 ? -44.719 -0.708 46.383 1.00 93.12 332 LYS A CA 1
ATOM 2657 C C . LYS A 1 332 ? -44.342 0.005 47.679 1.00 93.12 332 LYS A C 1
ATOM 2659 O O . LYS A 1 332 ? -44.883 -0.337 48.725 1.00 93.12 332 LYS A O 1
ATOM 2664 N N . ALA A 1 333 ? -43.464 1.007 47.608 1.00 88.88 333 ALA A N 1
ATOM 2665 C CA . ALA A 1 333 ? -43.059 1.783 48.778 1.00 88.88 333 ALA A CA 1
ATOM 2666 C C . ALA A 1 333 ? -44.246 2.524 49.418 1.00 88.88 333 ALA A C 1
ATOM 2668 O O . ALA A 1 333 ? -44.413 2.467 50.635 1.00 88.88 333 ALA A O 1
ATOM 2669 N N . ARG A 1 334 ? -45.107 3.157 48.604 1.00 90.44 334 ARG A N 1
ATOM 2670 C CA . ARG A 1 334 ? -46.336 3.812 49.086 1.00 90.44 334 ARG A CA 1
ATOM 2671 C C . ARG A 1 334 ? -47.287 2.816 49.747 1.00 90.44 334 ARG A C 1
ATOM 2673 O O . ARG A 1 334 ? -47.752 3.066 50.849 1.00 90.44 334 ARG A O 1
ATOM 2680 N N . LEU A 1 335 ? -47.527 1.667 49.116 1.00 91.81 335 LEU A N 1
ATOM 2681 C CA . LEU A 1 335 ? -48.458 0.661 49.628 1.00 91.81 335 LEU A CA 1
ATOM 2682 C C . LEU A 1 335 ? -47.980 0.048 50.955 1.00 91.81 335 LEU A C 1
ATOM 2684 O O . LEU A 1 335 ? -48.791 -0.196 51.847 1.00 91.81 335 LEU A O 1
ATOM 2688 N N . GLU A 1 336 ? -46.673 -0.169 51.107 1.00 91.06 336 GLU A N 1
ATOM 2689 C CA . GLU A 1 336 ? -46.088 -0.648 52.363 1.00 91.06 336 GLU A CA 1
ATOM 2690 C C . GLU A 1 336 ? -46.182 0.407 53.476 1.00 91.06 336 GLU A C 1
ATOM 2692 O O . GLU A 1 336 ? -46.548 0.086 54.608 1.00 91.06 336 GLU A O 1
ATOM 2697 N N . GLN A 1 337 ? -45.932 1.679 53.149 1.00 87.75 337 GLN A N 1
ATOM 2698 C CA . GLN A 1 337 ? -46.120 2.790 54.083 1.00 87.75 337 GLN A CA 1
ATOM 2699 C C . GLN A 1 337 ? -47.585 2.913 54.527 1.00 87.75 337 GLN A C 1
ATOM 2701 O O . GLN A 1 337 ? -47.852 3.058 55.723 1.00 87.75 337 GLN A O 1
ATOM 2706 N N . ASP A 1 338 ? -48.534 2.807 53.595 1.00 88.56 338 ASP A N 1
ATOM 2707 C CA . ASP A 1 338 ? -49.965 2.866 53.892 1.00 88.56 338 ASP A CA 1
ATOM 2708 C C . ASP A 1 338 ? -50.386 1.708 54.802 1.00 88.56 338 ASP A C 1
ATOM 2710 O O . ASP A 1 338 ? -51.050 1.938 55.815 1.00 88.56 338 ASP A O 1
ATOM 2714 N N . ARG A 1 339 ? -49.940 0.475 54.521 1.00 91.50 339 ARG A N 1
ATOM 2715 C CA . ARG A 1 339 ? -50.182 -0.688 55.395 1.00 91.50 339 ARG A CA 1
ATOM 2716 C C . ARG A 1 339 ? -49.636 -0.471 56.801 1.00 91.50 339 ARG A C 1
ATOM 2718 O O . ARG A 1 339 ? -50.379 -0.644 57.766 1.00 91.50 339 ARG A O 1
ATOM 2725 N N . ALA A 1 340 ? -48.383 -0.030 56.918 1.00 85.50 340 ALA A N 1
ATOM 2726 C CA . ALA A 1 340 ? -47.776 0.261 58.211 1.00 85.50 340 ALA A CA 1
ATOM 2727 C C . ALA A 1 340 ? -48.561 1.342 58.979 1.00 85.50 340 ALA A C 1
ATOM 2729 O O . ALA A 1 340 ? -48.781 1.208 60.185 1.00 85.50 340 ALA A O 1
ATOM 2730 N N . SER A 1 341 ? -49.039 2.384 58.288 1.00 82.75 341 SER A N 1
ATOM 2731 C CA . SER A 1 341 ? -49.866 3.435 58.893 1.00 82.75 341 SER A CA 1
ATOM 2732 C C . SER A 1 341 ? -51.222 2.904 59.380 1.00 82.75 341 SER A C 1
ATOM 2734 O O . SER A 1 341 ? -51.635 3.202 60.503 1.00 82.75 341 SER A O 1
ATOM 2736 N N . ILE A 1 342 ? -51.886 2.052 58.589 1.00 89.69 342 ILE A N 1
ATOM 2737 C CA . ILE A 1 342 ? -53.168 1.431 58.939 1.00 89.69 342 ILE A CA 1
ATOM 2738 C C . ILE A 1 342 ? -53.007 0.555 60.182 1.00 89.69 342 ILE A C 1
ATOM 2740 O O . ILE A 1 342 ? -53.838 0.620 61.090 1.00 89.69 342 ILE A O 1
ATOM 2744 N N . ASP A 1 343 ? -51.937 -0.234 60.261 1.00 87.69 343 ASP A N 1
ATOM 2745 C CA . ASP A 1 343 ? -51.682 -1.104 61.409 1.00 87.69 343 ASP A CA 1
ATOM 2746 C C . ASP A 1 343 ? -51.390 -0.303 62.686 1.00 87.69 343 ASP A C 1
ATOM 2748 O O . ASP A 1 343 ? -51.893 -0.644 63.761 1.00 87.69 343 ASP A O 1
ATOM 2752 N N . GLN A 1 344 ? -50.659 0.813 62.579 1.00 82.69 344 GLN A N 1
ATOM 2753 C CA . GLN A 1 344 ? -50.452 1.738 63.699 1.00 82.69 344 GLN A CA 1
ATOM 2754 C C . GLN A 1 344 ? -51.769 2.370 64.177 1.00 82.69 344 GLN A C 1
ATOM 2756 O O . GLN A 1 344 ? -52.021 2.427 65.384 1.00 82.69 344 GLN A O 1
ATOM 2761 N N . VAL A 1 345 ? -52.637 2.803 63.254 1.00 86.25 345 VAL A N 1
ATOM 2762 C CA . VAL A 1 345 ? -53.953 3.374 63.590 1.00 86.25 345 VAL A CA 1
ATOM 2763 C C . VAL A 1 345 ? -54.851 2.330 64.253 1.00 86.25 345 VAL A C 1
ATOM 2765 O O . VAL A 1 345 ? -55.464 2.631 65.277 1.00 86.25 345 VAL A O 1
ATOM 2768 N N . LYS A 1 346 ? -54.887 1.092 63.743 1.00 89.56 346 LYS A N 1
ATOM 2769 C CA . LYS A 1 346 ? -55.647 -0.015 64.353 1.00 89.56 346 LYS A CA 1
ATOM 2770 C C . LYS A 1 346 ? -55.175 -0.323 65.773 1.00 89.56 346 LYS A C 1
ATOM 2772 O O . LYS A 1 346 ? -56.001 -0.469 66.673 1.00 89.56 346 LYS A O 1
ATOM 2777 N N . ALA A 1 347 ? -53.861 -0.387 65.993 1.00 82.56 347 ALA A N 1
ATOM 2778 C CA . ALA A 1 347 ? -53.295 -0.627 67.319 1.00 82.56 347 ALA A CA 1
ATOM 2779 C C . ALA A 1 347 ? -53.661 0.495 68.307 1.00 82.56 347 ALA A C 1
ATOM 2781 O O . ALA A 1 347 ? -54.033 0.224 69.451 1.00 82.56 347 ALA A O 1
ATOM 2782 N N . LEU A 1 348 ? -53.614 1.752 67.856 1.00 83.00 348 LEU A N 1
ATOM 2783 C CA . LEU A 1 348 ? -53.980 2.911 68.666 1.00 83.00 348 LEU A CA 1
ATOM 2784 C C . LEU A 1 348 ? -55.487 2.969 68.953 1.00 83.00 348 LEU A C 1
ATOM 2786 O O . LEU A 1 348 ? -55.873 3.291 70.076 1.00 83.00 348 LEU A O 1
ATOM 2790 N N . ALA A 1 349 ? -56.331 2.625 67.979 1.00 86.81 349 ALA A N 1
ATOM 2791 C CA . ALA A 1 349 ? -57.776 2.522 68.161 1.00 86.81 349 ALA A CA 1
ATOM 2792 C C . ALA A 1 349 ? -58.133 1.439 69.190 1.00 86.81 349 ALA A C 1
ATOM 2794 O O . ALA A 1 349 ? -58.857 1.731 70.133 1.00 86.81 349 ALA A O 1
ATOM 2795 N N . SER A 1 350 ? -57.542 0.239 69.096 1.00 87.44 350 SER A N 1
ATOM 2796 C CA . SER A 1 350 ? -57.747 -0.823 70.096 1.00 87.44 350 SER A CA 1
ATOM 2797 C C . SER A 1 350 ? -57.302 -0.399 71.499 1.00 87.44 350 SER A C 1
ATOM 2799 O O . SER A 1 350 ? -57.992 -0.689 72.472 1.00 87.44 350 SER A O 1
ATOM 2801 N N . ALA A 1 351 ? -56.172 0.303 71.627 1.00 82.38 351 ALA A N 1
ATOM 2802 C CA . ALA A 1 351 ? -55.715 0.796 72.926 1.00 82.38 351 ALA A CA 1
ATOM 2803 C C . ALA A 1 351 ? -56.634 1.889 73.503 1.00 82.38 351 ALA A C 1
ATOM 2805 O O . ALA A 1 351 ? -56.804 1.969 74.721 1.00 82.38 351 ALA A O 1
ATOM 2806 N N . LYS A 1 352 ? -57.226 2.733 72.646 1.00 83.44 352 LYS A N 1
ATOM 2807 C CA . LYS A 1 352 ? -58.230 3.721 73.057 1.00 83.44 352 LYS A CA 1
ATOM 2808 C C . LYS A 1 352 ? -59.537 3.056 73.476 1.00 83.44 352 LYS A C 1
ATOM 2810 O O . LYS A 1 352 ? -60.058 3.438 74.514 1.00 83.44 352 LYS A O 1
ATOM 2815 N N . GLU A 1 353 ? -60.008 2.056 72.740 1.00 86.38 353 GLU A N 1
ATOM 2816 C CA . GLU A 1 353 ? -61.226 1.303 73.064 1.00 86.38 353 GLU A CA 1
ATOM 2817 C C . GLU A 1 353 ? -61.106 0.592 74.420 1.00 86.38 353 GLU A C 1
ATOM 2819 O O . GLU A 1 353 ? -61.960 0.747 75.290 1.00 86.38 353 GLU A O 1
ATOM 2824 N N . ASP A 1 354 ? -59.979 -0.087 74.669 1.00 81.25 354 ASP A N 1
ATOM 2825 C CA . ASP A 1 354 ? -59.681 -0.720 75.965 1.00 81.25 354 ASP A CA 1
ATOM 2826 C C . ASP A 1 354 ? -59.661 0.301 77.121 1.00 81.25 354 ASP A C 1
ATOM 2828 O O . ASP A 1 354 ? -59.991 -0.014 78.263 1.00 81.25 354 ASP A O 1
ATOM 2832 N N . ARG A 1 355 ? -59.258 1.548 76.845 1.00 82.56 355 ARG A N 1
ATOM 2833 C CA . ARG A 1 355 ? -59.261 2.626 77.840 1.00 82.56 355 ARG A CA 1
ATOM 2834 C C . ARG A 1 355 ? -60.652 3.219 78.044 1.00 82.56 355 ARG A C 1
ATOM 2836 O O . ARG A 1 355 ? -60.987 3.540 79.180 1.00 82.56 355 ARG A O 1
ATOM 2843 N N . ILE A 1 356 ? -61.419 3.410 76.973 1.00 83.81 356 ILE A N 1
ATOM 2844 C CA . ILE A 1 356 ? -62.794 3.919 77.028 1.00 83.81 356 ILE A CA 1
ATOM 2845 C C . ILE A 1 356 ? -63.647 2.941 77.827 1.00 83.81 356 ILE A C 1
ATOM 2847 O O . ILE A 1 356 ? -64.205 3.345 78.836 1.00 83.81 356 ILE A O 1
ATOM 2851 N N . THR A 1 357 ? -63.612 1.653 77.489 1.00 82.00 357 THR A N 1
ATOM 2852 C CA . THR A 1 357 ? -64.327 0.598 78.226 1.00 82.00 357 THR A CA 1
ATOM 2853 C C . THR A 1 357 ? -63.945 0.550 79.711 1.00 82.00 357 THR A C 1
ATOM 2855 O O . THR A 1 357 ? -64.818 0.468 80.574 1.00 82.00 357 THR A O 1
ATOM 2858 N N . ALA A 1 358 ? -62.656 0.684 80.050 1.00 78.75 358 ALA A N 1
ATOM 2859 C CA . ALA A 1 358 ? -62.218 0.769 81.447 1.00 78.75 358 ALA A CA 1
ATOM 2860 C C . ALA A 1 358 ? -62.741 2.031 82.168 1.00 78.75 358 ALA A C 1
ATOM 2862 O O . ALA A 1 358 ? -63.091 1.980 83.349 1.00 78.75 358 ALA A O 1
ATOM 2863 N N . LEU A 1 359 ? -62.801 3.174 81.475 1.00 80.19 359 LEU A N 1
ATOM 2864 C CA . LEU A 1 359 ? -63.341 4.420 82.023 1.00 80.19 359 LEU A CA 1
ATOM 2865 C C . LEU A 1 359 ? -64.869 4.391 82.141 1.00 80.19 359 LEU A C 1
ATOM 2867 O O . LEU A 1 359 ? -65.393 4.915 83.117 1.00 80.19 359 LEU A O 1
ATOM 2871 N N . GLU A 1 360 ? -65.572 3.767 81.202 1.00 81.50 360 GLU A N 1
ATOM 2872 C CA . GLU A 1 360 ? -67.023 3.569 81.226 1.00 81.50 360 GLU A CA 1
ATOM 2873 C C . GLU A 1 360 ? -67.444 2.634 82.361 1.00 81.50 360 GLU A C 1
ATOM 2875 O O . GLU A 1 360 ? -68.405 2.938 83.064 1.00 81.50 360 GLU A O 1
ATOM 2880 N N . ALA A 1 361 ? -66.691 1.558 82.621 1.00 75.94 361 ALA A N 1
ATOM 2881 C CA . ALA A 1 361 ? -66.905 0.698 83.787 1.00 75.94 361 ALA A CA 1
ATOM 2882 C C . ALA A 1 361 ? -66.734 1.485 85.100 1.00 75.94 361 ALA A C 1
ATOM 2884 O O . ALA A 1 361 ? -67.594 1.447 85.980 1.00 75.94 361 ALA A O 1
ATOM 2885 N N . LYS A 1 362 ? -65.677 2.304 85.183 1.00 74.75 362 LYS A N 1
ATOM 2886 C CA . LYS A 1 362 ? -65.436 3.193 86.326 1.00 74.75 362 LYS A CA 1
ATOM 2887 C C . LYS A 1 362 ? -66.533 4.250 86.494 1.00 74.75 362 LYS A C 1
ATOM 2889 O O . LYS A 1 362 ? -66.915 4.551 87.624 1.00 74.75 362 LYS A O 1
ATOM 2894 N N . LEU A 1 363 ? -67.019 4.838 85.398 1.00 75.38 363 LEU A N 1
ATOM 2895 C CA . LEU A 1 363 ? -68.127 5.795 85.414 1.00 75.38 363 LEU A CA 1
ATOM 2896 C C . LEU A 1 363 ? -69.430 5.121 85.834 1.00 75.38 363 LEU A C 1
ATOM 2898 O O . LEU A 1 363 ? -70.130 5.691 86.654 1.00 75.38 363 LEU A O 1
ATOM 2902 N N . SER A 1 364 ? -69.706 3.906 85.363 1.00 73.31 364 SER A N 1
ATOM 2903 C CA . SER A 1 364 ? -70.891 3.128 85.747 1.00 73.31 364 SER A CA 1
ATOM 2904 C C . SER A 1 364 ? -70.903 2.799 87.245 1.00 73.31 364 SER A C 1
ATOM 2906 O O . SER A 1 364 ? -71.955 2.852 87.871 1.00 73.31 364 SER A O 1
ATOM 2908 N N . ARG A 1 365 ? -69.734 2.541 87.854 1.00 71.50 365 ARG A N 1
ATOM 2909 C CA . ARG A 1 365 ? -69.584 2.413 89.317 1.00 71.50 365 ARG A CA 1
ATOM 2910 C C . ARG A 1 365 ? -69.778 3.745 90.052 1.00 71.50 365 ARG A C 1
ATOM 2912 O O . ARG A 1 365 ? -70.326 3.783 91.147 1.00 71.50 365 ARG A O 1
ATOM 2919 N N . LEU A 1 366 ? -69.254 4.838 89.493 1.00 66.94 366 LEU A N 1
ATOM 2920 C CA . LEU A 1 366 ? -69.323 6.180 90.088 1.00 66.94 366 LEU A CA 1
ATOM 2921 C C . LEU A 1 366 ? -70.660 6.883 89.844 1.00 66.94 366 LEU A C 1
ATOM 2923 O O . LEU A 1 366 ? -70.902 7.914 90.471 1.00 66.94 366 LEU A O 1
ATOM 2927 N N . GLN A 1 367 ? -71.494 6.363 88.943 1.00 65.19 367 GLN A N 1
ATOM 2928 C CA . GLN A 1 367 ? -72.803 6.910 88.644 1.00 65.19 367 GLN A CA 1
ATOM 2929 C C . GLN A 1 367 ? -73.652 6.786 89.915 1.00 65.19 367 GLN A C 1
ATOM 2931 O O . GLN A 1 367 ? -73.920 5.673 90.374 1.00 65.19 367 GLN A O 1
ATOM 2936 N N . PRO A 1 368 ? -74.029 7.907 90.549 1.00 55.41 368 PRO A N 1
ATOM 2937 C CA . PRO A 1 368 ? -74.855 7.852 91.738 1.00 55.41 368 PRO A CA 1
ATOM 2938 C C . PRO A 1 368 ? -76.217 7.283 91.335 1.00 55.41 368 PRO A C 1
ATOM 2940 O O . PRO A 1 368 ? -76.824 7.779 90.388 1.00 55.41 368 PRO A O 1
ATOM 2943 N N . ASN A 1 369 ? -76.748 6.311 92.081 1.00 53.59 369 ASN A N 1
ATOM 2944 C CA . ASN A 1 369 ? -78.203 6.277 92.223 1.00 53.59 369 ASN A CA 1
ATOM 2945 C C . ASN A 1 369 ? -78.565 7.643 92.819 1.00 53.59 369 ASN A C 1
ATOM 2947 O O . ASN A 1 369 ? -78.041 7.979 93.885 1.00 53.59 369 ASN A O 1
ATOM 2951 N N . GLU A 1 370 ? -79.373 8.438 92.115 1.00 48.81 370 GLU A N 1
ATOM 2952 C CA . GLU A 1 370 ? -79.655 9.854 92.419 1.00 48.81 370 GLU A CA 1
ATOM 2953 C C . GLU A 1 370 ? -80.206 10.113 93.842 1.00 48.81 370 GLU A C 1
ATOM 2955 O O . GLU A 1 370 ? -80.282 11.262 94.263 1.00 48.81 370 GLU A O 1
ATOM 2960 N N . ASP A 1 371 ? -80.464 9.068 94.634 1.00 48.75 371 ASP A N 1
ATOM 2961 C CA . ASP A 1 371 ? -80.990 9.139 96.001 1.00 48.75 371 ASP A CA 1
ATOM 2962 C C . ASP A 1 371 ? -79.956 9.003 97.137 1.00 48.75 371 ASP A C 1
ATOM 2964 O O . ASP A 1 371 ? -80.334 8.996 98.307 1.00 48.75 371 ASP A O 1
ATOM 2968 N N . GLN A 1 372 ? -78.649 8.897 96.866 1.00 51.66 372 GLN A N 1
ATOM 2969 C CA . GLN A 1 372 ? -77.644 8.798 97.942 1.00 51.66 372 GLN A CA 1
ATOM 2970 C C . GLN A 1 372 ? -76.617 9.927 97.889 1.00 51.66 372 GLN A C 1
ATOM 2972 O O . GLN A 1 372 ? -75.458 9.740 97.512 1.00 51.66 372 GLN A O 1
ATOM 2977 N N . GLN A 1 373 ? -77.044 11.113 98.330 1.00 44.06 373 GLN A N 1
ATOM 2978 C CA . GLN A 1 373 ? -76.114 12.149 98.771 1.00 44.06 373 GLN A CA 1
ATOM 2979 C C . GLN A 1 373 ? -75.292 11.638 99.958 1.00 44.06 373 GLN A C 1
ATOM 2981 O O . GLN A 1 373 ? -75.809 11.038 100.899 1.00 44.06 373 GLN A O 1
ATOM 2986 N N . ALA A 1 374 ? -73.986 11.881 99.881 1.00 52.28 374 ALA A N 1
ATOM 2987 C CA . ALA A 1 374 ? -72.986 11.496 100.859 1.00 52.28 374 ALA A CA 1
ATOM 2988 C C . ALA A 1 374 ? -73.249 12.132 102.235 1.00 52.28 374 ALA A C 1
ATOM 2990 O O . ALA A 1 374 ? -72.718 13.188 102.566 1.00 52.28 374 ALA A O 1
ATOM 2991 N N . ILE A 1 375 ? -74.026 11.442 103.061 1.00 49.09 375 ILE A N 1
ATOM 2992 C CA . ILE A 1 375 ? -74.018 11.580 104.513 1.00 49.09 375 ILE A CA 1
ATOM 2993 C C . ILE A 1 375 ? -73.422 10.268 105.010 1.00 49.09 375 ILE A C 1
ATOM 2995 O O . ILE A 1 375 ? -73.978 9.214 104.727 1.00 49.09 375 ILE A O 1
ATOM 2999 N N . ARG A 1 376 ? -72.263 10.304 105.682 1.00 55.91 376 ARG A N 1
ATOM 3000 C CA . ARG A 1 376 ? -71.771 9.145 106.445 1.00 55.91 376 ARG A CA 1
ATOM 3001 C C . ARG A 1 376 ? -72.748 8.955 107.604 1.00 55.91 376 ARG A C 1
ATOM 3003 O O . ARG A 1 376 ? -72.702 9.781 108.516 1.00 55.91 376 ARG A O 1
ATOM 3010 N N . PRO A 1 377 ? -73.641 7.954 107.578 1.00 54.38 377 PRO A N 1
ATOM 3011 C CA . PRO A 1 377 ? -74.501 7.713 108.716 1.00 54.38 377 PRO A CA 1
ATOM 3012 C C . PRO A 1 377 ? -73.647 7.079 109.817 1.00 54.38 377 PRO A C 1
ATOM 3014 O O . PRO A 1 377 ? -72.672 6.374 109.537 1.00 54.38 377 PRO A O 1
ATOM 3017 N N . ASP A 1 378 ? -73.996 7.358 111.065 1.00 55.06 378 ASP A N 1
ATOM 3018 C CA . ASP A 1 378 ? -73.402 6.687 112.213 1.00 55.06 378 ASP A CA 1
ATOM 3019 C C . ASP A 1 378 ? -73.728 5.185 112.144 1.00 55.06 378 ASP A C 1
ATOM 3021 O O . ASP A 1 378 ? -74.889 4.805 111.977 1.00 55.06 378 ASP A O 1
ATOM 3025 N N . ILE A 1 379 ? -72.705 4.328 112.207 1.00 57.97 379 ILE A N 1
ATOM 3026 C CA . ILE A 1 379 ? -72.827 2.878 111.952 1.00 57.97 379 ILE A CA 1
ATOM 3027 C C . ILE A 1 379 ? -73.743 2.218 112.996 1.00 57.97 379 ILE A C 1
ATOM 3029 O O . ILE A 1 379 ? -74.394 1.218 112.701 1.00 57.97 379 ILE A O 1
ATOM 3033 N N . GLU A 1 380 ? -73.838 2.806 114.190 1.00 58.44 380 GLU A N 1
ATOM 3034 C CA . GLU A 1 380 ? -74.673 2.324 115.294 1.00 58.44 380 GLU A CA 1
ATOM 3035 C C . GLU A 1 380 ? -76.164 2.689 115.148 1.00 58.44 380 GLU A C 1
ATOM 3037 O O . GLU A 1 380 ? -77.001 2.109 115.838 1.00 58.44 380 GLU A O 1
ATOM 3042 N N . ALA A 1 381 ? -76.519 3.603 114.235 1.00 60.03 381 ALA A N 1
ATOM 3043 C CA . ALA A 1 381 ? -77.895 4.064 114.014 1.00 60.03 381 ALA A CA 1
ATOM 3044 C C . ALA A 1 381 ? -78.604 3.389 112.820 1.00 60.03 381 ALA A C 1
ATOM 3046 O O . ALA A 1 381 ? -79.768 3.690 112.553 1.00 60.03 381 ALA A O 1
ATOM 3047 N N . LEU A 1 382 ? -77.921 2.496 112.094 1.00 59.47 382 LEU A N 1
ATOM 3048 C CA . LEU A 1 382 ? -78.457 1.827 110.904 1.00 59.47 382 LEU A CA 1
ATOM 3049 C C . LEU A 1 382 ? -79.244 0.560 111.257 1.00 59.47 382 LEU A C 1
ATOM 3051 O O . LEU A 1 382 ? -78.817 -0.256 112.076 1.00 59.47 382 LEU A O 1
ATOM 3055 N N . THR A 1 383 ? -80.369 0.339 110.581 1.00 67.19 383 THR A N 1
ATOM 3056 C CA . THR A 1 383 ? -81.111 -0.923 110.697 1.00 67.19 383 THR A CA 1
ATOM 3057 C C . THR A 1 383 ? -80.343 -2.078 110.033 1.00 67.19 383 THR A C 1
ATOM 3059 O O . THR A 1 383 ? -79.548 -1.885 109.111 1.00 67.19 383 THR A O 1
ATOM 3062 N N . ILE A 1 384 ? -80.573 -3.317 110.487 1.00 69.50 384 ILE A N 1
ATOM 3063 C CA . ILE A 1 384 ? -79.870 -4.515 109.975 1.00 69.50 384 ILE A CA 1
ATOM 3064 C C . ILE A 1 384 ? -80.050 -4.675 108.452 1.00 69.50 384 ILE A C 1
ATOM 3066 O O . ILE A 1 384 ? -79.127 -5.119 107.764 1.00 69.50 384 ILE A O 1
ATOM 3070 N N . ASP A 1 385 ? -81.208 -4.288 107.915 1.00 70.06 385 ASP A N 1
ATOM 3071 C CA . ASP A 1 385 ? -81.498 -4.365 106.481 1.00 70.06 385 ASP A CA 1
ATOM 3072 C C . ASP A 1 385 ? -80.752 -3.289 105.673 1.00 70.06 385 ASP A C 1
ATOM 3074 O O . ASP A 1 385 ? -80.227 -3.587 104.597 1.00 70.06 385 ASP A O 1
ATOM 3078 N N . GLU A 1 386 ? -80.595 -2.076 106.211 1.00 67.44 386 GLU A N 1
ATOM 3079 C CA . GLU A 1 386 ? -79.759 -1.026 105.609 1.00 67.44 386 GLU A CA 1
ATOM 3080 C C . GLU A 1 386 ? -78.278 -1.426 105.604 1.00 67.44 386 GLU A C 1
ATOM 3082 O O . GLU A 1 386 ? -77.577 -1.215 104.612 1.00 67.44 386 GLU A O 1
ATOM 3087 N N . LEU A 1 387 ? -77.804 -2.089 106.665 1.00 72.00 387 LEU A N 1
ATOM 3088 C CA . LEU A 1 387 ? -76.430 -2.586 106.743 1.00 72.00 387 LEU A CA 1
ATOM 3089 C C . LEU A 1 387 ? -76.161 -3.704 105.719 1.00 72.00 387 LEU A C 1
ATOM 3091 O O . LEU A 1 387 ? -75.108 -3.719 105.077 1.00 72.00 387 LEU A O 1
ATOM 3095 N N . ARG A 1 388 ? -77.124 -4.611 105.503 1.00 75.62 388 ARG A N 1
ATOM 3096 C CA . ARG A 1 388 ? -77.048 -5.644 104.451 1.00 75.62 388 ARG A CA 1
ATOM 3097 C C . ARG A 1 388 ? -77.065 -5.044 103.048 1.00 75.62 388 ARG A C 1
ATOM 3099 O O . ARG A 1 388 ? -76.312 -5.499 102.186 1.00 75.62 388 ARG A O 1
ATOM 3106 N N . LEU A 1 389 ? -77.877 -4.013 102.814 1.00 75.38 389 LEU A N 1
ATOM 3107 C CA . LEU A 1 389 ? -77.904 -3.293 101.540 1.00 75.38 389 LEU A CA 1
ATOM 3108 C C . LEU A 1 389 ? -76.561 -2.599 101.269 1.00 75.38 389 LEU A C 1
ATOM 3110 O O . LEU A 1 389 ? -76.022 -2.718 100.167 1.00 75.38 389 LEU A O 1
ATOM 3114 N N . HIS A 1 390 ? -75.981 -1.950 102.283 1.00 74.00 390 HIS A N 1
ATOM 3115 C CA . HIS A 1 390 ? -74.647 -1.355 102.201 1.00 74.00 390 HIS A CA 1
ATOM 3116 C C . HIS A 1 390 ? -73.554 -2.393 101.943 1.00 74.00 390 HIS A C 1
ATOM 3118 O O . HIS A 1 390 ? -72.692 -2.152 101.101 1.00 74.00 390 HIS A O 1
ATOM 3124 N N . TYR A 1 391 ? -73.604 -3.553 102.600 1.00 77.31 391 TYR A N 1
ATOM 3125 C CA . TYR A 1 391 ? -72.657 -4.641 102.352 1.00 77.31 391 TYR A CA 1
ATOM 3126 C C . TYR A 1 391 ? -72.781 -5.190 100.926 1.00 77.31 391 TYR A C 1
ATOM 3128 O O . TYR A 1 391 ? -71.780 -5.330 100.236 1.00 77.31 391 TYR A O 1
ATOM 3136 N N . THR A 1 392 ? -74.004 -5.409 100.437 1.00 77.75 392 THR A N 1
ATOM 3137 C CA . THR A 1 392 ? -74.250 -5.899 99.068 1.00 77.75 392 THR A CA 1
ATOM 3138 C C . THR A 1 392 ? -73.797 -4.880 98.014 1.00 77.75 392 THR A C 1
ATOM 3140 O O . THR A 1 392 ? -73.297 -5.248 96.949 1.00 77.75 392 THR A O 1
ATOM 3143 N N . LYS A 1 393 ? -73.958 -3.580 98.298 1.00 77.81 393 LYS A N 1
ATOM 3144 C CA . LYS A 1 393 ? -73.433 -2.494 97.460 1.00 77.81 393 LYS A CA 1
ATOM 3145 C C . LYS A 1 393 ? -71.904 -2.476 97.481 1.00 77.81 393 LYS A C 1
ATOM 3147 O O . LYS A 1 393 ? -71.296 -2.447 96.421 1.00 77.81 393 LYS A O 1
ATOM 3152 N N . LEU A 1 394 ? -71.294 -2.583 98.660 1.00 80.25 394 LEU A N 1
ATOM 3153 C CA . LEU A 1 394 ? -69.841 -2.627 98.822 1.00 80.25 394 LEU A CA 1
ATOM 3154 C C . LEU A 1 394 ? -69.222 -3.859 98.148 1.00 80.25 394 LEU A C 1
ATOM 3156 O O . LEU A 1 394 ? -68.165 -3.749 97.540 1.00 80.25 394 LEU A O 1
ATOM 3160 N N . GLU A 1 395 ? -69.881 -5.014 98.210 1.00 79.62 395 GLU A N 1
ATOM 3161 C CA . GLU A 1 395 ? -69.464 -6.239 97.524 1.00 79.62 395 GLU A CA 1
ATOM 3162 C C . GLU A 1 395 ? -69.564 -6.087 95.999 1.00 79.62 395 GLU A C 1
ATOM 3164 O O . GLU A 1 395 ? -68.640 -6.470 95.279 1.00 79.62 395 GLU A O 1
ATOM 3169 N N . ARG A 1 396 ? -70.631 -5.453 95.485 1.00 78.50 396 ARG A N 1
ATOM 3170 C CA . ARG A 1 396 ? -70.722 -5.081 94.062 1.00 78.50 396 ARG A CA 1
ATOM 3171 C C . ARG A 1 396 ? -69.628 -4.101 93.651 1.00 78.50 396 ARG A C 1
ATOM 3173 O O . ARG A 1 396 ? -68.992 -4.323 92.624 1.00 78.50 396 ARG A O 1
ATOM 3180 N N . ASP A 1 397 ? -69.381 -3.066 94.446 1.00 77.00 397 ASP A N 1
ATOM 3181 C CA . ASP A 1 397 ? -68.350 -2.062 94.173 1.00 77.00 397 ASP A CA 1
ATOM 3182 C C . ASP A 1 397 ? -66.950 -2.688 94.207 1.00 77.00 397 ASP A C 1
ATOM 3184 O O . ASP A 1 397 ? -66.126 -2.411 93.337 1.00 77.00 397 ASP A O 1
ATOM 3188 N N . PHE A 1 398 ? -66.691 -3.583 95.163 1.00 81.25 398 PHE A N 1
ATOM 3189 C CA . PHE A 1 398 ? -65.440 -4.331 95.275 1.00 81.25 398 PHE A CA 1
ATOM 3190 C C . PHE A 1 398 ? -65.229 -5.267 94.081 1.00 81.25 398 PHE A C 1
ATOM 3192 O O . PHE A 1 398 ? -64.144 -5.293 93.500 1.00 81.25 398 PHE A O 1
ATOM 3199 N N . ASN A 1 399 ? -66.274 -5.983 93.658 1.00 80.50 399 ASN A N 1
ATOM 3200 C CA . ASN A 1 399 ? -66.223 -6.832 92.471 1.00 80.50 399 ASN A CA 1
ATOM 3201 C C . ASN A 1 399 ? -66.025 -6.005 91.190 1.00 80.50 399 ASN A C 1
ATOM 3203 O O . ASN A 1 399 ? -65.200 -6.375 90.356 1.00 80.50 399 ASN A O 1
ATOM 3207 N N . SER A 1 400 ? -66.686 -4.848 91.065 1.00 78.81 400 SER A N 1
ATOM 3208 C CA . SER A 1 400 ? -66.471 -3.907 89.956 1.00 78.81 400 SER A CA 1
ATOM 3209 C C . SER A 1 400 ? -65.025 -3.417 89.926 1.00 78.81 400 SER A C 1
ATOM 3211 O O . SER A 1 400 ? -64.356 -3.539 88.903 1.00 78.81 400 SER A O 1
ATOM 3213 N N . ILE A 1 401 ? -64.481 -2.981 91.068 1.00 80.12 401 ILE A N 1
ATOM 3214 C CA . ILE A 1 401 ? -63.078 -2.555 91.203 1.00 80.12 401 ILE A CA 1
ATOM 3215 C C . ILE A 1 401 ? -62.110 -3.674 90.804 1.00 80.12 401 ILE A C 1
ATOM 3217 O O . ILE A 1 401 ? -61.154 -3.418 90.068 1.00 80.12 401 ILE A O 1
ATOM 3221 N N . ASN A 1 402 ? -62.368 -4.912 91.231 1.00 82.62 402 ASN A N 1
ATOM 3222 C CA . ASN A 1 402 ? -61.548 -6.067 90.865 1.00 82.62 402 ASN A CA 1
ATOM 3223 C C . ASN A 1 402 ? -61.586 -6.387 89.365 1.00 82.62 402 ASN A C 1
ATOM 3225 O O . ASN A 1 402 ? -60.642 -6.989 88.859 1.00 82.62 402 ASN A O 1
ATOM 3229 N N . THR A 1 403 ? -62.628 -5.974 88.639 1.00 79.38 403 THR A N 1
ATOM 3230 C CA . THR A 1 403 ? -62.683 -6.090 87.170 1.00 79.38 403 THR A CA 1
ATOM 3231 C C . THR A 1 403 ? -62.109 -4.867 86.442 1.00 79.38 403 THR A C 1
ATOM 3233 O O . THR A 1 403 ? -61.454 -5.014 85.408 1.00 79.38 403 THR A O 1
ATOM 3236 N N . GLU A 1 404 ? -62.274 -3.666 87.001 1.00 78.38 404 GLU A N 1
ATOM 3237 C CA . GLU A 1 404 ? -61.775 -2.400 86.451 1.00 78.38 404 GLU A CA 1
ATOM 3238 C C . GLU A 1 404 ? -60.250 -2.297 86.525 1.00 78.38 404 GLU A C 1
ATOM 3240 O O . GLU A 1 404 ? -59.608 -1.829 85.582 1.00 78.38 404 GLU A O 1
ATOM 3245 N N . PHE A 1 405 ? -59.653 -2.731 87.638 1.00 79.69 405 PHE A N 1
ATOM 3246 C CA . PHE A 1 405 ? -58.220 -2.582 87.867 1.00 79.69 405 PHE A CA 1
ATOM 3247 C C . PHE A 1 405 ? -57.378 -3.361 86.834 1.00 79.69 405 PHE A C 1
ATOM 3249 O O . PHE A 1 405 ? -56.520 -2.739 86.200 1.00 79.69 405 PHE A O 1
ATOM 3256 N N . PRO A 1 406 ? -57.661 -4.647 86.533 1.00 83.62 406 PRO A N 1
ATOM 3257 C CA . PRO A 1 406 ? -56.970 -5.374 85.467 1.00 83.62 406 PRO A CA 1
ATOM 3258 C C . PRO A 1 406 ? -57.208 -4.791 84.068 1.00 83.62 406 PRO A C 1
ATOM 3260 O O . PRO A 1 406 ? -56.292 -4.778 83.243 1.00 83.62 406 PRO A O 1
ATOM 3263 N N . ALA A 1 407 ? -58.416 -4.292 83.779 1.00 78.31 407 ALA A N 1
ATOM 3264 C CA . ALA A 1 407 ? -58.730 -3.676 82.487 1.00 78.31 407 ALA A CA 1
ATOM 3265 C C . ALA A 1 407 ? -57.933 -2.377 82.273 1.00 78.31 407 ALA A C 1
ATOM 3267 O O . ALA A 1 407 ? -57.321 -2.176 81.220 1.00 78.31 407 ALA A O 1
ATOM 3268 N N . MET A 1 408 ? -57.860 -1.533 83.303 1.00 80.00 408 MET A N 1
ATOM 3269 C CA . MET A 1 408 ? -57.089 -0.292 83.282 1.00 80.00 408 MET A CA 1
ATOM 3270 C C . MET A 1 408 ? -55.578 -0.558 83.238 1.00 80.00 408 MET A C 1
ATOM 3272 O O . MET A 1 408 ? -54.861 0.101 82.483 1.00 80.00 408 MET A O 1
ATOM 3276 N N . GLU A 1 409 ? -55.090 -1.561 83.972 1.00 83.69 409 GLU A N 1
ATOM 3277 C CA . GLU A 1 409 ? -53.695 -2.004 83.910 1.00 83.69 409 GLU A CA 1
ATOM 3278 C C . GLU A 1 409 ? -53.329 -2.508 82.504 1.00 83.69 409 GLU A C 1
ATOM 3280 O O . GLU A 1 409 ? -52.279 -2.147 81.965 1.00 83.69 409 GLU A O 1
ATOM 3285 N N . LYS A 1 410 ? -54.212 -3.286 81.864 1.00 82.69 410 LYS A N 1
ATOM 3286 C CA . LYS A 1 410 ? -54.035 -3.781 80.490 1.00 82.69 410 LYS A CA 1
ATOM 3287 C C . LYS A 1 410 ? -53.979 -2.639 79.473 1.00 82.69 410 LYS A C 1
ATOM 3289 O O . LYS A 1 410 ? -53.074 -2.621 78.636 1.00 82.69 410 LYS A O 1
ATOM 3294 N N . ALA A 1 411 ? -54.896 -1.674 79.556 1.00 80.12 411 ALA A N 1
ATOM 3295 C CA . ALA A 1 411 ? -54.898 -0.499 78.684 1.00 80.12 411 ALA A CA 1
ATOM 3296 C C . ALA A 1 411 ? -53.628 0.351 78.878 1.00 80.12 411 ALA A C 1
ATOM 3298 O O . ALA A 1 411 ? -52.996 0.771 77.907 1.00 80.12 411 ALA A O 1
ATOM 3299 N N . TYR A 1 412 ? -53.199 0.550 80.127 1.00 82.94 412 TYR A N 1
ATOM 3300 C CA . TYR A 1 412 ? -51.989 1.304 80.450 1.00 82.94 412 TYR A CA 1
ATOM 3301 C C . TYR A 1 412 ? -50.715 0.604 79.952 1.00 82.94 412 TYR A C 1
ATOM 3303 O O . TYR A 1 412 ? -49.870 1.240 79.319 1.00 82.94 412 TYR A O 1
ATOM 3311 N N . LYS A 1 413 ? -50.612 -0.721 80.131 1.00 86.88 413 LYS A N 1
ATOM 3312 C CA . LYS A 1 413 ? -49.524 -1.542 79.575 1.00 86.88 413 LYS A CA 1
ATOM 3313 C C . LYS A 1 413 ? -49.464 -1.449 78.049 1.00 86.88 413 LYS A C 1
ATOM 3315 O O . LYS A 1 413 ? -48.380 -1.245 77.508 1.00 86.88 413 LYS A O 1
ATOM 3320 N N . LYS A 1 414 ? -50.608 -1.519 77.354 1.00 85.25 414 LYS A N 1
ATOM 3321 C CA . LYS A 1 414 ? -50.671 -1.332 75.892 1.00 85.25 414 LYS A CA 1
ATOM 3322 C C . LYS A 1 414 ? -50.188 0.056 75.463 1.00 85.25 414 LYS A C 1
ATOM 3324 O O . LYS A 1 414 ? -49.424 0.162 74.508 1.00 85.25 414 LYS A O 1
ATOM 3329 N N . ILE A 1 415 ? -50.583 1.118 76.166 1.00 84.81 415 ILE A N 1
ATOM 3330 C CA . ILE A 1 415 ? -50.144 2.488 75.853 1.00 84.81 415 ILE A CA 1
ATOM 3331 C C . ILE A 1 415 ? -48.631 2.645 76.056 1.00 84.81 415 ILE A C 1
ATOM 3333 O O . ILE A 1 415 ? -47.966 3.220 75.195 1.00 84.81 415 ILE A O 1
ATOM 3337 N N . ILE A 1 416 ? -48.074 2.104 77.144 1.00 86.62 416 ILE A N 1
ATOM 3338 C CA . ILE A 1 416 ? -46.623 2.119 77.386 1.00 86.62 416 ILE A CA 1
ATOM 3339 C C . ILE A 1 416 ? -45.883 1.366 76.280 1.00 86.62 416 ILE A C 1
ATOM 3341 O O . ILE A 1 416 ? -44.901 1.883 75.757 1.00 86.62 416 ILE A O 1
ATOM 3345 N N . GLN A 1 417 ? -46.370 0.190 75.878 1.00 86.81 417 GLN A N 1
ATOM 3346 C CA . GLN A 1 417 ? -45.775 -0.579 74.782 1.00 86.81 417 GLN A CA 1
ATOM 3347 C C . GLN A 1 417 ? -45.801 0.194 73.458 1.00 86.81 417 GLN A C 1
ATOM 3349 O O . GLN A 1 417 ? -44.803 0.208 72.743 1.00 86.81 417 GLN A O 1
ATOM 3354 N N . ILE A 1 418 ? -46.902 0.886 73.142 1.00 84.94 418 ILE A N 1
ATOM 3355 C CA . ILE A 1 418 ? -46.996 1.738 71.946 1.00 84.94 418 ILE A CA 1
ATOM 3356 C C . ILE A 1 418 ? -46.015 2.919 72.034 1.00 84.94 418 ILE A C 1
ATOM 3358 O O . ILE A 1 418 ? -45.356 3.237 71.045 1.00 84.94 418 ILE A O 1
ATOM 3362 N N . ALA A 1 419 ? -45.878 3.554 73.202 1.00 84.94 419 ALA A N 1
ATOM 3363 C CA . ALA A 1 419 ? -44.943 4.660 73.410 1.00 84.94 419 ALA A CA 1
ATOM 3364 C C . ALA A 1 419 ? -43.474 4.212 73.308 1.00 84.94 419 ALA A C 1
ATOM 3366 O O . ALA A 1 419 ? -42.682 4.868 72.635 1.00 84.94 419 ALA A O 1
ATOM 3367 N N . GLN A 1 420 ? -43.126 3.073 73.915 1.00 88.31 420 GLN A N 1
ATOM 3368 C CA . GLN A 1 420 ? -41.799 2.462 73.806 1.00 88.31 420 GLN A CA 1
ATOM 3369 C C . GLN A 1 420 ? -41.488 2.069 72.364 1.00 88.31 420 GLN A C 1
ATOM 3371 O O . GLN A 1 420 ? -40.425 2.415 71.859 1.00 88.31 420 GLN A O 1
ATOM 3376 N N . LYS A 1 421 ? -42.435 1.425 71.669 1.00 87.00 421 LYS A N 1
ATOM 3377 C CA . LYS A 1 421 ? -42.287 1.086 70.251 1.00 87.00 421 LYS A CA 1
ATOM 3378 C C . LYS A 1 421 ? -42.036 2.334 69.408 1.00 87.00 421 LYS A C 1
ATOM 3380 O O . LYS A 1 421 ? -41.099 2.349 68.624 1.00 87.00 421 LYS A O 1
ATOM 3385 N N . LYS A 1 422 ? -42.799 3.409 69.627 1.00 87.62 422 LYS A N 1
ATOM 3386 C CA . LYS A 1 422 ? -42.591 4.680 68.922 1.00 87.62 422 LYS A CA 1
ATOM 3387 C C . LYS A 1 422 ? -41.210 5.281 69.197 1.00 87.62 422 LYS A C 1
ATOM 3389 O O . LYS A 1 422 ? -40.598 5.777 68.262 1.00 87.62 422 LYS A O 1
ATOM 3394 N N . ALA A 1 423 ? -40.721 5.222 70.437 1.00 88.25 423 ALA A N 1
ATOM 3395 C CA . ALA A 1 423 ? -39.381 5.697 70.790 1.00 88.25 423 ALA A CA 1
ATOM 3396 C C . ALA A 1 423 ? -38.272 4.884 70.093 1.00 88.25 423 ALA A C 1
ATOM 3398 O O . ALA A 1 423 ? -37.300 5.454 69.594 1.00 88.25 423 ALA A O 1
ATOM 3399 N N . MET A 1 424 ? -38.438 3.559 70.006 1.00 88.62 424 MET A N 1
ATOM 3400 C CA . MET A 1 424 ? -37.526 2.688 69.257 1.00 88.62 424 MET A CA 1
ATOM 3401 C C . MET A 1 424 ? -37.588 2.971 67.750 1.00 88.62 424 MET A C 1
ATOM 3403 O O . MET A 1 424 ? -36.544 3.082 67.115 1.00 88.62 424 MET A O 1
ATOM 3407 N N . ASP A 1 425 ? -38.784 3.163 67.187 1.00 85.62 425 ASP A N 1
ATOM 3408 C CA . ASP A 1 425 ? -38.969 3.503 65.772 1.00 85.62 425 ASP A CA 1
ATOM 3409 C C . ASP A 1 425 ? -38.340 4.869 65.431 1.00 85.62 425 ASP A C 1
ATOM 3411 O O . ASP A 1 425 ? -37.714 5.010 64.380 1.00 85.62 425 ASP A O 1
ATOM 3415 N N . THR A 1 426 ? -38.446 5.870 66.318 1.00 86.50 426 THR A N 1
ATOM 3416 C CA . THR A 1 426 ? -37.773 7.169 66.134 1.00 86.50 426 THR A CA 1
ATOM 3417 C C . THR A 1 426 ? -36.256 7.044 66.204 1.00 86.50 426 THR A C 1
ATOM 3419 O O . THR A 1 426 ? -35.574 7.607 65.355 1.00 86.50 426 THR A O 1
ATOM 3422 N N . SER A 1 427 ? -35.726 6.250 67.138 1.00 89.44 427 SER A N 1
ATOM 3423 C CA . SER A 1 427 ? -34.285 5.986 67.223 1.00 89.44 427 SER A CA 1
ATOM 3424 C C . SER A 1 427 ? -33.771 5.267 65.969 1.00 89.44 427 SER A C 1
ATOM 3426 O O . SER A 1 427 ? -32.758 5.666 65.401 1.00 89.44 427 SER A O 1
ATOM 3428 N N . ALA A 1 428 ? -34.508 4.276 65.461 1.00 87.69 428 ALA A N 1
ATOM 3429 C CA . ALA A 1 428 ? -34.166 3.597 64.213 1.00 87.69 428 ALA A CA 1
ATOM 3430 C C . ALA A 1 428 ? -34.243 4.536 62.993 1.00 87.69 428 ALA A C 1
ATOM 3432 O O . ALA A 1 428 ? -33.452 4.413 62.056 1.00 87.69 428 ALA A O 1
ATOM 3433 N N . ALA A 1 429 ? -35.186 5.485 62.977 1.00 84.06 429 ALA A N 1
ATOM 3434 C CA . ALA A 1 429 ? -35.269 6.502 61.930 1.00 84.06 429 ALA A CA 1
ATOM 3435 C C . ALA A 1 429 ? -34.082 7.481 61.978 1.00 84.06 429 ALA A C 1
ATOM 3437 O O . ALA A 1 429 ? -33.549 7.833 60.925 1.00 84.06 429 ALA A O 1
ATOM 3438 N N . GLU A 1 430 ? -33.633 7.875 63.171 1.00 88.81 430 GLU A N 1
ATOM 3439 C CA . GLU A 1 430 ? -32.437 8.703 63.365 1.00 88.81 430 GLU A CA 1
ATOM 3440 C C . GLU A 1 430 ? -31.164 7.985 62.897 1.00 88.81 430 GLU A C 1
ATOM 3442 O O . GLU A 1 430 ? -30.363 8.574 62.168 1.00 88.81 430 GLU A O 1
ATOM 3447 N N . GLU A 1 431 ? -31.007 6.697 63.216 1.00 89.81 431 GLU A N 1
ATOM 3448 C CA . GLU A 1 431 ? -29.894 5.877 62.715 1.00 89.81 431 GLU A CA 1
ATOM 3449 C C . GLU A 1 431 ? -29.903 5.776 61.184 1.00 89.81 431 GLU A C 1
ATOM 3451 O O . GLU A 1 431 ? -28.872 5.977 60.535 1.00 89.81 431 GLU A O 1
ATOM 3456 N N . ARG A 1 432 ? -31.074 5.542 60.575 1.00 90.00 432 ARG A N 1
ATOM 3457 C CA . ARG A 1 432 ? -31.219 5.563 59.109 1.00 90.00 432 ARG A CA 1
ATOM 3458 C C . ARG A 1 432 ? -30.861 6.926 58.527 1.00 90.00 432 ARG A C 1
ATOM 3460 O O . ARG A 1 432 ? -30.200 6.980 57.494 1.00 90.00 432 ARG A O 1
ATOM 3467 N N . MET A 1 433 ? -31.258 8.020 59.174 1.00 88.94 433 MET A N 1
ATOM 3468 C CA . MET A 1 433 ? -30.907 9.369 58.730 1.00 88.94 433 MET A CA 1
ATOM 3469 C C . MET A 1 433 ? -29.394 9.603 58.799 1.00 88.94 433 MET A C 1
ATOM 3471 O O . MET A 1 433 ? -28.824 10.157 57.860 1.00 88.94 433 MET A O 1
ATOM 3475 N N . ALA A 1 434 ? -28.724 9.129 59.851 1.00 88.38 434 ALA A N 1
ATOM 3476 C CA . ALA A 1 434 ? -27.269 9.200 59.968 1.00 88.38 434 ALA A CA 1
ATOM 3477 C C . ALA A 1 434 ? -26.563 8.411 58.850 1.00 88.38 434 ALA A C 1
ATOM 3479 O O . ALA A 1 434 ? -25.624 8.923 58.232 1.00 88.38 434 ALA A O 1
ATOM 3480 N N . ILE A 1 435 ? -27.052 7.206 58.531 1.00 90.50 435 ILE A N 1
ATOM 3481 C CA . ILE A 1 435 ? -26.552 6.408 57.402 1.00 90.50 435 ILE A CA 1
ATOM 3482 C C . ILE A 1 435 ? -26.765 7.155 56.081 1.00 90.50 435 ILE A C 1
ATOM 3484 O O . ILE A 1 435 ? -25.814 7.312 55.318 1.00 90.50 435 ILE A O 1
ATOM 3488 N N . LEU A 1 436 ? -27.965 7.688 55.833 1.00 92.06 436 LEU A N 1
ATOM 3489 C CA . LEU A 1 436 ? -28.278 8.442 54.614 1.00 92.06 436 LEU A CA 1
ATOM 3490 C C . LEU A 1 436 ? -27.411 9.699 54.461 1.00 92.06 436 LEU A C 1
ATOM 3492 O O . LEU A 1 436 ? -27.007 10.031 53.350 1.00 92.06 436 LEU A O 1
ATOM 3496 N N . ILE A 1 437 ? -27.073 10.390 55.553 1.00 89.38 437 ILE A N 1
ATOM 3497 C CA . ILE A 1 437 ? -26.145 11.531 55.526 1.00 89.38 437 ILE A CA 1
ATOM 3498 C C . ILE A 1 437 ? -24.737 11.073 55.116 1.00 89.38 437 ILE A C 1
ATOM 3500 O O . ILE A 1 437 ? -24.098 11.717 54.279 1.00 89.38 437 ILE A O 1
ATOM 3504 N N . ALA A 1 438 ? -24.258 9.950 55.659 1.00 89.62 438 ALA A N 1
ATOM 3505 C CA . ALA A 1 438 ? -22.960 9.388 55.294 1.00 89.62 438 ALA A CA 1
ATOM 3506 C C . ALA A 1 438 ? -22.932 8.901 53.834 1.00 89.62 438 ALA A C 1
ATOM 3508 O O . ALA A 1 438 ? -21.960 9.141 53.115 1.00 89.62 438 ALA A O 1
ATOM 3509 N N . GLU A 1 439 ? -24.001 8.253 53.370 1.00 89.50 439 GLU A N 1
ATOM 3510 C CA . GLU A 1 439 ? -24.157 7.825 51.979 1.00 89.50 439 GLU A CA 1
ATOM 3511 C C . GLU A 1 439 ? -24.244 9.011 51.023 1.00 89.50 439 GLU A C 1
ATOM 3513 O O . GLU A 1 439 ? -23.559 9.001 50.001 1.00 89.50 439 GLU A O 1
ATOM 3518 N N . LYS A 1 440 ? -24.987 10.065 51.377 1.00 94.12 440 LYS A N 1
ATOM 3519 C CA . LYS A 1 440 ? -25.019 11.322 50.622 1.00 94.12 440 LYS A CA 1
ATOM 3520 C C . LYS A 1 440 ? -23.622 11.924 50.509 1.00 94.12 440 LYS A C 1
ATOM 3522 O O . LYS A 1 440 ? -23.202 12.257 49.411 1.00 94.12 440 LYS A O 1
ATOM 3527 N N . SER A 1 441 ? -22.871 12.014 51.608 1.00 90.00 441 SER A N 1
ATOM 3528 C CA . SER A 1 441 ? -21.501 12.542 51.576 1.00 90.00 441 SER A CA 1
ATOM 3529 C C . SER A 1 441 ? -20.589 11.722 50.654 1.00 90.00 441 SER A C 1
ATOM 3531 O O . SER A 1 441 ? -19.840 12.287 49.855 1.00 90.00 441 SER A O 1
ATOM 3533 N N . LYS A 1 442 ? -20.698 10.386 50.692 1.00 92.81 442 LYS A N 1
ATOM 3534 C CA . LYS A 1 442 ? -19.987 9.497 49.757 1.00 92.81 442 LYS A CA 1
ATOM 3535 C C . LYS A 1 442 ? -20.444 9.703 48.309 1.00 92.81 442 LYS A C 1
ATOM 3537 O O . LYS A 1 442 ? -19.611 9.669 47.405 1.00 92.81 442 LYS A O 1
ATOM 3542 N N . ALA A 1 443 ? -21.741 9.896 48.074 1.00 89.94 443 ALA A N 1
ATOM 3543 C CA . ALA A 1 443 ? -22.295 10.164 46.751 1.00 89.94 443 ALA A CA 1
ATOM 3544 C C . ALA A 1 443 ? -21.806 11.511 46.200 1.00 89.94 443 ALA A C 1
ATOM 3546 O O . ALA A 1 443 ? -21.367 11.560 45.055 1.00 89.94 443 ALA A O 1
ATOM 3547 N N . ASP A 1 444 ? -21.775 12.559 47.024 1.00 90.75 444 ASP A N 1
ATOM 3548 C CA . ASP A 1 444 ? -21.248 13.878 46.667 1.00 90.75 444 ASP A CA 1
ATOM 3549 C C . ASP A 1 444 ? -19.753 13.791 46.321 1.00 90.75 444 ASP A C 1
ATOM 3551 O O . ASP A 1 444 ? -19.326 14.291 45.281 1.00 90.75 444 ASP A O 1
ATOM 3555 N N . GLN A 1 445 ? -18.947 13.082 47.121 1.00 93.50 445 GLN A N 1
ATOM 3556 C CA . GLN A 1 445 ? -17.530 12.845 46.804 1.00 93.50 445 GLN A CA 1
ATOM 3557 C C . GLN A 1 445 ? -17.351 12.129 45.459 1.00 93.50 445 GLN A C 1
ATOM 3559 O O . GLN A 1 445 ? -16.535 12.553 44.638 1.00 93.50 445 GLN A O 1
ATOM 3564 N N . LYS A 1 446 ? -18.133 11.070 45.208 1.00 92.69 446 LYS A N 1
ATOM 3565 C CA . LYS A 1 446 ? -18.121 10.358 43.921 1.00 92.69 446 LYS A CA 1
ATOM 3566 C C . LYS A 1 446 ? -18.557 11.263 42.771 1.00 92.69 446 LYS A C 1
ATOM 3568 O O . LYS A 1 446 ? -17.942 11.218 41.711 1.00 92.69 446 LYS A O 1
ATOM 3573 N N . TYR A 1 447 ? -19.571 12.100 42.978 1.00 93.75 447 TYR A N 1
ATOM 3574 C CA . TYR A 1 447 ? -20.050 13.058 41.988 1.00 93.75 447 TYR A CA 1
ATOM 3575 C C . TYR A 1 447 ? -18.966 14.077 41.624 1.00 93.75 447 TYR A C 1
ATOM 3577 O O . TYR A 1 447 ? -18.698 14.284 40.442 1.00 93.75 447 TYR A O 1
ATOM 3585 N N . PHE A 1 448 ? -18.282 14.666 42.609 1.00 94.25 448 PHE A N 1
ATOM 3586 C CA . PHE A 1 448 ? -17.197 15.616 42.349 1.00 94.25 448 PHE A CA 1
ATOM 3587 C C . PHE A 1 448 ? -15.988 14.963 41.672 1.00 94.25 448 PHE A C 1
ATOM 3589 O O . PHE A 1 448 ? -15.412 15.561 40.762 1.00 94.25 448 PHE A O 1
ATOM 3596 N N . ALA A 1 449 ? -15.630 13.735 42.058 1.00 91.94 449 ALA A N 1
ATOM 3597 C CA . ALA A 1 449 ? -14.587 12.971 41.377 1.00 91.94 449 ALA A CA 1
ATOM 3598 C C . ALA A 1 449 ? -14.961 12.702 39.909 1.00 91.94 449 ALA A C 1
ATOM 3600 O O . ALA A 1 449 ? -14.201 13.051 39.010 1.00 91.94 449 ALA A O 1
ATOM 3601 N N . ALA A 1 450 ? -16.175 12.203 39.655 1.00 91.50 450 ALA A N 1
ATOM 3602 C CA . ALA A 1 450 ? -16.674 11.962 38.303 1.00 91.50 450 ALA A CA 1
ATOM 3603 C C . ALA A 1 450 ? -16.757 13.252 37.470 1.00 91.50 450 ALA A C 1
ATOM 3605 O O . ALA A 1 450 ? -16.461 13.240 36.277 1.00 91.50 450 ALA A O 1
ATOM 3606 N N . ARG A 1 451 ? -17.118 14.386 38.085 1.00 93.69 451 ARG A N 1
ATOM 3607 C CA . ARG A 1 451 ? -17.144 15.700 37.428 1.00 93.69 451 ARG A CA 1
ATOM 3608 C C . ARG A 1 451 ? -15.741 16.144 37.011 1.00 93.69 451 ARG A C 1
ATOM 3610 O O . ARG A 1 451 ? -15.561 16.582 35.879 1.00 93.69 451 ARG A O 1
ATOM 3617 N N . LYS A 1 452 ? -14.751 15.985 37.894 1.00 96.25 452 LYS A N 1
ATOM 3618 C CA . LYS A 1 452 ? -13.342 16.288 37.607 1.00 96.25 452 LYS A CA 1
ATOM 3619 C C . LYS A 1 452 ? -12.788 15.399 36.488 1.00 96.25 452 LYS A C 1
ATOM 3621 O O . LYS A 1 452 ? -12.095 15.894 35.596 1.00 96.25 452 LYS A O 1
ATOM 3626 N N . ASP A 1 453 ? -13.121 14.112 36.506 1.00 90.75 453 ASP A N 1
ATOM 3627 C CA . ASP A 1 453 ? -12.738 13.180 35.445 1.00 90.75 453 ASP A CA 1
ATOM 3628 C C . ASP A 1 453 ? -13.407 13.555 34.117 1.00 90.75 453 ASP A C 1
ATOM 3630 O O . ASP A 1 453 ? -12.739 13.604 33.084 1.00 90.75 453 ASP A O 1
ATOM 3634 N N . ALA A 1 454 ? -14.695 13.912 34.133 1.00 94.50 454 ALA A N 1
ATOM 3635 C CA . ALA A 1 454 ? -15.415 14.383 32.952 1.00 94.50 454 ALA A CA 1
ATOM 3636 C C . ALA A 1 454 ? -14.799 15.666 32.365 1.00 94.50 454 ALA A C 1
ATOM 3638 O O . ALA A 1 454 ? -14.628 15.760 31.149 1.00 94.50 454 ALA A O 1
ATOM 3639 N N . ASP A 1 455 ? -14.411 16.633 33.200 1.00 94.75 455 ASP A N 1
ATOM 3640 C CA . ASP A 1 455 ? -13.722 17.850 32.750 1.00 94.75 455 ASP A CA 1
ATOM 3641 C C . ASP A 1 455 ? -12.344 17.537 32.147 1.00 94.75 455 ASP A C 1
ATOM 3643 O O . ASP A 1 455 ? -11.973 18.096 31.110 1.00 94.75 455 ASP A O 1
ATOM 3647 N N . THR A 1 456 ? -11.612 16.586 32.734 1.00 93.19 456 THR A N 1
ATOM 3648 C CA . THR A 1 456 ? -10.326 16.107 32.201 1.00 93.19 456 THR A CA 1
ATOM 3649 C C . THR A 1 456 ? -10.512 15.461 30.826 1.00 93.19 456 THR A C 1
ATOM 3651 O O . THR A 1 456 ? -9.827 15.833 29.872 1.00 93.19 456 THR A O 1
ATOM 3654 N N . ARG A 1 457 ? -11.511 14.582 30.674 1.00 91.06 457 ARG A N 1
ATOM 3655 C CA . ARG A 1 457 ? -11.855 13.963 29.383 1.00 91.06 457 ARG A CA 1
ATOM 3656 C C . ARG A 1 457 ? -12.314 14.984 28.346 1.00 91.06 457 ARG A C 1
ATOM 3658 O O . ARG A 1 457 ? -11.910 14.896 27.192 1.00 91.06 457 ARG A O 1
ATOM 3665 N N . ASN A 1 458 ? -13.092 15.994 28.732 1.00 93.12 458 ASN A N 1
ATOM 3666 C CA . ASN A 1 458 ? -13.486 17.075 27.823 1.00 93.12 458 ASN A CA 1
ATOM 3667 C C . ASN A 1 458 ? -12.282 17.889 27.325 1.00 93.12 458 ASN A C 1
ATOM 3669 O O . ASN A 1 458 ? -12.251 18.310 26.165 1.00 93.12 458 ASN A O 1
ATOM 3673 N N . ASN A 1 459 ? -11.274 18.106 28.173 1.00 93.12 459 ASN A N 1
ATOM 3674 C CA . ASN A 1 459 ? -10.025 18.749 27.766 1.00 93.12 459 ASN A CA 1
ATOM 3675 C C . ASN A 1 459 ? -9.223 17.876 26.791 1.00 93.12 459 ASN A C 1
ATOM 3677 O O . ASN A 1 459 ? -8.773 18.385 25.764 1.00 93.12 459 ASN A O 1
ATOM 3681 N N . GLU A 1 460 ? -9.112 16.571 27.052 1.00 93.62 460 GLU A N 1
ATOM 3682 C CA . GLU A 1 460 ? -8.488 15.614 26.127 1.00 93.62 460 GLU A CA 1
ATOM 3683 C C . GLU A 1 460 ? -9.203 15.590 24.770 1.00 93.62 460 GLU A C 1
ATOM 3685 O O . GLU A 1 460 ? -8.552 15.713 23.735 1.00 93.62 460 GLU A O 1
ATOM 3690 N N . ILE A 1 461 ? -10.541 15.532 24.754 1.00 93.25 461 ILE A N 1
ATOM 3691 C CA . ILE A 1 461 ? -11.344 15.569 23.521 1.00 93.25 461 ILE A CA 1
ATOM 3692 C C . ILE A 1 461 ? -11.074 16.854 22.731 1.00 93.25 461 ILE A C 1
ATOM 3694 O O . ILE A 1 461 ? -10.918 16.802 21.511 1.00 93.25 461 ILE A O 1
ATOM 3698 N N . ARG A 1 462 ? -11.002 18.014 23.397 1.00 96.44 462 ARG A N 1
ATOM 3699 C CA . ARG A 1 462 ? -10.672 19.285 22.729 1.00 96.44 462 ARG A CA 1
ATOM 3700 C C . ARG A 1 462 ? -9.269 19.267 22.127 1.00 96.44 462 ARG A C 1
ATOM 3702 O O . ARG A 1 462 ? -9.112 19.677 20.978 1.00 96.44 462 ARG A O 1
ATOM 3709 N N . SER A 1 463 ? -8.285 18.754 22.862 1.00 94.25 463 SER A N 1
ATOM 3710 C CA . SER A 1 463 ? -6.908 18.604 22.378 1.00 94.25 463 SER A CA 1
ATOM 3711 C C . SER A 1 463 ? -6.834 17.675 21.160 1.00 94.25 463 SER A C 1
ATOM 3713 O O . SER A 1 463 ? -6.294 18.054 20.121 1.00 94.25 463 SER A O 1
ATOM 3715 N N . LEU A 1 464 ? -7.480 16.507 21.233 1.00 93.75 464 LEU A N 1
ATOM 3716 C CA . LEU A 1 464 ? -7.546 15.540 20.135 1.00 93.75 464 LEU A CA 1
ATOM 3717 C C . LEU A 1 464 ? -8.257 16.110 18.906 1.00 93.75 464 LEU A C 1
ATOM 3719 O O . LEU A 1 464 ? -7.794 15.911 17.787 1.00 93.75 464 LEU A O 1
ATOM 3723 N N . ARG A 1 465 ? -9.349 16.865 19.083 1.00 95.00 465 ARG A N 1
ATOM 3724 C CA . ARG A 1 465 ? -10.027 17.552 17.970 1.00 95.00 465 ARG A CA 1
ATOM 3725 C C . ARG A 1 465 ? -9.122 18.580 17.303 1.00 95.00 465 ARG A C 1
ATOM 3727 O O . ARG A 1 465 ? -9.077 18.634 16.077 1.00 95.00 465 ARG A O 1
ATOM 3734 N N . HIS A 1 466 ? -8.387 19.366 18.088 1.00 94.94 466 HIS A N 1
ATOM 3735 C CA . HIS A 1 466 ? -7.432 20.330 17.549 1.00 94.94 466 HIS A CA 1
ATOM 3736 C C . HIS A 1 466 ? -6.300 19.630 16.780 1.00 94.94 466 HIS A C 1
ATOM 3738 O O . HIS A 1 466 ? -5.988 20.012 15.652 1.00 94.94 466 HIS A O 1
ATOM 3744 N N . GLN A 1 467 ? -5.745 18.550 17.338 1.00 95.00 467 GLN A N 1
ATOM 3745 C CA . GLN A 1 467 ? -4.724 17.741 16.675 1.00 95.00 467 GLN A CA 1
ATOM 3746 C C . GLN A 1 467 ? -5.247 17.100 15.380 1.00 95.00 467 GLN A C 1
ATOM 3748 O O . GLN A 1 467 ? -4.553 17.127 14.366 1.00 95.00 467 GLN A O 1
ATOM 3753 N N . ASN A 1 468 ? -6.476 16.580 15.381 1.00 92.94 468 ASN A N 1
ATOM 3754 C CA . ASN A 1 468 ? -7.098 15.984 14.199 1.00 92.94 468 ASN A CA 1
ATOM 3755 C C . ASN A 1 468 ? -7.370 17.029 13.102 1.00 92.94 468 ASN A C 1
ATOM 3757 O O . ASN A 1 468 ? -7.103 16.782 11.928 1.00 92.94 468 ASN A O 1
ATOM 3761 N N . SER A 1 469 ? -7.815 18.234 13.479 1.00 93.56 469 SER A N 1
ATOM 3762 C CA . SER A 1 469 ? -7.955 19.360 12.546 1.00 93.56 469 SER A CA 1
ATOM 3763 C C . SER A 1 469 ? -6.618 19.708 11.888 1.00 93.56 469 SER A C 1
ATOM 3765 O O . SER A 1 469 ? -6.553 19.848 10.670 1.00 93.56 469 SER A O 1
ATOM 3767 N N . LYS A 1 470 ? -5.534 19.775 12.673 1.00 96.38 470 LYS A N 1
ATOM 3768 C CA . LYS A 1 470 ? -4.186 20.048 12.157 1.00 96.38 470 LYS A CA 1
ATOM 3769 C C . LYS A 1 470 ? -3.676 18.921 11.256 1.00 96.38 470 LYS A C 1
ATOM 3771 O O . LYS A 1 470 ? -3.095 19.182 10.211 1.00 96.38 470 LYS A O 1
ATOM 3776 N N . SER A 1 471 ? -3.928 17.665 11.626 1.00 90.69 471 SER A N 1
ATOM 3777 C CA . SER A 1 471 ? -3.608 16.511 10.778 1.00 90.69 471 SER A CA 1
ATOM 3778 C C . SER A 1 471 ? -4.373 16.553 9.453 1.00 90.69 471 SER A C 1
ATOM 3780 O O . SER A 1 471 ? -3.803 16.253 8.409 1.00 90.69 471 SER A O 1
ATOM 3782 N N . SER A 1 472 ? -5.645 16.951 9.477 1.00 94.31 472 SER A N 1
ATOM 3783 C CA . SER A 1 472 ? -6.473 17.095 8.273 1.00 94.31 472 SER A CA 1
ATOM 3784 C C . SER A 1 472 ? -5.958 18.208 7.355 1.00 94.31 472 SER A C 1
ATOM 3786 O O . SER A 1 472 ? -5.910 18.022 6.141 1.00 94.31 472 SER A O 1
ATOM 3788 N N . GLU A 1 473 ? -5.507 19.329 7.923 1.00 96.12 473 GLU A N 1
ATOM 3789 C CA . GLU A 1 473 ? -4.865 20.418 7.177 1.00 96.12 473 GLU A CA 1
ATOM 3790 C C . GLU A 1 473 ? -3.546 19.967 6.529 1.00 96.12 473 GLU A C 1
ATOM 3792 O O . GLU A 1 473 ? -3.333 20.203 5.342 1.00 96.12 473 GLU A O 1
ATOM 3797 N N . ILE A 1 474 ? -2.700 19.234 7.263 1.00 95.44 474 ILE A N 1
ATOM 3798 C CA . ILE A 1 474 ? -1.458 18.655 6.722 1.00 95.44 474 ILE A CA 1
ATOM 3799 C C . ILE A 1 474 ? -1.767 17.688 5.572 1.00 95.44 474 ILE A C 1
ATOM 3801 O O . ILE A 1 474 ? -1.114 17.737 4.533 1.00 95.44 474 ILE A O 1
ATOM 3805 N N . ILE A 1 475 ? -2.780 16.829 5.717 1.00 94.44 475 ILE A N 1
ATOM 3806 C CA . ILE A 1 475 ? -3.201 15.911 4.648 1.00 94.44 475 ILE A CA 1
ATOM 3807 C C . ILE A 1 475 ? -3.674 16.691 3.415 1.00 94.44 475 ILE A C 1
ATOM 3809 O O . ILE A 1 475 ? -3.337 16.311 2.294 1.00 94.44 475 ILE A O 1
ATOM 3813 N N . ALA A 1 476 ? -4.432 17.777 3.593 1.00 94.38 476 ALA A N 1
ATOM 3814 C CA . ALA A 1 476 ? -4.869 18.623 2.485 1.00 94.38 476 ALA A CA 1
ATOM 3815 C C . ALA A 1 476 ? -3.677 19.272 1.758 1.00 94.38 476 ALA A C 1
ATOM 3817 O O . ALA A 1 476 ? -3.620 19.225 0.531 1.00 94.38 476 ALA A O 1
ATOM 3818 N N . GLN A 1 477 ? -2.691 19.785 2.502 1.00 95.81 477 GLN A N 1
ATOM 3819 C CA . GLN A 1 477 ? -1.453 20.333 1.934 1.00 95.81 477 GLN A CA 1
ATOM 3820 C C . GLN A 1 477 ? -0.648 19.271 1.172 1.00 95.81 477 GLN A C 1
ATOM 3822 O O . GLN A 1 477 ? -0.181 19.526 0.066 1.00 95.81 477 GLN A O 1
ATOM 3827 N N . LEU A 1 478 ? -0.518 18.059 1.723 1.00 94.00 478 LEU A N 1
ATOM 3828 C CA . LEU A 1 478 ? 0.171 16.953 1.051 1.00 94.00 478 LEU A CA 1
ATOM 3829 C C . LEU A 1 478 ? -0.537 16.530 -0.243 1.00 94.00 478 LEU A C 1
ATOM 3831 O O . LEU A 1 478 ? 0.137 16.258 -1.233 1.00 94.00 478 LEU A O 1
ATOM 3835 N N . LYS A 1 479 ? -1.877 16.514 -0.264 1.00 96.25 479 LYS A N 1
ATOM 3836 C CA . LYS A 1 479 ? -2.658 16.236 -1.482 1.00 96.25 479 LYS A CA 1
ATOM 3837 C C . LYS A 1 479 ? -2.458 17.305 -2.555 1.00 96.25 479 LYS A C 1
ATOM 3839 O O . LYS A 1 479 ? -2.327 16.960 -3.728 1.00 96.25 479 LYS A O 1
ATOM 3844 N N . ASP A 1 480 ? -2.420 18.580 -2.171 1.00 95.94 480 ASP A N 1
ATOM 3845 C CA . ASP A 1 480 ? -2.159 19.669 -3.117 1.00 95.94 480 ASP A CA 1
ATOM 3846 C C . ASP A 1 480 ? -0.738 19.575 -3.699 1.00 95.94 480 ASP A C 1
ATOM 3848 O O . ASP A 1 480 ? -0.559 19.612 -4.916 1.00 95.94 480 ASP A O 1
ATOM 3852 N N . LEU A 1 481 ? 0.267 19.309 -2.856 1.00 95.12 481 LEU A N 1
ATOM 3853 C CA . LEU A 1 481 ? 1.642 19.054 -3.303 1.00 95.12 481 LEU A CA 1
ATOM 3854 C C . LEU A 1 481 ? 1.745 17.835 -4.231 1.00 95.12 481 LEU A C 1
ATOM 3856 O O . LEU A 1 481 ? 2.474 17.873 -5.222 1.00 95.12 481 LEU A O 1
ATOM 3860 N N . GLU A 1 482 ? 1.015 16.754 -3.950 1.00 95.50 482 GLU A N 1
ATOM 3861 C CA . GLU A 1 482 ? 0.961 15.590 -4.839 1.00 95.50 482 GLU A CA 1
ATOM 3862 C C . GLU A 1 482 ? 0.365 15.957 -6.208 1.00 95.50 482 GLU A C 1
ATOM 3864 O O . GLU A 1 482 ? 0.908 15.564 -7.242 1.00 95.50 482 GLU A O 1
ATOM 3869 N N . SER A 1 483 ? -0.712 16.748 -6.233 1.00 96.25 483 SER A N 1
ATOM 3870 C CA . SER A 1 483 ? -1.336 17.245 -7.467 1.00 96.25 483 SER A CA 1
ATOM 3871 C C . SER A 1 483 ? -0.371 18.106 -8.295 1.00 96.25 483 SER A C 1
ATOM 3873 O O . SER A 1 483 ? -0.216 17.904 -9.507 1.00 96.25 483 SER A O 1
ATOM 3875 N N . GLN A 1 484 ? 0.353 19.017 -7.636 1.00 95.88 484 GLN A N 1
ATOM 3876 C CA . GLN A 1 484 ? 1.378 19.846 -8.273 1.00 95.88 484 GLN A CA 1
ATOM 3877 C C . GLN A 1 484 ? 2.520 18.990 -8.844 1.00 95.88 484 GLN A C 1
ATOM 3879 O O . GLN A 1 484 ? 2.913 19.176 -9.998 1.00 95.88 484 GLN A O 1
ATOM 3884 N N . ASN A 1 485 ? 2.998 17.993 -8.094 1.00 93.81 485 ASN A N 1
ATOM 3885 C CA . ASN A 1 485 ? 4.038 17.069 -8.555 1.00 93.81 485 ASN A CA 1
ATOM 3886 C C . ASN A 1 485 ? 3.581 16.209 -9.740 1.00 93.81 485 ASN A C 1
ATOM 3888 O O . ASN A 1 485 ? 4.342 16.028 -10.689 1.00 93.81 485 ASN A O 1
ATOM 3892 N N . ARG A 1 486 ? 2.338 15.710 -9.733 1.00 96.00 486 ARG A N 1
ATOM 3893 C CA . ARG A 1 486 ? 1.758 14.980 -10.876 1.00 96.00 486 ARG A CA 1
ATOM 3894 C C . ARG A 1 486 ? 1.704 15.854 -12.127 1.00 96.00 486 ARG A C 1
ATOM 3896 O O . ARG A 1 486 ? 2.046 15.388 -13.211 1.00 96.00 486 ARG A O 1
ATOM 3903 N N . THR A 1 487 ? 1.333 17.122 -11.969 1.00 95.44 487 THR A N 1
ATOM 3904 C CA . THR A 1 487 ? 1.321 18.098 -13.068 1.00 95.44 487 THR A CA 1
ATOM 3905 C C . THR A 1 487 ? 2.732 18.354 -13.602 1.00 95.44 487 THR A C 1
ATOM 3907 O O . THR A 1 487 ? 2.944 18.349 -14.814 1.00 95.44 487 THR A O 1
ATOM 3910 N N . LEU A 1 488 ? 3.719 18.520 -12.714 1.00 95.81 488 LEU A N 1
ATOM 3911 C CA . LEU A 1 488 ? 5.121 18.689 -13.099 1.00 95.81 488 LEU A CA 1
ATOM 3912 C C . LEU A 1 488 ? 5.659 17.466 -13.853 1.00 95.81 488 LEU A C 1
ATOM 3914 O O . LEU A 1 488 ? 6.293 17.636 -14.892 1.00 95.81 488 LEU A O 1
ATOM 3918 N N . LEU A 1 489 ? 5.376 16.251 -13.374 1.00 93.25 489 LEU A N 1
ATOM 3919 C CA . LEU A 1 489 ? 5.762 15.015 -14.059 1.00 93.25 489 LEU A CA 1
ATOM 3920 C C . LEU A 1 489 ? 5.133 14.924 -15.452 1.00 93.25 489 LEU A C 1
ATOM 3922 O O . LEU A 1 489 ? 5.851 14.673 -16.412 1.00 93.25 489 LEU A O 1
ATOM 3926 N N . GLY A 1 490 ? 3.837 15.223 -15.587 1.00 96.50 490 GLY A N 1
ATOM 3927 C CA . GLY A 1 490 ? 3.172 15.255 -16.894 1.00 96.50 490 GLY A CA 1
ATOM 3928 C C . GLY A 1 490 ? 3.801 16.265 -17.862 1.00 96.50 490 GLY A C 1
ATOM 3929 O O . GLY A 1 490 ? 3.971 15.974 -19.046 1.00 96.50 490 GLY A O 1
ATOM 3930 N N . ASN A 1 491 ? 4.211 17.434 -17.362 1.00 95.44 491 ASN A N 1
ATOM 3931 C CA . ASN A 1 491 ? 4.919 18.432 -18.165 1.00 95.44 491 ASN A CA 1
ATOM 3932 C C . ASN A 1 491 ? 6.322 17.962 -18.581 1.00 95.44 491 ASN A C 1
ATOM 3934 O O . ASN A 1 491 ? 6.709 18.160 -19.733 1.00 95.44 491 ASN A O 1
ATOM 3938 N N . LEU A 1 492 ? 7.074 17.336 -17.671 1.00 94.00 492 LEU A N 1
ATOM 3939 C CA . LEU A 1 492 ? 8.400 16.784 -17.962 1.00 94.00 492 LEU A CA 1
ATOM 3940 C C . LEU A 1 492 ? 8.324 15.629 -18.965 1.00 94.00 492 LEU A C 1
ATOM 3942 O O . LEU A 1 492 ? 9.129 15.587 -19.893 1.00 94.00 492 LEU A O 1
ATOM 3946 N N . ASP A 1 493 ? 7.335 14.743 -18.840 1.00 94.62 493 ASP A N 1
ATOM 3947 C CA . ASP A 1 493 ? 7.101 13.662 -19.801 1.00 94.62 493 ASP A CA 1
ATOM 3948 C C . ASP A 1 493 ? 6.795 14.217 -21.192 1.00 94.62 493 ASP A C 1
ATOM 3950 O O . ASP A 1 493 ? 7.382 13.763 -22.177 1.00 94.62 493 ASP A O 1
ATOM 3954 N N . LYS A 1 494 ? 5.954 15.257 -21.279 1.00 97.25 494 LYS A N 1
ATOM 3955 C CA . LYS A 1 494 ? 5.670 15.940 -22.546 1.00 97.25 494 LYS A CA 1
ATOM 3956 C C . LYS A 1 494 ? 6.934 16.551 -23.161 1.00 97.25 494 LYS A C 1
ATOM 3958 O O . LYS A 1 494 ? 7.220 16.321 -24.335 1.00 97.25 494 LYS A O 1
ATOM 3963 N N . GLN A 1 495 ? 7.738 17.263 -22.369 1.00 95.25 495 GLN A N 1
ATOM 3964 C CA . GLN A 1 495 ? 9.014 17.817 -22.839 1.00 95.25 495 GLN A CA 1
ATOM 3965 C C . GLN A 1 495 ? 9.977 16.722 -23.314 1.00 95.25 495 GLN A C 1
ATOM 3967 O O . GLN A 1 495 ? 10.654 16.885 -24.327 1.00 95.25 495 GLN A O 1
ATOM 3972 N N . LEU A 1 496 ? 10.023 15.583 -22.621 1.00 93.75 496 LEU A N 1
ATOM 3973 C CA . LEU A 1 496 ? 10.854 14.444 -22.997 1.00 93.75 496 LEU A CA 1
ATOM 3974 C C . LEU A 1 496 ? 10.378 13.836 -24.325 1.00 93.75 496 LEU A C 1
ATOM 3976 O O . LEU A 1 496 ? 11.204 13.514 -25.183 1.00 93.75 496 LEU A O 1
ATOM 3980 N N . THR A 1 497 ? 9.063 13.716 -24.535 1.00 96.00 497 THR A N 1
ATOM 3981 C CA . THR A 1 497 ? 8.513 13.268 -25.823 1.00 96.00 497 THR A CA 1
ATOM 3982 C C . THR A 1 497 ? 8.818 14.244 -26.954 1.00 96.00 497 THR A C 1
ATOM 3984 O O . THR A 1 497 ? 9.260 13.800 -28.015 1.00 96.00 497 THR A O 1
ATOM 3987 N N . ASP A 1 498 ? 8.685 15.550 -26.716 1.00 95.94 498 ASP A N 1
ATOM 3988 C CA . ASP A 1 498 ? 8.977 16.589 -27.708 1.00 95.94 498 ASP A CA 1
ATOM 3989 C C . ASP A 1 498 ? 10.471 16.581 -28.080 1.00 95.94 498 ASP A C 1
ATOM 3991 O O . ASP A 1 498 ? 10.826 16.580 -29.260 1.00 95.94 498 ASP A O 1
ATOM 3995 N N . LEU A 1 499 ? 11.367 16.460 -27.090 1.00 94.00 499 LEU A N 1
ATOM 3996 C CA . LEU A 1 499 ? 12.812 16.337 -27.314 1.00 94.00 499 LEU A CA 1
ATOM 3997 C C . LEU A 1 499 ? 13.180 15.062 -28.079 1.00 94.00 499 LEU A C 1
ATOM 3999 O O . LEU A 1 499 ? 14.042 15.102 -28.957 1.00 94.00 499 LEU A O 1
ATOM 4003 N N . LYS A 1 500 ? 12.531 13.928 -27.789 1.00 95.88 500 LYS A N 1
ATOM 4004 C CA . LYS A 1 500 ? 12.733 12.682 -28.547 1.00 95.88 500 LYS A CA 1
ATOM 4005 C C . LYS A 1 500 ? 12.318 12.839 -30.007 1.00 95.88 500 LYS A C 1
ATOM 4007 O O . LYS A 1 500 ? 13.054 12.388 -30.884 1.00 95.88 500 LYS A O 1
ATOM 4012 N N . GLN A 1 501 ? 11.178 13.478 -30.272 1.00 95.69 501 GLN A N 1
ATOM 4013 C CA . GLN A 1 501 ? 10.715 13.744 -31.636 1.00 95.69 501 GLN A CA 1
ATOM 4014 C C . GLN A 1 501 ? 11.659 14.700 -32.375 1.00 95.69 501 GLN A C 1
ATOM 4016 O O . GLN A 1 501 ? 12.061 14.405 -33.500 1.00 95.69 501 GLN A O 1
ATOM 4021 N N . ALA A 1 502 ? 12.085 15.790 -31.731 1.00 95.25 502 ALA A N 1
ATOM 4022 C CA . ALA A 1 502 ? 13.050 16.729 -32.300 1.00 95.25 502 ALA A CA 1
ATOM 4023 C C . ALA A 1 502 ? 14.395 16.052 -32.613 1.00 95.25 502 ALA A C 1
ATOM 4025 O O . ALA A 1 502 ? 14.951 16.241 -33.693 1.00 95.25 502 ALA A O 1
ATOM 4026 N N . ASN A 1 503 ? 14.895 15.203 -31.712 1.00 93.56 503 ASN A N 1
ATOM 4027 C CA . ASN A 1 503 ? 16.137 14.466 -31.931 1.00 93.56 503 ASN A CA 1
ATOM 4028 C C . ASN A 1 503 ? 16.007 13.438 -33.069 1.00 93.56 503 ASN A C 1
ATOM 4030 O O . ASN A 1 503 ? 16.921 13.286 -33.876 1.00 93.56 503 ASN A O 1
ATOM 4034 N N . ALA A 1 504 ? 14.858 12.762 -33.186 1.00 95.31 504 ALA A N 1
ATOM 4035 C CA . ALA A 1 504 ? 14.581 11.877 -34.316 1.00 95.31 504 ALA A CA 1
ATOM 4036 C C . ALA A 1 504 ? 14.571 12.648 -35.648 1.00 95.31 504 ALA A C 1
ATOM 4038 O O . ALA A 1 504 ? 15.182 12.193 -36.616 1.00 95.31 504 ALA A O 1
ATOM 4039 N N . ALA A 1 505 ? 13.956 13.834 -35.687 1.00 95.56 505 ALA A N 1
ATOM 4040 C CA . ALA A 1 505 ? 13.972 14.702 -36.863 1.00 95.56 505 ALA A CA 1
ATOM 4041 C C . ALA A 1 505 ? 15.406 15.123 -37.237 1.00 95.56 505 ALA A C 1
ATOM 4043 O O . ALA A 1 505 ? 15.827 14.909 -38.375 1.00 95.56 505 ALA A O 1
ATOM 4044 N N . LEU A 1 506 ? 16.196 15.601 -36.269 1.00 94.25 506 LEU A N 1
ATOM 4045 C CA . LEU A 1 506 ? 17.603 15.964 -36.483 1.00 94.25 506 LEU A CA 1
ATOM 4046 C C . LEU A 1 506 ? 18.450 14.778 -36.962 1.00 94.25 506 LEU A C 1
ATOM 4048 O O . LEU A 1 506 ? 19.283 14.933 -37.850 1.00 94.25 506 LEU A O 1
ATOM 4052 N N . MET A 1 507 ? 18.224 13.575 -36.429 1.00 95.25 507 MET A N 1
ATOM 4053 C CA . MET A 1 507 ? 18.892 12.355 -36.897 1.00 95.25 507 MET A CA 1
ATOM 4054 C C . MET A 1 507 ? 18.558 12.041 -38.360 1.00 95.25 507 MET A C 1
ATOM 4056 O O . MET A 1 507 ? 19.450 11.678 -39.131 1.00 95.25 507 MET A O 1
ATOM 4060 N N . THR A 1 508 ? 17.294 12.196 -38.771 1.00 95.56 508 THR A N 1
ATOM 4061 C CA . THR A 1 508 ? 16.907 11.991 -40.176 1.00 95.56 508 THR A CA 1
ATOM 4062 C C . THR A 1 508 ? 17.515 13.037 -41.106 1.00 95.56 508 THR A C 1
ATOM 4064 O O . THR A 1 508 ? 17.974 12.688 -42.195 1.00 95.56 508 THR A O 1
ATOM 4067 N N . GLU A 1 509 ? 17.582 14.296 -40.671 1.00 95.44 509 GLU A N 1
ATOM 4068 C CA . GLU A 1 509 ? 18.202 15.379 -41.430 1.00 95.44 509 GLU A CA 1
ATOM 4069 C C . GLU A 1 509 ? 19.716 15.182 -41.555 1.00 95.44 509 GLU A C 1
ATOM 4071 O O . GLU A 1 509 ? 20.244 15.255 -42.662 1.00 95.44 509 GLU A O 1
ATOM 4076 N N . ASN A 1 510 ? 20.400 14.811 -40.469 1.00 92.88 510 ASN A N 1
ATOM 4077 C CA . ASN A 1 510 ? 21.823 14.468 -40.495 1.00 92.88 510 ASN A CA 1
ATOM 4078 C C . ASN A 1 510 ? 22.114 13.327 -41.470 1.00 92.88 510 ASN A C 1
ATOM 4080 O O . ASN A 1 510 ? 23.014 13.450 -42.297 1.00 92.88 510 ASN A O 1
ATOM 4084 N N . LYS A 1 511 ? 21.320 12.250 -41.443 1.00 95.44 511 LYS A N 1
ATOM 4085 C CA . LYS A 1 511 ? 21.478 11.140 -42.392 1.00 95.44 511 LYS A CA 1
ATOM 4086 C C . LYS A 1 511 ? 21.282 11.604 -43.837 1.00 95.44 511 LYS A C 1
ATOM 4088 O O . LYS A 1 511 ? 22.034 11.206 -44.722 1.00 95.44 511 LYS A O 1
ATOM 4093 N N . LYS A 1 512 ? 20.294 12.469 -44.087 1.00 95.75 512 LYS A N 1
ATOM 4094 C CA . LYS A 1 512 ? 20.060 13.058 -45.412 1.00 95.75 512 LYS A CA 1
ATOM 4095 C C . LYS A 1 512 ? 21.257 13.902 -45.862 1.00 95.75 512 LYS A C 1
ATOM 4097 O O . LYS A 1 512 ? 21.722 13.735 -46.989 1.00 95.75 512 LYS A O 1
ATOM 4102 N N . MET A 1 513 ? 21.788 14.753 -44.986 1.00 93.06 513 MET A N 1
ATOM 4103 C CA . MET A 1 513 ? 22.971 15.574 -45.259 1.00 93.06 513 MET A CA 1
ATOM 4104 C C . MET A 1 513 ? 24.218 14.725 -45.516 1.00 93.06 513 MET A C 1
ATOM 4106 O O . MET A 1 513 ? 24.959 15.002 -46.456 1.00 93.06 513 MET A O 1
ATOM 4110 N N . GLU A 1 514 ? 24.419 13.654 -44.750 1.00 94.69 514 GLU A N 1
ATOM 4111 C CA . GLU A 1 514 ? 25.516 12.706 -44.945 1.00 94.69 514 GLU A CA 1
ATOM 4112 C C . GLU A 1 514 ? 25.420 12.018 -46.314 1.00 94.69 514 GLU A C 1
ATOM 4114 O O . GLU A 1 514 ? 26.394 12.004 -47.067 1.00 94.69 514 GLU A O 1
ATOM 4119 N N . THR A 1 515 ? 24.232 11.534 -46.699 1.00 94.75 515 THR A N 1
ATOM 4120 C CA . THR A 1 515 ? 24.029 10.941 -48.034 1.00 94.75 515 THR A CA 1
ATOM 4121 C C . THR A 1 515 ? 24.265 11.943 -49.164 1.00 94.75 515 THR A C 1
ATOM 4123 O O . THR A 1 515 ? 24.951 11.619 -50.131 1.00 94.75 515 THR A O 1
ATOM 4126 N N . ALA A 1 516 ? 23.779 13.182 -49.025 1.00 94.94 516 ALA A N 1
ATOM 4127 C CA . ALA A 1 516 ? 23.996 14.234 -50.016 1.00 94.94 516 ALA A CA 1
ATOM 4128 C C . ALA A 1 516 ? 25.482 14.613 -50.140 1.00 94.94 516 ALA A C 1
ATOM 4130 O O . ALA A 1 516 ? 25.971 14.839 -51.247 1.00 94.94 516 ALA A O 1
ATOM 4131 N N . SER A 1 517 ? 26.206 14.644 -49.017 1.00 94.19 517 SER A N 1
ATOM 4132 C CA . SER A 1 517 ? 27.650 14.883 -48.975 1.00 94.19 517 SER A CA 1
ATOM 4133 C C . SER A 1 517 ? 28.427 13.771 -49.686 1.00 94.19 517 SER A C 1
ATOM 4135 O O . SER A 1 517 ? 29.263 14.055 -50.543 1.00 94.19 517 SER A O 1
ATOM 4137 N N . LEU A 1 518 ? 28.099 12.501 -49.414 1.00 94.50 518 LEU A N 1
ATOM 4138 C CA . LEU A 1 518 ? 28.715 11.354 -50.090 1.00 94.50 518 LEU A CA 1
ATOM 4139 C C . LEU A 1 518 ? 28.464 11.370 -51.603 1.00 94.50 518 LEU A C 1
ATOM 4141 O O . LEU A 1 518 ? 29.380 11.106 -52.383 1.00 94.50 518 LEU A O 1
ATOM 4145 N N . ASP A 1 519 ? 27.253 11.716 -52.037 1.00 93.94 519 ASP A N 1
ATOM 4146 C CA . ASP A 1 519 ? 26.936 11.831 -53.462 1.00 93.94 519 ASP A CA 1
ATOM 4147 C C . ASP A 1 519 ? 27.671 13.004 -54.126 1.00 93.94 519 ASP A C 1
ATOM 4149 O O . ASP A 1 519 ? 28.166 12.867 -55.249 1.00 93.94 519 ASP A O 1
ATOM 4153 N N . ALA A 1 520 ? 27.799 14.146 -53.443 1.00 91.88 520 ALA A N 1
ATOM 4154 C CA . ALA A 1 520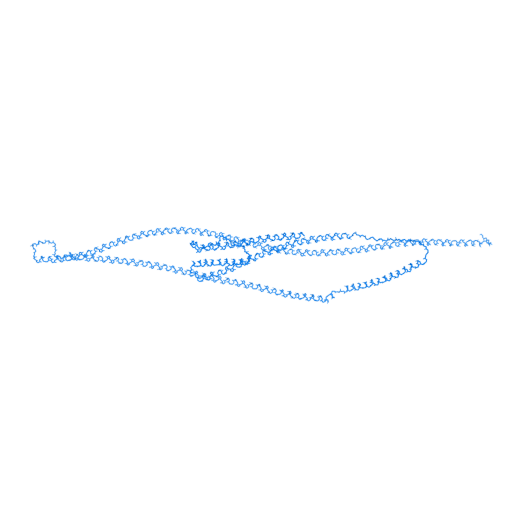 ? 28.600 15.272 -53.921 1.00 91.88 520 ALA A CA 1
ATOM 4155 C C . ALA A 1 520 ? 30.089 14.907 -54.039 1.00 91.88 520 ALA A C 1
ATOM 4157 O O . ALA A 1 520 ? 30.734 15.266 -55.028 1.00 91.88 520 ALA A O 1
ATOM 4158 N N . LEU A 1 521 ? 30.622 14.144 -53.081 1.00 94.44 521 LEU A N 1
ATOM 4159 C CA . LEU A 1 521 ? 32.002 13.664 -53.096 1.00 94.44 521 LEU A CA 1
ATOM 4160 C C . LEU A 1 521 ? 32.239 12.711 -54.276 1.00 94.44 521 LEU A C 1
ATOM 4162 O O . LEU A 1 521 ? 33.152 12.943 -55.065 1.00 94.44 521 LEU A O 1
ATOM 4166 N N . ARG A 1 522 ? 31.349 11.731 -54.493 1.00 94.62 522 ARG A N 1
ATOM 4167 C CA . ARG A 1 522 ? 31.399 10.829 -55.662 1.00 94.62 522 ARG A CA 1
ATOM 4168 C C . ARG A 1 522 ? 31.339 11.581 -56.992 1.00 94.62 522 ARG A C 1
ATOM 4170 O O . ARG A 1 522 ? 32.078 11.262 -57.922 1.00 94.62 522 ARG A O 1
ATOM 4177 N N . ARG A 1 523 ? 30.472 12.595 -57.099 1.00 94.88 523 ARG A N 1
ATOM 4178 C CA . ARG A 1 523 ? 30.402 13.463 -58.291 1.00 94.88 523 ARG A CA 1
ATOM 4179 C C . ARG A 1 523 ? 31.709 14.218 -58.503 1.00 94.88 523 ARG A C 1
ATOM 4181 O O . ARG A 1 523 ? 32.188 14.285 -59.631 1.00 94.88 523 ARG A O 1
ATOM 4188 N N . THR A 1 524 ? 32.295 14.744 -57.432 1.00 93.12 524 THR A N 1
ATOM 4189 C CA . THR A 1 524 ? 33.573 15.465 -57.482 1.00 93.12 524 THR A CA 1
ATOM 4190 C C . THR A 1 524 ? 34.709 14.547 -57.931 1.00 93.12 524 THR A C 1
ATOM 4192 O O . THR A 1 524 ? 35.468 14.917 -58.821 1.00 93.12 524 THR A O 1
ATOM 4195 N N . GLU A 1 525 ? 34.795 13.324 -57.403 1.00 94.38 525 GLU A N 1
ATOM 4196 C CA . GLU A 1 525 ? 35.772 12.320 -57.847 1.00 94.38 525 GLU A CA 1
ATOM 4197 C C . GLU A 1 525 ? 35.598 11.958 -59.328 1.00 94.38 525 GLU A C 1
ATOM 4199 O O . GLU A 1 525 ? 36.576 11.914 -60.077 1.00 94.38 525 GLU A O 1
ATOM 4204 N N . SER A 1 526 ? 34.354 11.762 -59.778 1.00 94.88 526 SER A N 1
ATOM 4205 C CA . SER A 1 526 ? 34.053 11.498 -61.188 1.00 94.88 526 SER A CA 1
ATOM 4206 C C . SER A 1 526 ? 34.482 12.655 -62.094 1.00 94.88 526 SER A C 1
ATOM 4208 O O . SER A 1 526 ? 35.082 12.421 -63.143 1.00 94.88 526 SER A O 1
ATOM 4210 N N . LEU A 1 527 ? 34.189 13.900 -61.706 1.00 92.31 527 LEU A N 1
ATOM 4211 C CA . LEU A 1 527 ? 34.608 15.087 -62.454 1.00 92.31 527 LEU A CA 1
ATOM 4212 C C . LEU A 1 527 ? 36.133 15.224 -62.467 1.00 92.31 527 LEU A C 1
ATOM 4214 O O . LEU A 1 527 ? 36.705 15.471 -63.523 1.00 92.31 527 LEU A O 1
ATOM 4218 N N . ASN A 1 528 ? 36.807 14.988 -61.339 1.00 93.69 528 ASN A N 1
ATOM 4219 C CA . ASN A 1 528 ? 38.269 15.003 -61.267 1.00 93.69 528 ASN A CA 1
ATOM 4220 C C . ASN A 1 528 ? 38.898 13.968 -62.205 1.00 93.69 528 ASN A C 1
ATOM 4222 O O . ASN A 1 528 ? 39.885 14.272 -62.875 1.00 93.69 528 ASN A O 1
ATOM 4226 N N . LYS A 1 529 ? 38.310 12.770 -62.310 1.00 94.56 529 LYS A N 1
ATOM 4227 C CA . LYS A 1 529 ? 38.757 11.752 -63.267 1.00 94.56 529 LYS A CA 1
ATOM 4228 C C . LYS A 1 529 ? 38.594 12.225 -64.714 1.00 94.56 529 LYS A C 1
ATOM 4230 O O . LYS A 1 529 ? 39.543 12.137 -65.483 1.00 94.56 529 LYS A O 1
ATOM 4235 N N . GLN A 1 530 ? 37.443 12.803 -65.062 1.00 94.44 530 GLN A N 1
ATOM 4236 C CA . GLN A 1 530 ? 37.219 13.372 -66.398 1.00 94.44 530 GLN A CA 1
ATOM 4237 C C . GLN A 1 530 ? 38.202 14.506 -66.716 1.00 94.44 530 GLN A C 1
ATOM 4239 O O . GLN A 1 530 ? 38.737 14.568 -67.820 1.00 94.44 530 GLN A O 1
ATOM 4244 N N . VAL A 1 531 ? 38.478 15.387 -65.750 1.00 92.50 531 VAL A N 1
ATOM 4245 C CA . VAL A 1 531 ? 39.472 16.460 -65.895 1.00 92.50 531 VAL A CA 1
ATOM 4246 C C . VAL A 1 531 ? 40.866 15.878 -66.124 1.00 92.50 531 VAL A C 1
ATOM 4248 O O . VAL A 1 531 ? 41.587 16.366 -66.995 1.00 92.50 531 VAL A O 1
ATOM 4251 N N . ALA A 1 532 ? 41.250 14.828 -65.394 1.00 94.19 532 ALA A N 1
ATOM 4252 C CA . ALA A 1 532 ? 42.529 14.150 -65.591 1.00 94.19 532 ALA A CA 1
ATOM 4253 C C . ALA A 1 532 ? 42.628 13.507 -66.986 1.00 94.19 532 ALA A C 1
ATOM 4255 O O . ALA A 1 532 ? 43.634 13.696 -67.672 1.00 94.19 532 ALA A O 1
ATOM 4256 N N . ASP A 1 533 ? 41.573 12.824 -67.439 1.00 93.81 533 ASP A N 1
ATOM 4257 C CA . ASP A 1 533 ? 41.507 12.201 -68.766 1.00 93.81 533 ASP A CA 1
ATOM 4258 C C . ASP A 1 533 ? 41.610 13.251 -69.886 1.00 93.81 533 ASP A C 1
ATOM 4260 O O . ASP A 1 533 ? 42.421 13.107 -70.804 1.00 93.81 533 ASP A O 1
ATOM 4264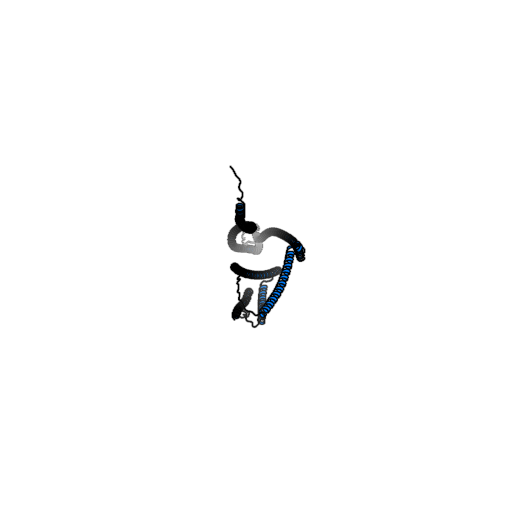 N N . LEU A 1 534 ? 40.865 14.359 -69.779 1.00 92.00 534 LEU A N 1
ATOM 4265 C CA . LEU A 1 534 ? 40.950 15.487 -70.713 1.00 92.00 534 LEU A CA 1
ATOM 4266 C C . LEU A 1 534 ? 42.337 16.137 -70.698 1.00 92.00 534 LEU A C 1
ATOM 4268 O O . LEU A 1 534 ? 42.884 16.447 -71.754 1.00 92.00 534 LEU A O 1
ATOM 4272 N N . THR A 1 535 ? 42.935 16.308 -69.519 1.00 93.50 535 THR A N 1
ATOM 4273 C CA . THR A 1 535 ? 44.292 16.858 -69.384 1.00 93.50 535 THR A CA 1
ATOM 4274 C C . THR A 1 535 ? 45.319 15.961 -70.075 1.00 93.50 535 THR A C 1
ATOM 4276 O O . THR A 1 535 ? 46.198 16.455 -70.781 1.00 93.50 535 THR A O 1
ATOM 4279 N N . ASN A 1 536 ? 45.206 14.640 -69.916 1.00 93.12 536 ASN A N 1
ATOM 4280 C CA . ASN A 1 536 ? 46.077 13.677 -70.586 1.00 93.12 536 ASN A CA 1
ATOM 4281 C C . ASN A 1 536 ? 45.880 13.688 -72.106 1.00 93.12 536 ASN A C 1
ATOM 4283 O O . ASN A 1 536 ? 46.861 13.644 -72.850 1.00 93.12 536 ASN A O 1
ATOM 4287 N N . LEU A 1 537 ? 44.635 13.814 -72.574 1.00 93.00 537 LEU A N 1
ATOM 4288 C CA . LEU A 1 537 ? 44.326 13.942 -73.996 1.00 93.00 537 LEU A CA 1
ATOM 4289 C C . LEU A 1 537 ? 44.942 15.212 -74.600 1.00 93.00 537 LEU A C 1
ATOM 4291 O O . LEU A 1 537 ? 45.542 15.146 -75.672 1.00 93.00 537 LEU A O 1
ATOM 4295 N N . VAL A 1 538 ? 44.844 16.352 -73.905 1.00 90.25 538 VAL A N 1
ATOM 4296 C CA . VAL A 1 538 ? 45.477 17.613 -74.326 1.00 90.25 538 VAL A CA 1
ATOM 4297 C C . VAL A 1 538 ? 46.992 17.447 -74.411 1.00 90.25 538 VAL A C 1
ATOM 4299 O O . VAL A 1 538 ? 47.560 17.714 -75.464 1.00 90.25 538 VAL A O 1
ATOM 4302 N N . LYS A 1 539 ? 47.639 16.901 -73.371 1.00 92.94 539 LYS A N 1
ATOM 4303 C CA . LYS A 1 539 ? 49.089 16.630 -73.384 1.00 92.94 539 LYS A CA 1
ATOM 4304 C C . LYS A 1 539 ? 49.508 15.734 -74.552 1.00 92.94 539 LYS A C 1
ATOM 4306 O O . LYS A 1 539 ? 50.512 16.004 -75.205 1.00 92.94 539 LYS A O 1
ATOM 4311 N N . SER A 1 540 ? 48.740 14.680 -74.830 1.00 92.56 540 SER A N 1
ATOM 4312 C CA . SER A 1 540 ? 48.991 13.782 -75.962 1.00 92.56 540 SER A CA 1
ATOM 4313 C C . SER A 1 540 ? 48.860 14.510 -77.305 1.00 92.56 540 SER A C 1
ATOM 4315 O O . SER A 1 540 ? 49.728 14.371 -78.168 1.00 92.56 540 SER A O 1
ATOM 4317 N N . LYS A 1 541 ? 47.821 15.338 -77.468 1.00 90.31 541 LYS A N 1
ATOM 4318 C CA . LYS A 1 541 ? 47.605 16.141 -78.678 1.00 90.31 541 LYS A CA 1
ATOM 4319 C C . LYS A 1 541 ? 48.696 17.193 -78.879 1.00 90.31 541 LYS A C 1
ATOM 4321 O O . LYS A 1 541 ? 49.129 17.394 -80.014 1.00 90.31 541 LYS A O 1
ATOM 4326 N N . ASP A 1 542 ? 49.146 17.843 -77.811 1.00 90.75 542 ASP A N 1
ATOM 4327 C CA . ASP A 1 542 ? 50.234 18.822 -77.859 1.00 90.75 542 ASP A CA 1
ATOM 4328 C C . ASP A 1 542 ? 51.553 18.156 -78.260 1.00 90.75 542 ASP A C 1
ATOM 4330 O O . ASP A 1 542 ? 52.234 18.647 -79.159 1.00 90.75 542 ASP A O 1
ATOM 4334 N N . ALA A 1 543 ? 51.870 16.991 -77.681 1.00 90.44 543 ALA A N 1
ATOM 4335 C CA . ALA A 1 543 ? 53.039 16.202 -78.069 1.00 90.44 543 ALA A CA 1
ATOM 4336 C C . ALA A 1 543 ? 52.972 15.766 -79.544 1.00 90.44 543 ALA A C 1
ATOM 4338 O O . ALA A 1 543 ? 53.933 15.954 -80.289 1.00 90.44 543 ALA A O 1
ATOM 4339 N N . ALA A 1 544 ? 51.823 15.258 -80.002 1.00 90.00 544 ALA A N 1
ATOM 4340 C CA . ALA A 1 544 ? 51.622 14.898 -81.406 1.00 90.00 544 ALA A CA 1
ATOM 4341 C C . ALA A 1 544 ? 51.758 16.114 -82.341 1.00 90.00 544 ALA A C 1
ATOM 4343 O O . ALA A 1 544 ? 52.389 16.027 -83.393 1.00 90.00 544 ALA A O 1
ATOM 4344 N N . SER A 1 545 ? 51.213 17.268 -81.946 1.00 87.19 545 SER A N 1
ATOM 4345 C CA . SER A 1 545 ? 51.323 18.516 -82.710 1.00 87.19 545 SER A CA 1
ATOM 4346 C C . SER A 1 545 ? 52.766 19.021 -82.780 1.00 87.19 545 SER A C 1
ATOM 4348 O O . SER A 1 545 ? 53.178 19.524 -83.824 1.00 87.19 545 SER A O 1
ATOM 4350 N N . ALA A 1 546 ? 53.546 18.871 -81.705 1.00 88.81 546 ALA A N 1
ATOM 4351 C CA . ALA A 1 546 ? 54.969 19.202 -81.685 1.00 88.81 546 ALA A CA 1
ATOM 4352 C C . ALA A 1 546 ? 55.767 18.323 -82.662 1.00 88.81 546 ALA A C 1
ATOM 4354 O O . ALA A 1 546 ? 56.514 18.861 -83.474 1.00 88.81 546 ALA A O 1
ATOM 4355 N N . VAL A 1 547 ? 55.525 17.006 -82.665 1.00 90.19 547 VAL A N 1
ATOM 4356 C CA . VAL A 1 547 ? 56.149 16.064 -83.615 1.00 90.19 547 VAL A CA 1
ATOM 4357 C C . VAL A 1 547 ? 55.792 16.410 -85.064 1.00 90.19 547 VAL A C 1
ATOM 4359 O O . VAL A 1 547 ? 56.656 16.400 -85.937 1.00 90.19 547 VAL A O 1
ATOM 4362 N N . VAL A 1 548 ? 54.530 16.756 -85.345 1.00 87.44 548 VAL A N 1
ATOM 4363 C CA . VAL A 1 548 ? 54.114 17.188 -86.692 1.00 87.44 548 VAL A CA 1
ATOM 4364 C C . VAL A 1 548 ? 54.807 18.490 -87.098 1.00 87.44 548 VAL A C 1
ATOM 4366 O O . VAL A 1 548 ? 55.252 18.602 -88.238 1.00 87.44 548 VAL A O 1
ATOM 4369 N N . ARG A 1 549 ? 54.938 19.464 -86.185 1.00 87.50 549 ARG A N 1
ATOM 4370 C CA . ARG A 1 549 ? 55.680 20.707 -86.458 1.00 87.50 549 ARG A CA 1
ATOM 4371 C C . ARG A 1 549 ? 57.149 20.433 -86.757 1.00 87.50 549 ARG A C 1
ATOM 4373 O O . ARG A 1 549 ? 57.644 20.964 -87.740 1.00 87.50 549 ARG A O 1
ATOM 4380 N N . GLU A 1 550 ? 57.817 19.603 -85.959 1.00 86.94 550 GLU A N 1
ATOM 4381 C CA . GLU A 1 550 ? 59.218 19.219 -86.180 1.00 86.94 550 GLU A CA 1
ATOM 4382 C C . GLU A 1 550 ? 59.403 18.494 -87.519 1.00 86.94 550 GLU A C 1
ATOM 4384 O O . GLU A 1 550 ? 60.312 18.800 -88.287 1.00 86.94 550 GLU A O 1
ATOM 4389 N N . ARG A 1 551 ? 58.487 17.586 -87.867 1.00 88.75 551 ARG A N 1
ATOM 4390 C CA . ARG A 1 551 ? 58.494 16.938 -89.181 1.00 88.75 551 ARG A CA 1
ATOM 4391 C C . ARG A 1 551 ? 58.323 17.949 -90.317 1.00 88.75 551 ARG A C 1
ATOM 4393 O O . ARG A 1 551 ? 59.038 17.849 -91.310 1.00 88.75 551 ARG A O 1
ATOM 4400 N N . ASN A 1 552 ? 57.400 18.903 -90.189 1.00 83.06 552 ASN A N 1
ATOM 4401 C CA . ASN A 1 552 ? 57.191 19.938 -91.202 1.00 83.06 552 ASN A CA 1
ATOM 4402 C C . ASN A 1 552 ? 58.427 20.827 -91.355 1.00 83.06 552 ASN A C 1
ATOM 4404 O O . ASN A 1 552 ? 58.844 21.065 -92.482 1.00 83.06 552 ASN A O 1
ATOM 4408 N N . THR A 1 553 ? 59.055 21.264 -90.258 1.00 86.00 553 THR A N 1
ATOM 4409 C CA . THR A 1 553 ? 60.283 22.068 -90.341 1.00 86.00 553 THR A CA 1
ATOM 4410 C C . THR A 1 553 ? 61.423 21.274 -90.977 1.00 86.00 553 THR A C 1
ATOM 4412 O O . THR A 1 553 ? 62.123 21.801 -91.837 1.00 86.00 553 THR A O 1
ATOM 4415 N N . MET A 1 554 ? 61.585 19.986 -90.649 1.00 86.38 554 MET A N 1
ATOM 4416 C CA . MET A 1 554 ? 62.550 19.115 -91.331 1.00 86.38 554 MET A CA 1
ATOM 4417 C C . MET A 1 554 ? 62.268 19.027 -92.836 1.00 86.38 554 MET A C 1
ATOM 4419 O O . MET A 1 554 ? 63.176 19.249 -93.637 1.00 86.38 554 MET A O 1
ATOM 4423 N N . GLN A 1 555 ? 61.018 18.773 -93.228 1.00 85.50 555 GLN A N 1
ATOM 4424 C CA . GLN A 1 555 ? 60.614 18.719 -94.635 1.00 85.50 555 GLN A CA 1
ATOM 4425 C C . GLN A 1 555 ? 60.842 20.055 -95.354 1.00 85.50 555 GLN A C 1
ATOM 4427 O O . GLN A 1 555 ? 61.349 20.058 -96.471 1.00 85.50 555 GLN A O 1
ATOM 4432 N N . GLU A 1 556 ? 60.550 21.192 -94.719 1.00 83.38 556 GLU A N 1
ATOM 4433 C CA . GLU A 1 556 ? 60.856 22.526 -95.251 1.00 83.38 556 GLU A CA 1
ATOM 4434 C C . GLU A 1 556 ? 62.365 22.713 -95.467 1.00 83.38 556 GLU A C 1
ATOM 4436 O O . GLU A 1 556 ? 62.779 23.177 -96.531 1.00 83.38 556 GLU A O 1
ATOM 4441 N N . THR A 1 557 ? 63.210 22.288 -94.517 1.00 85.44 557 THR A N 1
ATOM 4442 C CA . THR A 1 557 ? 64.672 22.351 -94.700 1.00 85.44 557 THR A CA 1
ATOM 4443 C C . THR A 1 557 ? 65.172 21.437 -95.819 1.00 85.44 557 THR A C 1
ATOM 4445 O O . THR A 1 557 ? 66.102 21.802 -96.540 1.00 85.44 557 THR A O 1
ATOM 4448 N N . GLU A 1 558 ? 64.579 20.253 -95.994 1.00 84.94 558 GLU A N 1
ATOM 4449 C CA . GLU A 1 558 ? 64.899 19.353 -97.105 1.00 84.94 558 GLU A CA 1
ATOM 4450 C C . GLU A 1 558 ? 64.469 19.945 -98.445 1.00 84.94 558 GLU A C 1
ATOM 4452 O O . GLU A 1 558 ? 65.254 19.920 -99.393 1.00 84.94 558 GLU A O 1
ATOM 4457 N N . VAL A 1 559 ? 63.273 20.535 -98.516 1.00 84.31 559 VAL A N 1
ATOM 4458 C CA . VAL A 1 559 ? 62.790 21.259 -99.698 1.00 84.31 559 VAL A CA 1
ATOM 4459 C C . VAL A 1 559 ? 63.761 22.377 -100.065 1.00 84.31 559 VAL A C 1
ATOM 4461 O O . VAL A 1 559 ? 64.134 22.486 -101.230 1.00 84.31 559 VAL A O 1
ATOM 4464 N N . GLU A 1 560 ? 64.235 23.161 -99.096 1.00 83.44 560 GLU A N 1
ATOM 4465 C CA . GLU A 1 560 ? 65.178 24.249 -99.362 1.00 83.44 560 GLU A CA 1
ATOM 4466 C C . GLU A 1 560 ? 66.548 23.730 -99.835 1.00 83.44 560 GLU A C 1
ATOM 4468 O O . GLU A 1 560 ? 67.101 24.228 -100.816 1.00 83.44 560 GLU A O 1
ATOM 4473 N N . LYS A 1 561 ? 67.064 22.645 -99.237 1.00 83.88 561 LYS A N 1
ATOM 4474 C CA . LYS A 1 561 ? 68.274 21.958 -99.732 1.00 83.88 561 LYS A CA 1
ATOM 4475 C C . LYS A 1 561 ? 68.096 21.451 -101.164 1.00 83.88 561 LYS A C 1
ATOM 4477 O O . LYS A 1 561 ? 69.018 21.558 -101.973 1.00 83.88 561 LYS A O 1
ATOM 4482 N N . MET A 1 562 ? 66.932 20.885 -101.480 1.00 83.38 562 MET A N 1
ATOM 4483 C CA . MET A 1 562 ? 66.620 20.397 -102.822 1.00 83.38 562 MET A CA 1
ATOM 4484 C C . MET A 1 562 ? 66.490 21.548 -103.818 1.00 83.38 562 MET A C 1
ATOM 4486 O O . MET A 1 562 ? 67.016 21.412 -104.918 1.00 83.38 562 MET A O 1
ATOM 4490 N N . LYS A 1 563 ? 65.900 22.692 -103.441 1.00 84.50 563 LYS A N 1
ATOM 4491 C CA . LYS A 1 563 ? 65.898 23.908 -104.273 1.00 84.50 563 LYS A CA 1
ATOM 4492 C C . LYS A 1 563 ? 67.315 24.380 -104.581 1.00 84.50 563 LYS A C 1
ATOM 4494 O O . LYS A 1 563 ? 67.624 24.573 -105.748 1.00 84.50 563 LYS A O 1
ATOM 4499 N N . VAL A 1 564 ? 68.194 24.480 -103.579 1.00 84.25 564 VAL A N 1
ATOM 4500 C CA . VAL A 1 564 ? 69.599 24.886 -103.785 1.00 84.25 564 VAL A CA 1
ATOM 4501 C C . VAL A 1 564 ? 70.338 23.905 -104.698 1.00 84.25 564 VAL A C 1
ATOM 4503 O O . VAL A 1 564 ? 71.051 24.325 -105.608 1.00 84.25 564 VAL A O 1
ATOM 4506 N N . ARG A 1 565 ? 70.153 22.591 -104.506 1.00 82.50 565 ARG A N 1
ATOM 4507 C CA . ARG A 1 565 ? 70.708 21.576 -105.420 1.00 82.50 565 ARG A CA 1
ATOM 4508 C C . ARG A 1 565 ? 70.166 21.748 -106.835 1.00 82.50 565 ARG A C 1
ATOM 4510 O O . ARG A 1 565 ? 70.935 21.666 -107.785 1.00 82.50 565 ARG A O 1
ATOM 4517 N N . LEU A 1 566 ? 68.870 22.007 -106.976 1.00 79.12 566 LEU A N 1
ATOM 4518 C CA . LEU A 1 566 ? 68.222 22.195 -108.266 1.00 79.12 566 LEU A CA 1
ATOM 4519 C C . LEU A 1 566 ? 68.744 23.463 -108.959 1.00 79.12 566 LEU A C 1
ATOM 4521 O O . LEU A 1 566 ? 69.133 23.384 -110.119 1.00 79.12 566 LEU A O 1
ATOM 4525 N N . GLU A 1 567 ? 68.891 24.581 -108.246 1.00 82.81 567 GLU A N 1
ATOM 4526 C CA . GLU A 1 567 ? 69.554 25.795 -108.743 1.00 82.81 567 GLU A CA 1
ATOM 4527 C C . GLU A 1 567 ? 71.014 25.547 -109.142 1.00 82.81 567 GLU A C 1
ATOM 4529 O O . GLU A 1 567 ? 71.454 26.034 -110.180 1.00 82.81 567 GLU A O 1
ATOM 4534 N N . HIS A 1 568 ? 71.775 24.778 -108.356 1.00 82.62 568 HIS A N 1
ATOM 4535 C CA . HIS A 1 568 ? 73.155 24.423 -108.694 1.00 82.62 568 HIS A CA 1
ATOM 4536 C C . HIS A 1 568 ? 73.214 23.576 -109.969 1.00 82.62 568 HIS A C 1
ATOM 4538 O O . HIS A 1 568 ? 73.934 23.927 -110.895 1.00 82.62 568 HIS A O 1
ATOM 4544 N N . THR A 1 569 ? 72.378 22.539 -110.082 1.00 78.12 569 THR A N 1
ATOM 4545 C CA . THR A 1 569 ? 72.286 21.729 -111.308 1.00 78.12 569 THR A CA 1
ATOM 4546 C C . THR A 1 569 ? 71.783 22.529 -112.512 1.00 78.12 569 THR A C 1
ATOM 4548 O O . THR A 1 569 ? 72.219 22.275 -113.631 1.00 78.12 569 THR A O 1
ATOM 4551 N N . GLN A 1 570 ? 70.903 23.518 -112.315 1.00 81.25 570 GLN A N 1
ATOM 4552 C CA . GLN A 1 570 ? 70.489 24.448 -113.368 1.00 81.25 570 GLN A CA 1
ATOM 4553 C C . GLN A 1 570 ? 71.654 25.336 -113.809 1.00 81.25 570 GLN A C 1
ATOM 4555 O O . GLN A 1 570 ? 71.885 25.449 -115.010 1.00 81.25 570 GLN A O 1
ATOM 4560 N N . LYS A 1 571 ? 72.425 25.899 -112.869 1.00 81.38 571 LYS A N 1
ATOM 4561 C CA . LYS A 1 571 ? 73.646 26.665 -113.167 1.00 81.38 571 LYS A CA 1
ATOM 4562 C C . LYS A 1 571 ? 74.694 25.810 -113.870 1.00 81.38 571 LYS A C 1
ATOM 4564 O O . LYS A 1 571 ? 75.300 26.282 -114.822 1.00 81.38 571 LYS A O 1
ATOM 4569 N N . ASP A 1 572 ? 74.883 24.562 -113.456 1.00 79.00 572 ASP A N 1
ATOM 4570 C CA . ASP A 1 572 ? 75.801 23.630 -114.111 1.00 79.00 572 ASP A CA 1
ATOM 4571 C C . ASP A 1 572 ? 75.329 23.288 -115.519 1.00 79.00 572 ASP A C 1
ATOM 4573 O O . ASP A 1 572 ? 76.124 23.338 -116.451 1.00 79.00 572 ASP A O 1
ATOM 4577 N N . ARG A 1 573 ? 74.036 23.006 -115.709 1.00 78.75 573 ARG A N 1
ATOM 4578 C CA . ARG A 1 573 ? 73.438 22.827 -117.038 1.00 78.75 573 ARG A CA 1
ATOM 4579 C C . ARG A 1 573 ? 73.658 24.065 -117.905 1.00 78.75 573 ARG A C 1
ATOM 4581 O O . ARG A 1 573 ? 74.030 23.918 -119.063 1.00 78.75 573 ARG A O 1
ATOM 4588 N N . ASP A 1 574 ? 73.445 25.263 -117.371 1.00 78.94 574 ASP A N 1
ATOM 4589 C CA . ASP A 1 574 ? 73.627 26.514 -118.111 1.00 78.94 574 ASP A CA 1
ATOM 4590 C C . ASP A 1 574 ? 75.112 26.780 -118.408 1.00 78.94 574 ASP A C 1
ATOM 4592 O O . ASP A 1 574 ? 75.448 27.197 -119.513 1.00 78.94 574 ASP A O 1
ATOM 4596 N N . ASN A 1 575 ? 76.022 26.429 -117.496 1.00 77.94 575 ASN A N 1
ATOM 4597 C CA . ASN A 1 575 ? 77.468 26.430 -117.725 1.00 77.94 575 ASN A CA 1
ATOM 4598 C C . ASN A 1 575 ? 77.886 25.413 -118.793 1.00 77.94 575 ASN A C 1
ATOM 4600 O O . ASN A 1 575 ? 78.706 25.739 -119.644 1.00 77.94 575 ASN A O 1
ATOM 4604 N N . TRP A 1 576 ? 77.339 24.196 -118.782 1.00 73.44 576 TRP A N 1
ATOM 4605 C CA . TRP A 1 576 ? 77.582 23.180 -119.810 1.00 73.44 576 TRP A CA 1
ATOM 4606 C C . TRP A 1 576 ? 77.004 23.597 -121.158 1.00 73.44 576 TRP A C 1
ATOM 4608 O O . TRP A 1 576 ? 77.655 23.401 -122.177 1.00 73.44 576 TRP A O 1
ATOM 4618 N N . LYS A 1 577 ? 75.833 24.237 -121.172 1.00 72.31 577 LYS A N 1
ATOM 4619 C CA . LYS A 1 577 ? 75.250 24.849 -122.368 1.00 72.31 577 LYS A CA 1
ATOM 4620 C C . LYS A 1 577 ? 76.144 25.972 -122.900 1.00 72.31 577 LYS A C 1
ATOM 4622 O O . LYS A 1 577 ? 76.405 26.005 -124.096 1.00 72.31 577 LYS A O 1
ATOM 4627 N N . ASN A 1 578 ? 76.671 26.836 -122.030 1.00 70.75 578 ASN A N 1
ATOM 4628 C CA . ASN A 1 578 ? 77.616 27.892 -122.403 1.00 70.75 578 ASN A CA 1
ATOM 4629 C C . ASN A 1 578 ? 78.964 27.330 -122.876 1.00 70.75 578 ASN A C 1
ATOM 4631 O O . ASN A 1 578 ? 79.513 27.838 -123.843 1.00 70.75 578 ASN A O 1
ATOM 4635 N N . LYS A 1 579 ? 79.482 26.256 -122.266 1.00 66.56 579 LYS A N 1
ATOM 4636 C CA . LYS A 1 579 ? 80.679 25.544 -122.748 1.00 66.56 579 LYS A CA 1
ATOM 4637 C C . LYS A 1 579 ? 80.435 24.850 -124.085 1.00 66.56 579 LYS A C 1
ATOM 4639 O O . LYS A 1 579 ? 81.310 24.882 -124.934 1.00 66.56 579 LYS A O 1
ATOM 4644 N N . ALA A 1 580 ? 79.258 24.269 -124.303 1.00 59.12 580 ALA A N 1
ATOM 4645 C CA . ALA A 1 580 ? 78.879 23.706 -125.596 1.00 59.12 580 ALA A CA 1
ATOM 4646 C C . ALA A 1 580 ? 78.750 24.800 -126.671 1.00 59.12 580 ALA A C 1
ATOM 4648 O O . ALA A 1 580 ? 79.191 24.592 -127.792 1.00 59.12 580 ALA A O 1
ATOM 4649 N N . LEU A 1 581 ? 78.224 25.980 -126.320 1.00 59.12 581 LEU A N 1
ATOM 4650 C CA . LEU A 1 581 ? 78.191 27.162 -127.192 1.00 59.12 581 LEU A CA 1
ATOM 4651 C C . LEU A 1 581 ? 79.592 27.752 -127.440 1.00 59.12 581 LEU A C 1
ATOM 4653 O O . LEU A 1 581 ? 79.865 28.209 -128.541 1.00 59.12 581 LEU A O 1
ATOM 4657 N N . SER A 1 582 ? 80.492 27.708 -126.454 1.00 56.47 582 SER A N 1
ATOM 4658 C CA . SER A 1 582 ? 81.885 28.164 -126.582 1.00 56.47 582 SER A CA 1
ATOM 4659 C C . SER A 1 582 ? 82.740 27.196 -127.405 1.00 56.47 582 SER A C 1
ATOM 4661 O O . SER A 1 582 ? 83.528 27.646 -128.226 1.00 56.47 582 SER A O 1
ATOM 4663 N N . ASN A 1 583 ? 82.553 25.882 -127.246 1.00 54.22 583 ASN A N 1
ATOM 4664 C CA . ASN A 1 583 ? 83.211 24.871 -128.080 1.00 54.22 583 ASN A CA 1
ATOM 4665 C C . ASN A 1 583 ? 82.643 24.866 -129.505 1.00 54.22 583 ASN A C 1
ATOM 4667 O O . ASN A 1 583 ? 83.396 24.678 -130.452 1.00 54.22 583 ASN A O 1
ATOM 4671 N N . ALA A 1 584 ? 81.342 25.137 -129.673 1.00 52.09 584 ALA A N 1
ATOM 4672 C CA . ALA A 1 584 ? 80.764 25.385 -130.991 1.00 52.09 584 ALA A CA 1
ATOM 4673 C C . ALA A 1 584 ? 81.332 26.666 -131.623 1.00 52.09 584 ALA A C 1
ATOM 4675 O O . ALA A 1 584 ? 81.499 26.695 -132.832 1.00 52.09 584 ALA A O 1
ATOM 4676 N N . SER A 1 585 ? 81.681 27.684 -130.825 1.00 50.88 585 SER A N 1
ATOM 4677 C CA . SER A 1 585 ? 82.305 28.926 -131.303 1.00 50.88 585 SER A CA 1
ATOM 4678 C C . SER A 1 585 ? 83.766 28.740 -131.727 1.00 50.88 585 SER A C 1
ATOM 4680 O O . SER A 1 585 ? 84.161 29.343 -132.715 1.00 50.88 585 SER A O 1
ATOM 4682 N N . GLU A 1 586 ? 84.561 27.897 -131.058 1.00 49.28 586 GLU A N 1
ATOM 4683 C CA . GLU A 1 586 ? 85.929 27.575 -131.514 1.00 49.28 586 GLU A CA 1
ATOM 4684 C C . GLU A 1 586 ? 85.934 26.678 -132.770 1.00 49.28 586 GLU A C 1
ATOM 4686 O O . GLU A 1 586 ? 86.795 26.843 -133.638 1.00 49.28 586 GLU A O 1
ATOM 4691 N N . GLU A 1 587 ? 84.944 25.789 -132.940 1.00 50.16 587 GLU A N 1
ATOM 4692 C CA . GLU A 1 587 ? 84.742 25.049 -134.200 1.00 50.16 587 GLU A CA 1
ATOM 4693 C C . GLU A 1 587 ? 84.124 25.919 -135.322 1.00 50.16 587 GLU A C 1
ATOM 4695 O O . GLU A 1 587 ? 84.483 25.739 -136.487 1.00 50.16 587 GLU A O 1
ATOM 4700 N N . GLU A 1 588 ? 83.263 26.905 -135.018 1.00 49.00 588 GLU A N 1
ATOM 4701 C CA . GLU A 1 588 ? 82.725 27.862 -136.010 1.00 49.00 588 GLU A CA 1
ATOM 4702 C C . GLU A 1 588 ? 83.746 28.936 -136.428 1.00 49.00 588 GLU A C 1
ATOM 4704 O O . GLU A 1 588 ? 83.705 29.392 -137.572 1.00 49.00 588 GLU A O 1
ATOM 4709 N N . GLU A 1 589 ? 84.677 29.338 -135.557 1.00 49.16 589 GLU A N 1
ATOM 4710 C CA . GLU A 1 589 ? 85.699 30.353 -135.860 1.00 49.16 589 GLU A CA 1
ATOM 4711 C C . GLU A 1 589 ? 86.845 29.784 -136.724 1.00 49.16 589 GLU A C 1
ATOM 4713 O O . GLU A 1 589 ? 87.389 30.491 -137.574 1.00 49.16 589 GLU A O 1
ATOM 4718 N N . MET A 1 590 ? 87.113 28.473 -136.642 1.00 53.03 590 MET A N 1
ATOM 4719 C CA . MET A 1 590 ? 88.042 27.759 -137.539 1.00 53.03 590 MET A CA 1
ATOM 4720 C C . MET A 1 590 ? 87.474 27.487 -138.952 1.00 53.03 590 MET A C 1
ATOM 4722 O O . MET A 1 590 ? 88.245 27.227 -139.876 1.00 53.03 590 MET A O 1
ATOM 4726 N N . LEU A 1 591 ? 86.152 27.587 -139.158 1.00 53.31 591 LEU A N 1
ATOM 4727 C CA . LEU A 1 591 ? 85.469 27.434 -140.464 1.00 53.31 591 LEU A CA 1
ATOM 4728 C C . LEU A 1 591 ? 84.959 28.776 -141.058 1.00 53.31 591 LEU A C 1
ATOM 4730 O O . LEU A 1 591 ? 84.422 28.815 -142.165 1.00 53.31 591 LEU A O 1
ATOM 4734 N N . ARG A 1 592 ? 85.195 29.872 -140.320 1.00 48.50 592 ARG A N 1
ATOM 4735 C CA . ARG A 1 592 ? 84.967 31.312 -140.555 1.00 48.50 592 ARG A CA 1
ATOM 4736 C C . ARG A 1 592 ? 85.439 31.964 -141.852 1.00 48.50 592 ARG A C 1
ATOM 4738 O O . ARG A 1 592 ? 84.650 32.559 -142.579 1.00 48.50 592 ARG A O 1
ATOM 4745 N N . VAL A 1 593 ? 86.755 32.061 -142.046 1.00 44.47 593 VAL A N 1
ATOM 4746 C CA . VAL A 1 593 ? 87.303 33.133 -142.902 1.00 44.47 593 VAL A CA 1
ATOM 4747 C C . VAL A 1 593 ? 88.518 32.663 -143.696 1.00 44.47 593 VAL A C 1
ATOM 4749 O O . VAL A 1 593 ? 89.639 33.140 -143.551 1.00 44.47 593 VAL A O 1
ATOM 4752 N N . SER A 1 594 ? 88.239 31.745 -144.613 1.00 38.84 594 SER A N 1
ATOM 4753 C CA . SER A 1 594 ? 88.895 31.656 -145.913 1.00 38.84 594 SER A CA 1
ATOM 4754 C C . SER A 1 594 ? 87.828 31.791 -147.004 1.00 38.84 594 SER A C 1
ATOM 4756 O O . SER A 1 594 ? 87.498 30.803 -147.648 1.00 38.84 594 SER A O 1
ATOM 4758 N N . ASP A 1 595 ? 87.260 32.991 -147.190 1.00 41.78 595 ASP A N 1
ATOM 4759 C CA . ASP A 1 595 ? 86.676 33.399 -148.481 1.00 41.78 595 ASP A CA 1
ATOM 4760 C C . ASP A 1 595 ? 86.491 34.939 -148.574 1.00 41.78 595 ASP A C 1
ATOM 4762 O O . ASP A 1 595 ? 85.915 35.534 -147.657 1.00 41.78 595 ASP A O 1
ATOM 4766 N N . PRO A 1 596 ? 86.974 35.629 -149.634 1.00 47.81 596 PRO A N 1
ATOM 4767 C CA . PRO A 1 596 ? 86.899 37.084 -149.761 1.00 47.81 596 PRO A CA 1
ATOM 4768 C C . PRO A 1 596 ? 85.820 37.561 -150.755 1.00 47.81 596 PRO A C 1
ATOM 4770 O O . PRO A 1 596 ? 85.804 37.120 -151.906 1.00 47.81 596 PRO A O 1
ATOM 4773 N N . ARG A 1 597 ? 85.012 38.577 -150.379 1.00 38.44 597 ARG A N 1
ATOM 4774 C CA . ARG A 1 597 ? 84.418 39.581 -151.307 1.00 38.44 597 ARG A CA 1
ATOM 4775 C C . ARG A 1 597 ? 83.714 40.784 -150.614 1.00 38.44 597 ARG A C 1
ATOM 4777 O O . ARG A 1 597 ? 82.602 40.666 -150.131 1.00 38.44 597 ARG A O 1
ATOM 4784 N N . LYS A 1 598 ? 84.405 41.938 -150.668 1.00 38.75 598 LYS A N 1
ATOM 4785 C CA . LYS A 1 598 ? 84.020 43.332 -151.047 1.00 38.75 598 LYS A CA 1
ATOM 4786 C C . LYS A 1 598 ? 82.762 44.082 -150.517 1.00 38.75 598 LYS A C 1
ATOM 4788 O O . LYS A 1 598 ? 81.650 43.712 -150.857 1.00 38.75 598 LYS A O 1
ATOM 4793 N N . GLN A 1 599 ? 83.069 45.302 -150.012 1.00 41.06 599 GLN A N 1
ATOM 4794 C CA . GLN A 1 599 ? 82.482 46.661 -150.248 1.00 41.06 599 GLN A CA 1
ATOM 4795 C C . GLN A 1 599 ? 81.045 46.908 -149.729 1.00 41.06 599 GLN A C 1
ATOM 4797 O O . GLN A 1 599 ? 80.137 46.195 -150.124 1.00 41.06 599 GLN A O 1
ATOM 4802 N N . SER A 1 600 ? 80.733 47.888 -148.865 1.00 38.44 600 SER A N 1
ATOM 4803 C CA . SER A 1 600 ? 81.202 49.275 -148.638 1.00 38.44 600 SER A CA 1
ATOM 4804 C C . SER A 1 600 ? 81.411 49.584 -147.153 1.00 38.44 600 SER A C 1
ATOM 4806 O O . SER A 1 600 ? 80.929 48.801 -146.310 1.00 38.44 600 SER A O 1
#

pLDDT: mean 81.39, std 15.63, range [29.98, 97.81]